Protein AF-A0A2H6AD79-F1 (afdb_monomer)

pLDDT: mean 71.71, std 29.09, range [22.55, 98.81]

Structure (mmCIF, N/CA/C/O backbone):
data_AF-A0A2H6AD79-F1
#
_entry.id   AF-A0A2H6AD79-F1
#
loop_
_atom_site.group_PDB
_atom_site.id
_atom_site.type_symbol
_atom_site.label_atom_id
_atom_site.label_alt_id
_atom_site.label_comp_id
_atom_site.label_asym_id
_atom_site.label_entity_id
_atom_site.label_seq_id
_atom_site.pdbx_PDB_ins_code
_atom_site.Cartn_x
_atom_site.Cartn_y
_atom_site.Cartn_z
_atom_site.occupancy
_atom_site.B_iso_or_equiv
_atom_site.auth_seq_id
_atom_site.auth_comp_id
_atom_site.auth_asym_id
_atom_site.auth_atom_id
_atom_site.pdbx_PDB_model_num
ATOM 1 N N . MET A 1 1 ? -2.972 -31.256 -24.014 1.00 34.09 1 MET A N 1
ATOM 2 C CA . MET A 1 1 ? -1.629 -31.519 -23.455 1.00 34.09 1 MET A CA 1
ATOM 3 C C . MET A 1 1 ? -0.701 -30.475 -24.040 1.00 34.09 1 MET A C 1
ATOM 5 O O . MET A 1 1 ? -0.667 -30.374 -25.259 1.00 34.09 1 MET A O 1
ATOM 9 N N . ALA A 1 2 ? -0.051 -29.663 -23.208 1.00 35.72 2 ALA A N 1
ATOM 10 C CA . ALA A 1 2 ? 0.933 -28.686 -23.673 1.00 35.72 2 ALA A CA 1
ATOM 11 C C . ALA A 1 2 ? 2.143 -29.422 -24.277 1.00 35.72 2 ALA A C 1
ATOM 13 O O . ALA A 1 2 ? 2.534 -30.479 -23.772 1.00 35.72 2 ALA A O 1
ATOM 14 N N . GLY A 1 3 ? 2.683 -28.919 -25.385 1.00 30.59 3 GLY A N 1
ATOM 15 C CA . GLY A 1 3 ? 3.790 -29.562 -26.085 1.00 30.59 3 GLY A CA 1
ATOM 16 C C . GLY A 1 3 ? 5.109 -29.459 -25.303 1.00 30.59 3 GLY A C 1
ATOM 17 O O . GLY A 1 3 ? 5.247 -28.610 -24.423 1.00 30.59 3 GLY A O 1
ATOM 18 N N . PRO A 1 4 ? 6.134 -30.264 -25.638 1.00 33.03 4 PRO A N 1
ATOM 19 C CA . PRO A 1 4 ? 7.462 -30.167 -25.019 1.00 33.03 4 PRO A CA 1
ATOM 20 C C . PRO A 1 4 ? 8.079 -28.760 -25.114 1.00 33.03 4 PRO A C 1
ATOM 22 O O . PRO A 1 4 ? 8.790 -28.333 -24.207 1.00 33.03 4 PRO A O 1
ATOM 25 N N . ALA A 1 5 ? 7.768 -28.018 -26.183 1.00 31.62 5 ALA A N 1
ATOM 26 C CA . ALA A 1 5 ? 8.184 -26.628 -26.366 1.00 31.62 5 ALA A CA 1
ATOM 27 C C . ALA A 1 5 ? 7.487 -25.661 -25.391 1.00 31.62 5 ALA A C 1
ATOM 29 O O . ALA A 1 5 ? 8.144 -24.762 -24.876 1.00 31.62 5 ALA A O 1
ATOM 30 N N . ASP A 1 6 ? 6.209 -25.885 -25.065 1.00 39.09 6 ASP A N 1
ATOM 31 C CA . ASP A 1 6 ? 5.454 -25.073 -24.098 1.00 39.09 6 ASP A CA 1
ATOM 32 C C . ASP A 1 6 ? 5.969 -25.284 -22.666 1.00 39.09 6 ASP A C 1
ATOM 34 O O . ASP A 1 6 ? 6.027 -24.350 -21.869 1.00 39.09 6 ASP A O 1
ATOM 38 N N . ILE A 1 7 ? 6.412 -26.507 -22.353 1.00 39.38 7 ILE A N 1
ATOM 39 C CA . ILE A 1 7 ? 7.007 -26.861 -21.057 1.00 39.38 7 ILE A CA 1
ATOM 40 C C . ILE A 1 7 ? 8.393 -26.216 -20.905 1.00 39.38 7 ILE A C 1
ATOM 42 O O . ILE A 1 7 ? 8.693 -25.649 -19.856 1.00 39.38 7 ILE A O 1
ATOM 46 N N . ILE A 1 8 ? 9.232 -26.251 -21.947 1.00 38.50 8 ILE A N 1
ATOM 47 C CA . ILE A 1 8 ? 10.566 -25.623 -21.937 1.00 38.50 8 ILE A CA 1
ATOM 48 C C . ILE A 1 8 ? 10.457 -24.090 -21.910 1.00 38.50 8 ILE A C 1
ATOM 50 O O . ILE A 1 8 ? 11.199 -23.439 -21.175 1.00 38.50 8 ILE A O 1
ATOM 54 N N . TRP A 1 9 ? 9.501 -23.513 -22.642 1.00 35.62 9 TRP A N 1
ATOM 55 C CA . TRP A 1 9 ? 9.235 -22.072 -22.650 1.00 35.62 9 TRP A CA 1
ATOM 56 C C . TRP A 1 9 ? 8.661 -21.577 -21.311 1.00 35.62 9 TRP A C 1
ATOM 58 O O . TRP A 1 9 ? 9.104 -20.552 -20.787 1.00 35.62 9 TRP A O 1
ATOM 68 N N . GLY A 1 10 ? 7.752 -22.346 -20.699 1.00 41.75 10 GLY A N 1
ATOM 69 C CA . GLY A 1 10 ? 7.260 -22.104 -19.341 1.00 41.75 10 GLY A CA 1
ATOM 70 C C . GLY A 1 10 ? 8.381 -22.167 -18.301 1.00 41.75 10 GLY A C 1
ATOM 71 O O . GLY A 1 10 ? 8.537 -21.243 -17.508 1.00 41.75 10 GLY A O 1
ATOM 72 N N . LEU A 1 11 ? 9.235 -23.196 -18.349 1.00 40.00 11 LEU A N 1
ATOM 73 C CA . LEU A 1 11 ? 10.372 -23.352 -17.432 1.00 40.00 11 LEU A CA 1
ATOM 74 C C . LEU A 1 11 ? 11.418 -22.231 -17.569 1.00 40.00 11 LEU A C 1
ATOM 76 O O . LEU A 1 11 ? 11.967 -21.796 -16.561 1.00 40.00 11 LEU A O 1
ATOM 80 N N . GLN A 1 12 ? 11.677 -21.716 -18.775 1.00 40.84 12 GLN A N 1
ATOM 81 C CA . GLN A 1 12 ? 12.613 -20.600 -18.984 1.00 40.84 12 GLN A CA 1
ATOM 82 C C . GLN A 1 12 ? 12.109 -19.276 -18.391 1.00 40.84 12 GLN A C 1
ATOM 84 O O . GLN A 1 12 ? 12.894 -18.550 -17.783 1.00 40.84 12 GLN A O 1
ATOM 89 N N . ARG A 1 13 ? 10.804 -18.986 -18.478 1.00 43.62 13 ARG A N 1
ATOM 90 C CA . ARG A 1 13 ? 10.189 -17.821 -17.810 1.00 43.62 13 ARG A CA 1
ATOM 91 C C . ARG A 1 13 ? 10.172 -17.939 -16.286 1.00 43.62 13 ARG A C 1
ATOM 93 O O . ARG A 1 13 ? 10.232 -16.934 -15.590 1.00 43.62 13 ARG A O 1
ATOM 100 N N . LEU A 1 14 ? 10.133 -19.164 -15.769 1.00 46.75 14 LEU A N 1
ATOM 101 C CA . LEU A 1 14 ? 10.198 -19.456 -14.334 1.00 46.75 14 LEU A CA 1
ATOM 102 C C . LEU A 1 14 ? 11.629 -19.363 -13.769 1.00 46.75 14 LEU A C 1
ATOM 104 O O . LEU A 1 14 ? 11.806 -19.206 -12.561 1.00 46.75 14 L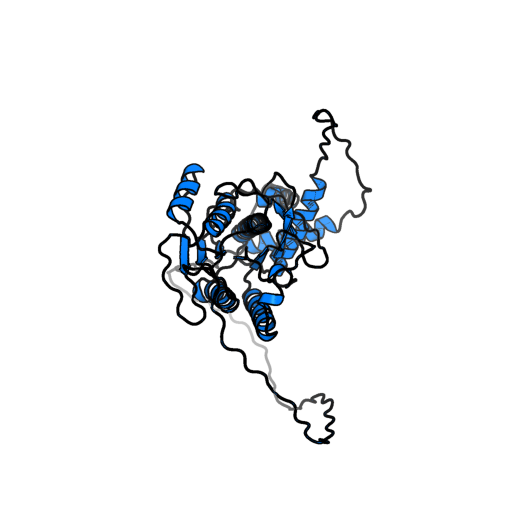EU A O 1
ATOM 108 N N . LEU A 1 15 ? 12.648 -19.437 -14.631 1.00 51.03 15 LEU A N 1
ATOM 109 C CA . LEU A 1 15 ? 14.055 -19.240 -14.266 1.00 51.03 15 LEU A CA 1
ATOM 110 C C . LEU A 1 15 ? 14.474 -17.761 -14.296 1.00 51.03 15 LEU A C 1
ATOM 112 O O . LEU A 1 15 ? 15.432 -17.401 -13.612 1.00 51.03 15 LEU A O 1
ATOM 116 N N . ASP A 1 16 ? 13.741 -16.905 -15.016 1.00 62.34 16 ASP A N 1
ATOM 117 C CA . ASP A 1 16 ? 13.939 -15.453 -15.029 1.00 62.34 16 ASP A CA 1
ATOM 118 C C . ASP A 1 16 ? 12.785 -14.733 -14.315 1.00 62.34 16 ASP A C 1
ATOM 120 O O . ASP A 1 16 ? 11.869 -14.168 -14.914 1.00 62.34 16 ASP A O 1
ATOM 124 N N . MET A 1 17 ? 12.835 -14.772 -12.983 1.00 63.44 17 MET A N 1
ATOM 125 C CA . MET A 1 17 ? 11.828 -14.186 -12.092 1.00 63.44 17 MET A CA 1
ATOM 126 C C . MET A 1 17 ? 11.623 -12.669 -12.294 1.00 63.44 17 MET A C 1
ATOM 128 O O . MET A 1 17 ? 10.618 -12.130 -11.830 1.00 63.44 17 MET A O 1
ATOM 132 N N . GLU A 1 18 ? 12.534 -11.974 -12.987 1.00 64.50 18 GLU A N 1
ATOM 133 C CA . GLU A 1 18 ? 12.350 -10.574 -13.390 1.00 64.50 18 GLU A CA 1
ATOM 134 C C . GLU A 1 18 ? 11.336 -10.449 -14.543 1.00 64.50 18 GLU A C 1
ATOM 136 O O . GLU A 1 18 ? 10.484 -9.556 -14.532 1.00 64.50 18 GLU A O 1
ATOM 141 N N . GLN A 1 19 ? 11.354 -11.382 -15.503 1.00 71.56 19 GLN A N 1
ATOM 142 C CA . GLN A 1 19 ? 10.388 -11.411 -16.606 1.00 71.56 19 GLN A CA 1
ATOM 143 C C . GLN A 1 19 ? 8.962 -11.656 -16.122 1.00 71.56 19 GLN A C 1
ATOM 145 O O . GLN A 1 19 ? 8.033 -11.127 -16.726 1.00 71.56 19 GLN A O 1
ATOM 150 N N . LEU A 1 20 ? 8.779 -12.373 -15.007 1.00 78.12 20 LEU A N 1
ATOM 151 C CA . LEU A 1 20 ? 7.463 -12.568 -14.392 1.00 78.12 20 LEU A CA 1
ATOM 152 C C . LEU A 1 20 ? 6.787 -11.227 -14.078 1.00 78.12 20 LEU A C 1
ATOM 154 O O . LEU A 1 20 ? 5.609 -11.032 -14.365 1.00 78.12 20 LEU A O 1
ATOM 158 N N . LEU A 1 21 ? 7.547 -10.273 -13.530 1.00 82.00 21 LEU A N 1
ATOM 159 C CA . LEU A 1 21 ? 7.032 -8.938 -13.239 1.00 82.00 21 LEU A CA 1
ATOM 160 C C . LEU A 1 21 ? 6.821 -8.107 -14.497 1.00 82.00 21 LEU A C 1
ATOM 162 O O . LEU A 1 21 ? 6.062 -7.151 -14.441 1.00 82.00 21 LEU A O 1
ATOM 166 N N . ARG A 1 22 ? 7.442 -8.442 -15.627 1.00 86.75 22 ARG A N 1
ATOM 167 C CA . ARG A 1 22 ? 7.255 -7.738 -16.905 1.00 86.75 22 ARG A CA 1
ATOM 168 C C . ARG A 1 22 ? 6.270 -8.437 -17.840 1.00 86.75 22 ARG A C 1
ATOM 170 O O . ARG A 1 22 ? 6.039 -7.932 -18.936 1.00 86.75 22 ARG A O 1
ATOM 177 N N . ASP A 1 23 ? 5.675 -9.554 -17.419 1.00 84.62 23 ASP A N 1
ATOM 178 C CA . ASP A 1 23 ? 4.674 -10.247 -18.220 1.00 84.62 23 ASP A CA 1
ATOM 179 C C . ASP A 1 23 ? 3.472 -9.310 -18.471 1.00 84.62 23 ASP A C 1
ATOM 181 O O . ASP A 1 23 ? 2.968 -8.691 -17.522 1.00 84.62 23 ASP A O 1
ATOM 185 N N . PRO A 1 24 ? 3.008 -9.162 -19.726 1.00 85.25 24 PRO A N 1
ATOM 186 C CA . PRO A 1 24 ? 1.829 -8.362 -20.043 1.00 85.25 24 PRO A CA 1
ATOM 187 C C . PRO A 1 24 ? 0.560 -8.790 -19.294 1.00 85.25 24 PRO A C 1
ATOM 189 O O . PRO A 1 24 ? -0.298 -7.949 -19.052 1.00 85.25 24 PRO A O 1
ATOM 192 N N . GLN A 1 25 ? 0.439 -10.065 -18.911 1.00 85.25 25 GLN A N 1
ATOM 193 C CA . GLN A 1 25 ? -0.688 -10.581 -18.128 1.00 85.25 25 GLN A CA 1
ATOM 194 C C . GLN A 1 25 ? -0.627 -10.170 -16.653 1.00 85.25 25 GLN A C 1
ATOM 196 O O . GLN A 1 25 ? -1.645 -10.195 -15.966 1.00 85.25 25 GLN A O 1
ATOM 201 N N . ALA A 1 26 ? 0.545 -9.773 -16.156 1.00 89.75 26 ALA A N 1
ATOM 202 C CA . ALA A 1 26 ? 0.737 -9.361 -14.773 1.00 89.75 26 ALA A CA 1
ATOM 203 C C . ALA A 1 26 ? 0.303 -7.900 -14.567 1.00 89.75 26 ALA A C 1
ATOM 205 O O . ALA A 1 26 ? 1.093 -7.085 -14.121 1.00 89.75 26 ALA A O 1
ATOM 206 N N . ASP A 1 27 ? -0.913 -7.513 -14.940 1.00 93.25 27 ASP A N 1
ATOM 207 C CA . ASP A 1 27 ? -1.349 -6.107 -15.012 1.00 93.25 27 ASP A CA 1
ATOM 208 C C . ASP A 1 27 ? -2.251 -5.644 -13.853 1.00 93.25 27 ASP A C 1
ATOM 210 O O . ASP A 1 27 ? -2.748 -4.513 -13.855 1.00 93.25 27 ASP A O 1
ATOM 214 N N . GLY A 1 28 ? -2.445 -6.494 -12.843 1.00 96.00 28 GLY A N 1
ATOM 215 C CA . GLY A 1 28 ? -3.300 -6.207 -11.691 1.00 96.00 28 GLY A CA 1
ATOM 216 C C . GLY A 1 28 ? -4.770 -6.597 -11.871 1.00 96.00 28 GLY A C 1
ATOM 217 O O . GLY A 1 28 ? -5.545 -6.412 -10.933 1.00 96.00 28 GLY A O 1
ATOM 218 N N . ALA A 1 29 ? -5.170 -7.152 -13.023 1.00 96.06 29 ALA A N 1
ATOM 219 C CA . ALA A 1 29 ? -6.544 -7.599 -13.244 1.00 96.06 29 ALA A CA 1
ATOM 220 C C . ALA A 1 29 ? -7.031 -8.552 -12.142 1.00 96.06 29 ALA A C 1
ATOM 222 O O . ALA A 1 29 ? -6.315 -9.452 -11.704 1.00 96.06 29 ALA A O 1
ATOM 223 N N . GLY A 1 30 ? -8.269 -8.341 -11.688 1.00 95.88 30 GLY A N 1
ATOM 224 C CA . GLY A 1 30 ? -8.900 -9.151 -10.641 1.00 95.88 30 GLY A CA 1
ATOM 225 C C . GLY A 1 30 ? -8.413 -8.860 -9.216 1.00 95.88 30 GLY A C 1
ATOM 226 O O . GLY A 1 30 ? -8.941 -9.438 -8.268 1.00 95.88 30 GLY A O 1
ATOM 227 N N . VAL A 1 31 ? -7.451 -7.950 -9.029 1.00 98.25 31 VAL A N 1
ATOM 228 C CA . VAL A 1 31 ? -6.918 -7.607 -7.705 1.00 98.25 31 VAL A CA 1
ATOM 229 C C . VAL A 1 31 ? -7.609 -6.363 -7.154 1.00 98.25 31 VAL A C 1
ATOM 231 O O . VAL A 1 31 ? -7.630 -5.305 -7.782 1.00 98.25 31 VAL A O 1
ATOM 234 N N . ARG A 1 32 ? -8.149 -6.480 -5.937 1.00 98.69 32 ARG A N 1
ATOM 235 C CA . ARG A 1 32 ? -8.719 -5.363 -5.171 1.00 98.69 32 ARG A CA 1
ATOM 236 C C . ARG A 1 32 ? -7.655 -4.790 -4.238 1.00 98.69 32 ARG A C 1
ATOM 238 O O . ARG A 1 32 ? -7.139 -5.517 -3.383 1.00 98.69 32 ARG A O 1
ATOM 245 N N . VAL A 1 33 ? -7.331 -3.510 -4.401 1.00 98.81 33 VAL A N 1
ATOM 246 C CA . VAL A 1 33 ? -6.274 -2.820 -3.649 1.00 98.81 33 VAL A CA 1
ATOM 247 C C . VAL A 1 33 ? -6.865 -1.649 -2.877 1.00 98.81 33 VAL A C 1
ATOM 249 O O . VAL A 1 33 ? -7.480 -0.770 -3.473 1.00 98.81 33 VAL A O 1
ATOM 252 N N . ALA A 1 34 ? -6.651 -1.601 -1.564 1.00 98.75 34 ALA A N 1
ATOM 253 C CA . ALA A 1 34 ? -6.992 -0.439 -0.755 1.00 98.75 34 ALA A CA 1
ATOM 254 C C . ALA A 1 34 ? -5.800 0.518 -0.622 1.00 98.75 34 ALA A C 1
ATOM 256 O O . ALA A 1 34 ? -4.699 0.091 -0.273 1.00 98.75 34 ALA A O 1
ATOM 257 N N . VAL A 1 35 ? -6.034 1.812 -0.830 1.00 98.75 35 VAL A N 1
ATOM 258 C CA . VAL A 1 35 ? -5.097 2.893 -0.496 1.00 98.75 35 VAL A CA 1
ATOM 259 C C . VAL A 1 35 ? -5.649 3.622 0.723 1.00 98.75 35 VAL A C 1
ATOM 261 O O . VAL A 1 35 ? -6.650 4.332 0.620 1.00 98.75 35 VAL A O 1
ATOM 264 N N . ILE A 1 36 ? -5.019 3.410 1.880 1.00 98.25 36 ILE A N 1
ATOM 265 C CA . ILE A 1 36 ? -5.407 4.032 3.152 1.00 98.25 36 ILE A CA 1
ATOM 266 C C . ILE A 1 36 ? -4.512 5.255 3.360 1.00 98.25 36 ILE A C 1
ATOM 268 O O . ILE A 1 36 ? -3.346 5.122 3.731 1.00 98.25 36 ILE A O 1
ATOM 272 N N . ASP A 1 37 ? -5.048 6.432 3.040 1.00 97.19 37 ASP A N 1
ATOM 273 C CA . ASP A 1 37 ? -4.286 7.679 2.906 1.00 97.19 37 ASP A CA 1
ATOM 274 C C . ASP A 1 37 ? -5.225 8.902 3.031 1.00 97.19 37 ASP A C 1
ATOM 276 O O . ASP A 1 37 ? -6.230 8.856 3.728 1.00 97.19 37 ASP A O 1
ATOM 280 N N . THR A 1 38 ? -4.913 10.000 2.354 1.00 96.31 38 THR A N 1
ATOM 281 C CA . THR A 1 38 ? -5.612 11.297 2.300 1.00 96.31 38 THR A CA 1
ATOM 282 C C . THR A 1 38 ? -6.733 11.341 1.251 1.00 96.31 38 THR A C 1
ATOM 284 O O . THR A 1 38 ? -7.092 12.397 0.728 1.00 96.31 38 THR A O 1
ATOM 287 N N . GLY A 1 39 ? -7.275 10.178 0.886 1.00 96.56 39 GLY A N 1
ATOM 288 C CA . GLY A 1 39 ? -8.215 10.052 -0.225 1.00 96.56 39 GLY A CA 1
ATOM 289 C C . GLY A 1 39 ? -7.549 10.169 -1.602 1.00 96.56 39 GLY A C 1
ATOM 290 O O . GLY A 1 39 ? -6.333 10.336 -1.733 1.00 96.56 39 GLY A O 1
ATOM 291 N N . VAL A 1 40 ? -8.355 10.071 -2.660 1.00 97.31 40 VAL A N 1
ATOM 292 C CA . VAL A 1 40 ? -7.888 10.199 -4.052 1.00 97.31 40 VAL A CA 1
ATOM 293 C C . VAL A 1 40 ? -8.753 11.155 -4.862 1.00 97.31 40 VAL A C 1
ATOM 295 O O . VAL A 1 40 ? -9.974 11.177 -4.707 1.00 97.31 40 VAL A O 1
ATOM 298 N N . ASP A 1 41 ? -8.125 11.904 -5.766 1.00 97.62 41 ASP A N 1
ATOM 299 C CA . ASP A 1 41 ? -8.822 12.638 -6.821 1.00 97.62 41 ASP A CA 1
ATOM 300 C C . ASP A 1 41 ? -9.021 11.739 -8.052 1.00 97.62 41 ASP A C 1
ATOM 302 O O . ASP A 1 41 ? -8.085 11.443 -8.800 1.00 97.62 41 ASP A O 1
ATOM 306 N N . VAL A 1 42 ? -10.253 11.264 -8.237 1.00 98.19 42 VAL A N 1
ATOM 307 C CA . VAL A 1 42 ? -10.605 10.266 -9.261 1.00 98.19 42 VAL A CA 1
ATOM 308 C C . VAL A 1 42 ? -10.439 10.837 -10.667 1.00 98.19 42 VAL A C 1
ATOM 310 O O . VAL A 1 42 ? -9.919 10.156 -11.550 1.00 98.19 42 VAL A O 1
ATOM 313 N N . ALA A 1 43 ? -10.826 12.099 -10.874 1.00 97.69 43 ALA A N 1
ATOM 314 C CA . ALA A 1 43 ? -10.725 12.759 -12.173 1.00 97.69 43 ALA A CA 1
ATOM 315 C C . ALA A 1 43 ? -9.264 12.861 -12.639 1.00 97.69 43 ALA A C 1
ATOM 317 O O . ALA A 1 43 ? -8.949 12.516 -13.781 1.00 97.69 43 ALA A O 1
ATOM 318 N N . THR A 1 44 ? -8.363 13.252 -11.735 1.00 97.56 44 THR A N 1
ATOM 319 C CA . THR A 1 44 ? -6.920 13.309 -11.984 1.00 97.56 44 THR A CA 1
ATOM 320 C C . THR A 1 44 ? -6.368 11.925 -12.312 1.00 97.56 44 THR A C 1
ATOM 322 O O . THR A 1 44 ? -5.636 11.777 -13.290 1.00 97.56 44 THR A O 1
ATOM 325 N N . LEU A 1 45 ? -6.739 10.888 -11.552 1.00 98.06 45 LEU A N 1
ATOM 326 C CA . LEU A 1 45 ? -6.285 9.518 -11.817 1.00 98.06 45 LEU A CA 1
ATOM 327 C C . LEU A 1 45 ? -6.781 8.988 -13.169 1.00 98.06 45 LEU A C 1
ATOM 329 O O . LEU A 1 45 ? -6.007 8.387 -13.915 1.00 98.06 45 LEU A O 1
ATOM 333 N N . HIS A 1 46 ? -8.036 9.248 -13.537 1.00 98.19 46 HIS A N 1
ATOM 334 C CA . HIS A 1 46 ? -8.576 8.880 -14.850 1.00 98.19 46 HIS A CA 1
ATOM 335 C C . HIS A 1 46 ? -7.859 9.608 -15.988 1.00 98.19 46 HIS A C 1
ATOM 337 O O . HIS A 1 46 ? -7.517 8.986 -16.994 1.00 98.19 46 HIS A O 1
ATOM 343 N N . GLN A 1 47 ? -7.568 10.901 -15.828 1.00 97.88 47 GLN A N 1
ATOM 344 C CA . GLN A 1 47 ? -6.771 11.657 -16.795 1.00 97.88 47 GLN A CA 1
ATOM 345 C C . GLN A 1 47 ? -5.361 11.068 -16.946 1.00 97.88 47 GLN A C 1
ATOM 347 O O . GLN A 1 47 ? -4.888 10.890 -18.068 1.00 97.88 47 GLN A O 1
ATOM 352 N N . ARG A 1 48 ? -4.707 10.722 -15.832 1.00 97.19 48 ARG A N 1
ATOM 353 C CA . ARG A 1 48 ? -3.382 10.082 -15.810 1.00 97.19 48 ARG A CA 1
ATOM 354 C C . ARG A 1 48 ? -3.377 8.734 -16.533 1.00 97.19 48 ARG A C 1
ATOM 356 O O . ARG A 1 48 ? -2.448 8.470 -17.292 1.00 97.19 48 ARG A O 1
ATOM 363 N N . CYS A 1 49 ? -4.407 7.906 -16.342 1.00 97.19 49 CYS A N 1
ATOM 364 C CA . CYS A 1 49 ? -4.551 6.634 -17.063 1.00 97.19 49 CYS A CA 1
ATOM 365 C C . CYS A 1 49 ? -4.653 6.873 -18.577 1.00 97.19 49 CYS A C 1
ATOM 367 O O . CYS A 1 49 ? -3.875 6.308 -19.344 1.00 97.19 49 CYS A O 1
ATOM 369 N N . ARG A 1 50 ? -5.510 7.809 -19.008 1.00 97.38 50 ARG A N 1
ATOM 370 C CA . ARG A 1 50 ? -5.662 8.165 -20.432 1.00 97.38 50 ARG A CA 1
ATOM 371 C C . ARG A 1 50 ? -4.367 8.691 -21.054 1.00 97.38 50 ARG A C 1
ATOM 373 O O . ARG A 1 50 ? -4.033 8.303 -22.165 1.00 97.38 50 ARG A O 1
ATOM 380 N N . GLN A 1 51 ? -3.604 9.516 -20.334 1.00 97.00 51 GLN A N 1
ATOM 381 C CA . GLN A 1 51 ? -2.289 10.004 -20.786 1.00 97.00 51 GLN A CA 1
ATOM 382 C C . GLN A 1 51 ? -1.272 8.875 -21.014 1.00 97.00 51 GLN A C 1
ATOM 384 O O . GLN A 1 51 ? -0.329 9.049 -21.782 1.00 97.00 51 GLN A O 1
ATOM 389 N N . ARG A 1 52 ? -1.458 7.725 -20.358 1.00 96.44 52 ARG A N 1
ATOM 390 C CA . ARG A 1 52 ? -0.650 6.512 -20.536 1.00 96.44 52 ARG A CA 1
ATOM 391 C C . ARG A 1 52 ? -1.259 5.519 -21.532 1.00 96.44 52 ARG A C 1
ATOM 393 O O . ARG A 1 52 ? -0.761 4.403 -21.625 1.00 96.44 52 ARG A O 1
ATOM 400 N N . ASN A 1 53 ? -2.319 5.895 -22.256 1.00 96.69 53 ASN A N 1
ATOM 401 C CA . ASN A 1 53 ? -3.116 4.994 -23.099 1.00 96.69 53 ASN A CA 1
ATOM 402 C C . ASN A 1 53 ? -3.635 3.761 -22.330 1.00 96.69 53 ASN A C 1
ATOM 404 O O . ASN A 1 53 ? -3.687 2.657 -22.866 1.00 96.69 53 ASN A O 1
ATOM 408 N N . GLN A 1 54 ? -3.979 3.948 -21.053 1.00 95.31 54 GLN A N 1
ATOM 409 C CA . GLN A 1 54 ? -4.578 2.933 -20.188 1.00 95.31 54 GLN A CA 1
ATOM 410 C C . GLN A 1 54 ? -6.068 3.227 -20.013 1.00 95.31 54 GLN A C 1
ATOM 412 O O . GLN A 1 54 ? -6.471 4.389 -19.884 1.00 95.31 54 GLN A O 1
ATOM 417 N N . GLU A 1 55 ? -6.874 2.169 -19.944 1.00 94.56 55 GLU A N 1
ATOM 418 C CA . GLU A 1 55 ? -8.276 2.292 -19.552 1.00 94.56 55 GLU A CA 1
ATOM 419 C C . GLU A 1 55 ? -8.387 2.861 -18.127 1.00 94.56 55 GLU A C 1
ATOM 421 O O . GLU A 1 55 ? -7.582 2.506 -17.259 1.00 94.56 55 GLU A O 1
ATOM 426 N N . PRO A 1 56 ? -9.356 3.752 -17.850 1.00 95.25 56 PRO A N 1
ATOM 427 C CA . PRO A 1 56 ? -9.587 4.243 -16.499 1.00 95.25 56 PRO A CA 1
ATOM 428 C C . PRO A 1 56 ? -9.913 3.098 -15.532 1.00 95.25 56 PRO A C 1
ATOM 430 O O . PRO A 1 56 ? -10.850 2.332 -15.754 1.00 95.25 56 PRO A O 1
ATOM 433 N N . ALA A 1 57 ? -9.164 3.006 -14.434 1.00 93.69 57 ALA A N 1
ATOM 434 C CA . ALA A 1 57 ? -9.408 1.999 -13.410 1.00 93.69 57 ALA A CA 1
ATOM 435 C C . ALA A 1 57 ? -10.730 2.232 -12.660 1.00 93.69 57 ALA A C 1
ATOM 437 O O . ALA A 1 57 ? -11.216 3.365 -12.531 1.00 93.69 57 ALA A O 1
ATOM 438 N N . ILE A 1 58 ? -11.274 1.144 -12.108 1.00 97.06 58 ILE A N 1
ATOM 439 C CA . ILE A 1 58 ? -12.394 1.189 -11.165 1.00 97.06 58 ILE A CA 1
ATOM 440 C C . ILE A 1 58 ? -11.866 1.787 -9.862 1.00 97.06 58 ILE A C 1
ATOM 442 O O . ILE A 1 58 ? -10.939 1.239 -9.263 1.00 97.06 58 ILE A O 1
ATOM 446 N N . ILE A 1 59 ? -12.439 2.918 -9.447 1.00 97.94 59 ILE A N 1
ATOM 447 C CA . ILE A 1 59 ? -12.049 3.619 -8.225 1.00 97.94 59 ILE A CA 1
ATOM 448 C C . ILE A 1 59 ? -13.295 3.888 -7.389 1.00 97.94 59 ILE A C 1
ATOM 450 O O . ILE A 1 59 ? -14.173 4.648 -7.792 1.00 97.94 59 ILE A O 1
ATOM 454 N N . GLU A 1 60 ? -13.329 3.294 -6.205 1.00 97.06 60 GLU A N 1
ATOM 455 C CA . GLU A 1 60 ? -14.330 3.544 -5.172 1.00 97.06 60 GLU A CA 1
ATOM 456 C C . GLU A 1 60 ? -13.642 4.106 -3.930 1.00 97.06 60 GLU A C 1
ATOM 458 O O . GLU A 1 60 ? -12.426 3.987 -3.769 1.00 97.06 60 GLU A O 1
ATOM 463 N N . GLY A 1 61 ? -14.391 4.725 -3.022 1.00 95.06 61 GLY A N 1
ATOM 464 C CA . GLY A 1 61 ? -13.792 5.170 -1.776 1.00 95.06 61 GLY A CA 1
ATOM 465 C C . GLY A 1 61 ? -14.776 5.647 -0.731 1.00 95.06 61 GLY A C 1
ATOM 466 O O . GLY A 1 61 ? -15.967 5.824 -0.994 1.00 95.06 61 GLY A O 1
ATOM 467 N N . VAL A 1 62 ? -14.236 5.899 0.456 1.00 96.88 62 VAL A N 1
ATOM 468 C CA . VAL A 1 62 ? -14.951 6.469 1.597 1.00 96.88 62 VAL A CA 1
ATOM 469 C C . VAL A 1 62 ? -14.060 7.431 2.376 1.00 96.88 62 VAL A C 1
ATOM 471 O O . VAL A 1 62 ? -12.834 7.309 2.363 1.00 96.88 62 VAL A O 1
ATOM 474 N N . VAL A 1 63 ? -14.686 8.335 3.126 1.00 96.81 63 VAL A N 1
ATOM 475 C CA . VAL A 1 63 ? -14.023 9.089 4.194 1.00 96.81 63 VAL A CA 1
ATOM 476 C C . VAL A 1 63 ? -14.278 8.384 5.521 1.00 96.81 63 VAL A C 1
ATOM 478 O O . VAL A 1 63 ? -15.422 8.166 5.925 1.00 96.81 63 VAL A O 1
ATOM 481 N N . ILE A 1 64 ? -13.204 8.000 6.200 1.00 95.50 64 ILE A N 1
ATOM 482 C CA . ILE A 1 64 ? -13.255 7.194 7.414 1.00 95.50 64 ILE A CA 1
ATOM 483 C C . ILE A 1 64 ? -13.563 8.071 8.624 1.00 95.50 64 ILE A C 1
ATOM 485 O O . ILE A 1 64 ? -12.917 9.090 8.878 1.00 95.50 64 ILE A O 1
ATOM 489 N N . THR A 1 65 ? -14.529 7.623 9.421 1.00 89.50 65 THR A N 1
ATOM 490 C CA . THR A 1 65 ? -14.883 8.241 10.699 1.00 89.50 65 THR A CA 1
ATOM 491 C C . THR A 1 65 ? -14.430 7.340 11.862 1.00 89.50 65 THR A C 1
ATOM 493 O O . THR A 1 65 ? -14.371 6.122 11.696 1.00 89.50 65 THR A O 1
ATOM 496 N N . PRO A 1 66 ? -14.083 7.885 13.048 1.00 76.38 66 PRO A N 1
ATOM 497 C CA . PRO A 1 66 ? -13.520 7.086 14.149 1.00 76.38 66 PRO A CA 1
ATOM 498 C C . PRO A 1 66 ? -14.460 6.023 14.743 1.00 76.38 66 PRO A C 1
ATOM 500 O O . PRO A 1 66 ? -13.987 5.047 15.317 1.00 76.38 66 PRO A O 1
ATOM 503 N N . ALA A 1 67 ? -15.777 6.231 14.669 1.00 71.88 67 ALA A N 1
ATOM 504 C CA . ALA A 1 67 ? -16.777 5.379 15.325 1.00 71.88 67 ALA A CA 1
ATOM 505 C C . ALA A 1 67 ? -18.116 5.299 14.564 1.00 71.88 67 ALA A C 1
ATOM 507 O O . ALA A 1 67 ? -19.102 4.802 15.104 1.00 71.88 67 ALA A O 1
ATOM 508 N N . GLY A 1 68 ? -18.175 5.824 13.338 1.00 68.75 68 GLY A N 1
ATOM 509 C CA . GLY A 1 68 ? -19.391 5.880 12.531 1.00 68.75 68 GLY A CA 1
ATOM 510 C C . GLY A 1 68 ? -19.287 5.037 11.266 1.00 68.75 68 GLY A C 1
ATOM 511 O O . GLY A 1 68 ? -18.246 4.455 10.959 1.00 68.75 68 GLY A O 1
ATOM 512 N N . GLN A 1 69 ? -20.377 5.002 10.501 1.00 83.50 69 GLN A N 1
ATOM 513 C CA . GLN A 1 69 ? -20.297 4.523 9.125 1.00 83.50 69 GLN A CA 1
ATOM 514 C C . GLN A 1 69 ? -19.357 5.445 8.326 1.00 83.50 69 GLN A C 1
ATOM 516 O O . GLN A 1 69 ? -19.372 6.664 8.546 1.00 83.50 69 GLN A O 1
ATOM 521 N N . PRO A 1 70 ? -18.516 4.896 7.434 1.00 89.75 70 PRO A N 1
ATOM 522 C CA . PRO A 1 70 ? -17.731 5.717 6.526 1.00 89.75 70 PRO A CA 1
ATOM 523 C C . PRO A 1 70 ? -18.647 6.624 5.700 1.00 89.75 70 PRO A C 1
ATOM 525 O O . PRO A 1 70 ? -19.724 6.208 5.271 1.00 89.75 70 PRO A O 1
ATOM 528 N N . LEU A 1 71 ? -18.225 7.866 5.486 1.00 92.19 71 LEU A N 1
ATOM 529 C CA . LEU A 1 71 ? -18.962 8.805 4.649 1.00 92.19 71 LEU A CA 1
ATOM 530 C C . LEU A 1 71 ? -18.642 8.541 3.171 1.00 92.19 71 LEU A C 1
ATOM 532 O O . LEU A 1 71 ? -17.525 8.114 2.861 1.00 92.19 71 LEU A O 1
ATOM 536 N N . PRO A 1 72 ? -19.574 8.819 2.246 1.00 89.56 72 PRO A N 1
ATOM 537 C CA . PRO A 1 72 ? -19.310 8.682 0.820 1.00 89.56 72 PRO A CA 1
ATOM 538 C C . PRO A 1 72 ? -18.107 9.522 0.383 1.00 89.56 72 PRO A C 1
ATOM 540 O O . PRO A 1 72 ? -17.976 10.688 0.764 1.00 89.56 72 PRO A O 1
ATOM 543 N N . HIS A 1 73 ? -17.243 8.946 -0.452 1.00 87.44 73 HIS A N 1
ATOM 544 C CA . HIS A 1 73 ? -16.176 9.701 -1.101 1.00 87.44 73 HIS A CA 1
ATOM 545 C C . HIS A 1 73 ? -16.739 10.531 -2.249 1.00 87.44 73 HIS A C 1
ATOM 547 O O . HIS A 1 73 ? -17.411 10.010 -3.133 1.00 87.44 73 HIS A O 1
ATOM 553 N N . SER A 1 74 ? -16.424 11.824 -2.273 1.00 89.75 74 SER A N 1
ATOM 554 C CA . SER A 1 74 ? -16.870 12.732 -3.343 1.00 89.75 74 SER A CA 1
ATOM 555 C C . SER A 1 74 ? -16.060 12.595 -4.641 1.00 89.75 74 SER A C 1
ATOM 557 O O . SER A 1 74 ? -16.279 13.343 -5.592 1.00 89.75 74 SER A O 1
ATOM 559 N N . GLY A 1 75 ? -15.088 11.678 -4.672 1.00 92.44 75 GLY A N 1
ATOM 560 C CA . GLY A 1 75 ? -14.118 11.558 -5.758 1.00 92.44 75 GLY A CA 1
ATOM 561 C C . GLY A 1 75 ? -12.983 12.583 -5.688 1.00 92.44 75 GLY A C 1
ATOM 562 O O . GLY A 1 75 ? -12.207 12.669 -6.636 1.00 92.44 75 GLY A O 1
ATOM 563 N N . ARG A 1 76 ? -12.882 13.345 -4.591 1.00 95.00 76 ARG A N 1
ATOM 564 C CA . ARG A 1 76 ? -11.830 14.335 -4.325 1.00 95.00 76 ARG A CA 1
ATOM 565 C C . ARG A 1 76 ? -11.038 13.947 -3.088 1.00 95.00 76 ARG A C 1
ATOM 567 O O . ARG A 1 76 ? -11.631 13.558 -2.087 1.00 95.00 76 ARG A O 1
ATOM 574 N N . HIS A 1 77 ? -9.722 14.101 -3.138 1.00 94.31 77 HIS A N 1
ATOM 575 C CA . HIS A 1 77 ? -8.871 13.902 -1.968 1.00 94.31 77 HIS A CA 1
ATOM 576 C C . HIS A 1 77 ? -9.066 15.005 -0.911 1.00 94.31 77 HIS A C 1
ATOM 578 O O . HIS A 1 77 ? -9.474 16.119 -1.244 1.00 94.31 77 HIS A O 1
ATOM 584 N N . SER A 1 78 ? -8.711 14.727 0.344 1.00 93.56 78 SER A N 1
ATOM 585 C CA . SER A 1 78 ? -8.497 15.765 1.364 1.00 93.56 78 SER A CA 1
ATOM 586 C C . SER A 1 78 ? -7.120 16.422 1.228 1.00 93.56 78 SER A C 1
ATOM 588 O O . SER A 1 78 ? -6.976 17.616 1.485 1.00 93.56 78 SER A O 1
ATOM 590 N N . ALA A 1 79 ? -6.119 15.673 0.759 1.00 93.62 79 ALA A N 1
ATOM 591 C CA . ALA A 1 79 ? -4.788 16.173 0.422 1.00 93.62 79 ALA A CA 1
ATOM 592 C C . ALA A 1 79 ? -4.176 15.363 -0.743 1.00 93.62 79 ALA A C 1
ATOM 594 O O . ALA A 1 79 ? -4.562 14.222 -0.981 1.00 93.62 79 ALA A O 1
ATOM 595 N N . PRO A 1 80 ? -3.204 15.906 -1.497 1.00 94.56 80 PRO A N 1
ATOM 596 C CA . PRO A 1 80 ? -2.765 15.289 -2.753 1.00 94.56 80 PRO A CA 1
ATOM 597 C C . PRO A 1 80 ? -1.993 13.968 -2.601 1.00 94.56 80 PRO A C 1
ATOM 599 O O . PRO A 1 80 ? -1.866 13.231 -3.580 1.00 94.56 80 PRO A O 1
ATOM 602 N N . HIS A 1 81 ? -1.483 13.655 -1.405 1.00 95.75 81 HIS A N 1
ATOM 603 C CA . HIS A 1 81 ? -0.566 12.535 -1.172 1.00 95.75 81 HIS A CA 1
ATOM 604 C C . HIS A 1 81 ? -1.149 11.183 -1.626 1.00 95.75 81 HIS A C 1
ATOM 606 O O . HIS A 1 81 ? -0.509 10.470 -2.402 1.00 95.75 81 HIS A O 1
ATOM 612 N N . GLY A 1 82 ? -2.395 10.876 -1.260 1.00 96.88 82 GLY A N 1
ATOM 613 C CA . GLY A 1 82 ? -3.048 9.611 -1.599 1.00 96.88 82 GLY A CA 1
ATOM 614 C C . GLY A 1 82 ? -3.302 9.454 -3.096 1.00 96.88 82 GLY A C 1
ATOM 615 O O . GLY A 1 82 ? -3.222 8.348 -3.629 1.00 96.88 82 GLY A O 1
ATOM 616 N N . THR A 1 83 ? -3.501 10.565 -3.812 1.00 97.88 83 THR A N 1
ATOM 617 C CA . THR A 1 83 ? -3.620 10.547 -5.280 1.00 97.88 83 THR A CA 1
ATOM 618 C C . THR A 1 83 ? -2.273 10.221 -5.929 1.00 97.88 83 THR A C 1
ATOM 620 O O . THR A 1 83 ? -2.227 9.429 -6.867 1.00 97.88 83 THR A O 1
ATOM 623 N N . THR A 1 84 ? -1.165 10.758 -5.405 1.00 97.88 84 THR A N 1
ATOM 624 C CA . THR A 1 84 ? 0.189 10.397 -5.859 1.00 97.88 84 THR A CA 1
ATOM 625 C C . THR A 1 84 ? 0.511 8.924 -5.601 1.00 97.88 84 THR A C 1
ATOM 627 O O . THR A 1 84 ? 1.014 8.249 -6.499 1.00 97.88 84 THR A O 1
ATOM 630 N N . VAL A 1 85 ? 0.170 8.400 -4.419 1.00 98.31 85 VAL A N 1
ATOM 631 C CA . VAL A 1 85 ? 0.317 6.970 -4.089 1.00 98.31 85 VAL A CA 1
ATOM 632 C C . VAL A 1 85 ? -0.482 6.096 -5.061 1.00 98.31 85 VAL A C 1
ATOM 634 O O . VAL A 1 85 ? 0.070 5.176 -5.664 1.00 98.31 85 VAL A O 1
ATOM 637 N N . ALA A 1 86 ? -1.770 6.398 -5.242 1.00 98.38 86 ALA A N 1
ATOM 638 C CA . ALA A 1 86 ? -2.664 5.636 -6.109 1.00 98.38 86 ALA A CA 1
ATOM 639 C C . ALA A 1 86 ? -2.183 5.607 -7.565 1.00 98.38 86 ALA A C 1
ATOM 641 O O . ALA A 1 86 ? -2.244 4.569 -8.219 1.00 98.38 86 ALA A O 1
ATOM 642 N N . ASP A 1 87 ? -1.653 6.717 -8.070 1.00 98.19 87 ASP A N 1
ATOM 643 C CA . ASP A 1 87 ? -1.117 6.777 -9.425 1.00 98.19 87 ASP A CA 1
ATOM 644 C C . ASP A 1 87 ? 0.122 5.911 -9.637 1.00 98.19 87 ASP A C 1
ATOM 646 O O . ASP A 1 87 ? 0.237 5.306 -10.699 1.00 98.19 87 ASP A O 1
ATOM 650 N N . ILE A 1 88 ? 1.034 5.832 -8.660 1.00 98.06 88 ILE A N 1
ATOM 651 C CA . ILE A 1 88 ? 2.189 4.925 -8.741 1.00 98.06 88 ILE A CA 1
ATOM 652 C C . ILE A 1 88 ? 1.699 3.485 -8.894 1.00 98.06 88 ILE A C 1
ATOM 654 O O . ILE A 1 88 ? 2.191 2.755 -9.755 1.00 98.06 88 ILE A O 1
ATOM 658 N N . ILE A 1 89 ? 0.704 3.095 -8.092 1.00 98.56 89 ILE A N 1
ATOM 659 C CA . ILE A 1 89 ? 0.132 1.748 -8.136 1.00 98.56 89 ILE A CA 1
ATOM 660 C C . ILE A 1 89 ? -0.526 1.502 -9.500 1.00 98.56 89 ILE A C 1
ATOM 662 O O . ILE A 1 89 ? -0.201 0.523 -10.166 1.00 98.56 89 ILE A O 1
ATOM 666 N N . LEU A 1 90 ? -1.384 2.419 -9.955 1.00 98.38 90 LEU A N 1
ATOM 667 C CA . LEU A 1 90 ? -2.080 2.325 -11.244 1.00 98.38 90 LEU A CA 1
ATOM 668 C C . LEU A 1 90 ? -1.140 2.403 -12.454 1.00 98.38 90 LEU A C 1
ATOM 670 O O . LEU A 1 90 ? -1.475 1.899 -13.520 1.00 98.38 90 LEU A O 1
ATOM 674 N N . HIS A 1 91 ? 0.041 3.007 -12.321 1.00 97.19 91 HIS A N 1
ATOM 675 C CA . HIS A 1 91 ? 1.033 3.025 -13.393 1.00 97.19 91 HIS A CA 1
ATOM 676 C C . HIS A 1 91 ? 1.498 1.605 -13.740 1.00 97.19 91 HIS A C 1
ATOM 678 O O . HIS A 1 91 ? 1.601 1.267 -14.918 1.00 97.19 91 HIS A O 1
ATOM 684 N N . TRP A 1 92 ? 1.753 0.779 -12.719 1.00 96.69 92 TRP A N 1
ATOM 685 C CA . TRP A 1 92 ? 2.348 -0.554 -12.873 1.00 96.69 92 TRP A CA 1
ATOM 686 C C . TRP A 1 92 ? 1.359 -1.704 -12.715 1.00 96.69 92 TRP A C 1
ATOM 688 O O . TRP A 1 92 ? 1.649 -2.810 -13.157 1.00 96.69 92 TRP A O 1
ATOM 698 N N . ALA A 1 93 ? 0.190 -1.465 -12.137 1.00 97.50 93 ALA A N 1
ATOM 699 C CA . ALA A 1 93 ? -0.907 -2.419 -12.063 1.00 97.50 93 ALA A CA 1
ATOM 700 C C . ALA A 1 93 ? -2.202 -1.732 -12.543 1.00 97.50 93 ALA A C 1
ATOM 702 O O . ALA A 1 93 ? -3.083 -1.443 -11.736 1.00 97.50 93 ALA A O 1
ATOM 703 N N . PRO A 1 94 ? -2.311 -1.392 -13.841 1.00 97.62 94 PRO A N 1
ATOM 704 C CA . PRO A 1 94 ? -3.381 -0.531 -14.348 1.00 97.62 94 PRO A CA 1
ATOM 705 C C . PRO A 1 94 ? -4.786 -1.130 -14.256 1.00 97.62 94 PRO A C 1
ATOM 707 O O . PRO A 1 94 ? -5.756 -0.381 -14.329 1.00 97.62 94 PRO A O 1
ATOM 710 N N . ARG A 1 95 ? -4.923 -2.454 -14.101 1.00 97.88 95 ARG A N 1
ATOM 711 C CA . ARG A 1 95 ? -6.229 -3.137 -14.087 1.00 97.88 95 ARG A CA 1
ATOM 712 C C . ARG A 1 95 ? -6.718 -3.554 -12.700 1.00 97.88 95 ARG A C 1
ATOM 714 O O . ARG A 1 95 ? -7.651 -4.350 -12.600 1.00 97.88 95 ARG A O 1
ATOM 721 N N . ILE A 1 96 ? -6.123 -3.019 -11.634 1.00 98.56 96 ILE A N 1
ATOM 722 C CA . ILE A 1 96 ? -6.658 -3.205 -10.280 1.00 98.56 96 ILE A CA 1
ATOM 723 C C . ILE A 1 96 ? -8.018 -2.514 -10.120 1.00 98.56 96 ILE A C 1
ATOM 725 O O . ILE A 1 96 ? -8.303 -1.501 -10.761 1.00 98.56 96 ILE A O 1
ATOM 729 N N . ALA A 1 97 ? -8.824 -3.013 -9.186 1.00 98.56 97 ALA A N 1
ATOM 730 C CA . ALA A 1 97 ? -9.907 -2.237 -8.592 1.00 98.56 97 ALA A CA 1
ATOM 731 C C . ALA A 1 97 ? -9.364 -1.523 -7.345 1.00 98.56 97 ALA A C 1
ATOM 733 O O . ALA A 1 97 ? -8.921 -2.179 -6.396 1.00 98.56 97 ALA A O 1
ATOM 734 N N . LEU A 1 98 ? -9.364 -0.191 -7.354 1.00 98.75 98 LEU A N 1
ATOM 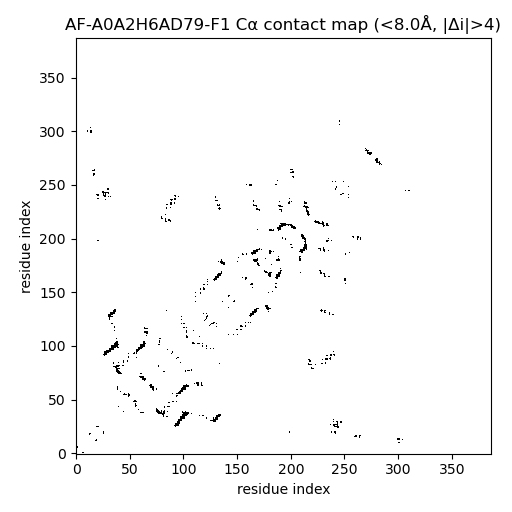735 C CA . LEU A 1 98 ? -8.786 0.631 -6.294 1.00 98.75 98 LEU A CA 1
ATOM 736 C C . LEU A 1 98 ? -9.869 1.127 -5.328 1.00 98.75 98 LEU A C 1
ATOM 738 O O . LEU A 1 98 ? -10.860 1.726 -5.735 1.00 98.75 98 LEU A O 1
ATOM 742 N N . PHE A 1 99 ? -9.636 0.926 -4.034 1.00 98.62 99 PHE A N 1
ATOM 743 C CA . PHE A 1 99 ? -10.505 1.359 -2.941 1.00 98.62 99 PHE A CA 1
ATOM 744 C C . PHE A 1 99 ? -9.774 2.402 -2.092 1.00 98.62 99 PHE A C 1
ATOM 746 O O . PHE A 1 99 ? -8.806 2.098 -1.399 1.00 98.62 99 PHE A O 1
ATOM 753 N N . SER A 1 100 ? -10.208 3.654 -2.144 1.00 98.25 100 SER A N 1
ATOM 754 C CA . SER A 1 100 ? -9.616 4.740 -1.369 1.00 98.25 100 SER A CA 1
ATOM 755 C C . SER A 1 100 ? -10.283 4.859 -0.001 1.00 98.25 100 SER A C 1
ATOM 757 O O . SER A 1 100 ? -11.486 5.083 0.091 1.00 98.25 100 SER A O 1
ATOM 759 N N . ALA A 1 101 ? -9.501 4.736 1.067 1.00 97.69 101 ALA A N 1
ATOM 760 C CA . ALA A 1 101 ? -9.936 5.068 2.417 1.00 97.69 101 ALA A CA 1
ATOM 761 C C . ALA A 1 101 ? -9.253 6.368 2.842 1.00 97.69 101 ALA A C 1
ATOM 763 O O . ALA A 1 101 ? -8.062 6.365 3.162 1.00 97.69 101 ALA A O 1
ATOM 764 N N . ASP A 1 102 ? -9.999 7.472 2.843 1.00 97.38 102 ASP A N 1
ATOM 765 C CA . ASP A 1 102 ? -9.509 8.742 3.368 1.00 97.38 102 ASP A CA 1
ATOM 766 C C . ASP A 1 102 ? -9.571 8.733 4.901 1.00 97.38 102 ASP A C 1
ATOM 768 O O . ASP A 1 102 ? -10.643 8.858 5.494 1.00 97.38 102 ASP A O 1
ATOM 772 N N . VAL A 1 103 ? -8.421 8.559 5.552 1.00 96.00 103 VAL A N 1
ATOM 773 C CA . VAL A 1 103 ? -8.286 8.562 7.019 1.00 96.00 103 VAL A CA 1
ATOM 774 C C . VAL A 1 103 ? -7.946 9.932 7.593 1.00 96.00 103 VAL A C 1
ATOM 776 O O . VAL A 1 103 ? -7.877 10.077 8.814 1.00 96.00 103 VAL A O 1
ATOM 779 N N . PHE A 1 104 ? -7.740 10.938 6.746 1.00 93.88 104 PHE A N 1
ATOM 780 C CA . PHE A 1 104 ? -7.437 12.298 7.177 1.00 93.88 104 PHE A CA 1
ATOM 781 C C . PHE A 1 104 ? -8.684 13.161 7.183 1.00 93.88 104 PHE A C 1
ATOM 783 O O . PHE A 1 104 ? -8.876 13.888 8.151 1.00 93.88 104 PHE A O 1
ATOM 790 N N . GLY A 1 105 ? -9.533 13.036 6.161 1.00 89.69 105 GLY A N 1
ATOM 791 C CA . GLY A 1 105 ? -10.741 13.833 6.000 1.00 89.69 105 GLY A CA 1
ATOM 792 C C . GLY A 1 105 ? -10.462 15.338 5.967 1.00 89.69 105 GLY A C 1
ATOM 793 O O . GLY A 1 105 ? -9.330 15.797 5.824 1.00 89.69 105 GLY A O 1
ATOM 794 N N . VAL A 1 106 ? -11.519 16.135 6.123 1.00 83.50 106 VAL A N 1
ATOM 795 C CA . VAL A 1 106 ? -11.424 17.607 6.108 1.00 83.50 106 VAL A CA 1
ATOM 796 C C . VAL A 1 106 ? -10.657 18.181 7.301 1.00 83.50 106 VAL A C 1
ATOM 798 O O . VAL A 1 106 ? -10.149 19.296 7.220 1.00 83.50 106 VAL A O 1
ATOM 801 N N . ASP A 1 107 ? -10.574 17.441 8.409 1.00 84.56 107 ASP A N 1
ATOM 802 C CA . ASP A 1 107 ? -9.822 17.831 9.600 1.00 84.56 107 ASP A CA 1
ATOM 803 C C . ASP A 1 107 ? -8.311 17.637 9.428 1.00 84.56 107 ASP A C 1
ATOM 805 O O . ASP A 1 107 ? -7.540 18.200 10.202 1.00 84.56 107 ASP A O 1
ATOM 809 N N . GLY A 1 108 ? -7.874 16.882 8.413 1.00 86.81 108 GLY A N 1
ATOM 810 C CA . GLY A 1 108 ? -6.457 16.664 8.121 1.00 86.81 108 GLY A CA 1
ATOM 811 C C . GLY A 1 108 ? -5.737 15.845 9.194 1.00 86.81 108 GLY A C 1
ATOM 812 O O . GLY A 1 108 ? -4.509 15.868 9.271 1.00 86.81 108 GLY A O 1
ATOM 813 N N . VAL A 1 109 ? -6.479 15.124 10.041 1.00 86.94 109 VAL A N 1
ATOM 814 C CA . VAL A 1 109 ? -5.931 14.376 11.176 1.00 86.94 109 VAL A CA 1
ATOM 815 C C . VAL A 1 109 ? -6.285 12.904 11.048 1.00 86.94 109 VAL A C 1
ATOM 817 O O . VAL A 1 109 ? -7.441 12.504 11.191 1.00 86.94 109 VAL A O 1
ATOM 820 N N . CYS A 1 110 ? -5.263 12.068 10.883 1.00 90.75 110 CYS A N 1
ATOM 821 C CA . CYS A 1 110 ? -5.412 10.628 11.048 1.00 90.75 110 CYS A CA 1
ATOM 822 C C . CYS A 1 110 ? -5.220 10.238 12.516 1.00 90.75 110 CYS A C 1
ATOM 824 O O . CYS A 1 110 ? -4.135 10.428 13.077 1.00 90.75 110 CYS A O 1
ATOM 826 N N . THR A 1 111 ? -6.252 9.659 13.133 1.00 91.56 111 THR A N 1
ATOM 827 C CA . THR A 1 111 ? -6.162 9.027 14.459 1.00 91.56 111 THR A CA 1
ATOM 828 C C . THR A 1 111 ? -5.953 7.519 14.326 1.00 91.56 111 THR A C 1
ATOM 830 O O . THR A 1 111 ? -6.167 6.943 13.258 1.00 91.56 111 THR A O 1
ATOM 833 N N . VAL A 1 112 ? -5.549 6.860 15.416 1.00 92.69 112 VAL A N 1
ATOM 834 C CA . VAL A 1 112 ? -5.408 5.395 15.432 1.00 92.69 112 VAL A CA 1
ATOM 835 C C . VAL A 1 112 ? -6.751 4.740 15.131 1.00 92.69 112 VAL A C 1
ATOM 837 O O . VAL A 1 112 ? -6.817 3.828 14.322 1.00 92.69 112 VAL A O 1
ATOM 840 N N . GLU A 1 113 ? -7.834 5.245 15.713 1.00 93.31 113 GLU A N 1
ATOM 841 C CA . GLU A 1 113 ? -9.188 4.720 15.547 1.00 93.31 113 GLU A CA 1
ATOM 842 C C . GLU A 1 113 ? -9.651 4.793 14.082 1.00 93.31 113 GLU A C 1
ATOM 844 O O . GLU A 1 113 ? -10.173 3.802 13.570 1.00 93.31 113 GLU A O 1
ATOM 849 N N . LYS A 1 114 ? -9.366 5.902 13.372 1.00 94.69 114 LYS A N 1
ATOM 850 C CA . LYS A 1 114 ? -9.603 5.996 11.919 1.00 94.69 114 LYS A CA 1
ATOM 851 C C . LYS A 1 114 ? -8.789 4.940 11.159 1.00 94.69 114 LYS A C 1
ATOM 853 O O . LYS A 1 114 ? -9.334 4.259 10.297 1.00 94.69 114 LYS A O 1
ATOM 858 N N . LEU A 1 115 ? -7.516 4.734 11.506 1.00 95.44 115 LEU A N 1
ATOM 859 C CA . LEU A 1 115 ? -6.692 3.702 10.864 1.00 95.44 115 LEU A CA 1
ATOM 860 C C . LEU A 1 115 ? -7.247 2.282 11.096 1.00 95.44 115 LEU A C 1
ATOM 862 O O . LEU A 1 115 ? -7.331 1.500 10.151 1.00 95.44 115 LEU A O 1
ATOM 866 N N . LEU A 1 116 ? -7.676 1.946 12.319 1.00 95.69 116 LEU A N 1
ATOM 867 C CA . LEU A 1 116 ? -8.280 0.637 12.614 1.00 95.69 116 LEU A CA 1
ATOM 868 C C . LEU A 1 116 ? -9.582 0.424 11.831 1.00 95.69 116 LEU A C 1
ATOM 870 O O . LEU A 1 116 ? -9.806 -0.661 11.289 1.00 95.69 116 LEU A O 1
ATOM 874 N N . ALA A 1 117 ? -10.427 1.456 11.758 1.00 96.25 117 ALA A N 1
ATOM 875 C CA . ALA A 1 117 ? -11.670 1.422 10.997 1.00 96.25 117 ALA A CA 1
ATOM 876 C C . ALA A 1 117 ? -11.409 1.250 9.492 1.00 96.25 117 ALA A C 1
ATOM 878 O O . ALA A 1 117 ? -12.084 0.451 8.849 1.00 96.25 117 ALA A O 1
ATOM 879 N N . ALA A 1 118 ? -10.391 1.921 8.945 1.00 97.25 118 ALA A N 1
ATOM 880 C CA . ALA A 1 118 ? -10.000 1.798 7.543 1.00 97.25 118 ALA A CA 1
ATOM 881 C C . ALA A 1 118 ? -9.512 0.389 7.184 1.00 97.25 118 ALA A C 1
ATOM 883 O O . ALA A 1 118 ? -9.923 -0.161 6.164 1.00 97.25 118 ALA A O 1
ATOM 884 N N . LEU A 1 119 ? -8.679 -0.215 8.040 1.00 97.50 119 LEU A N 1
ATOM 885 C CA . LEU A 1 119 ? -8.207 -1.592 7.864 1.00 97.50 119 LEU A CA 1
ATOM 886 C C . LEU A 1 119 ? -9.381 -2.581 7.838 1.00 97.50 119 LEU A C 1
ATOM 888 O O . LEU A 1 119 ? -9.462 -3.428 6.950 1.00 97.50 119 LEU A O 1
ATOM 892 N N . ARG A 1 120 ? -10.324 -2.441 8.779 1.00 96.81 120 ARG A N 1
ATOM 893 C CA . ARG A 1 120 ? -11.535 -3.273 8.825 1.00 96.81 120 ARG A CA 1
ATOM 894 C C . ARG A 1 120 ? -12.435 -3.044 7.619 1.00 96.81 120 ARG A C 1
ATOM 896 O O . ARG A 1 120 ? -12.869 -4.009 7.012 1.00 96.81 120 ARG A O 1
ATOM 903 N N . TRP A 1 121 ? -12.673 -1.797 7.223 1.00 97.12 121 TRP A N 1
ATOM 904 C CA . TRP A 1 121 ? -13.467 -1.483 6.033 1.00 97.12 121 TRP A CA 1
ATOM 905 C C . TRP A 1 121 ? -12.864 -2.101 4.764 1.00 97.12 121 TRP A C 1
ATOM 907 O O . TRP A 1 121 ? -13.574 -2.744 3.988 1.00 97.12 121 TRP A O 1
ATOM 917 N N . ALA A 1 122 ? -11.547 -1.977 4.585 1.00 98.00 122 ALA A N 1
ATOM 918 C CA . ALA A 1 122 ? -10.847 -2.533 3.434 1.00 98.00 122 ALA A CA 1
ATOM 919 C C . ALA A 1 122 ? -10.979 -4.063 3.359 1.00 98.00 122 ALA A C 1
ATOM 921 O O . ALA A 1 122 ? -11.212 -4.601 2.280 1.00 98.00 122 ALA A O 1
ATOM 922 N N . VAL A 1 123 ? -10.861 -4.767 4.488 1.00 97.94 123 VAL A N 1
ATOM 923 C CA . VAL A 1 123 ? -10.918 -6.238 4.525 1.00 97.94 123 VAL A CA 1
ATOM 924 C C . VAL A 1 123 ? -12.351 -6.770 4.559 1.00 97.94 123 VAL A C 1
ATOM 926 O O . VAL A 1 123 ? -12.693 -7.658 3.786 1.00 97.94 123 VAL A O 1
ATOM 929 N N . ASP A 1 124 ? -13.202 -6.240 5.431 1.00 96.94 124 ASP A N 1
ATOM 930 C CA . ASP A 1 124 ? -14.523 -6.811 5.706 1.00 96.94 124 ASP A CA 1
ATOM 931 C C . ASP A 1 124 ? -15.576 -6.349 4.690 1.00 96.94 124 ASP A C 1
ATOM 933 O O . ASP A 1 124 ? -16.448 -7.123 4.309 1.00 96.94 124 ASP A O 1
ATOM 937 N N . THR A 1 125 ? -15.505 -5.090 4.241 1.00 96.19 125 THR A N 1
ATOM 938 C CA . THR A 1 125 ? -16.482 -4.515 3.296 1.00 96.19 125 THR A CA 1
ATOM 939 C C . THR A 1 125 ? -15.978 -4.601 1.863 1.00 96.19 125 THR A C 1
ATOM 941 O O . THR A 1 125 ? -16.678 -5.080 0.974 1.00 96.19 125 THR A O 1
ATOM 944 N N . CYS A 1 126 ? -14.739 -4.163 1.637 1.00 96.88 126 CYS A N 1
ATOM 945 C CA . CYS A 1 126 ? -14.161 -4.120 0.298 1.00 96.88 126 CYS A CA 1
ATOM 946 C C . CYS A 1 126 ? -13.409 -5.393 -0.074 1.00 96.88 126 CYS A C 1
ATOM 948 O O . CYS A 1 126 ? -12.930 -5.469 -1.195 1.00 96.88 126 CYS A O 1
ATOM 950 N N . GLN A 1 127 ? -13.257 -6.373 0.824 1.00 97.38 127 GLN A N 1
ATOM 951 C CA . GLN A 1 127 ? -12.546 -7.634 0.557 1.00 97.38 127 GLN A CA 1
ATOM 952 C C . GLN A 1 127 ? -11.230 -7.424 -0.216 1.00 97.38 127 GLN A C 1
ATOM 954 O O . GLN A 1 127 ? -10.906 -8.164 -1.149 1.00 97.38 127 GLN A O 1
ATOM 959 N N . CYS A 1 128 ? -10.500 -6.358 0.127 1.00 98.56 128 CYS A N 1
ATOM 960 C CA . CYS A 1 128 ? -9.266 -5.996 -0.546 1.00 98.56 128 CYS A CA 1
ATOM 961 C C . CYS A 1 128 ? -8.191 -7.024 -0.219 1.00 98.56 128 CYS A C 1
ATOM 963 O O . CYS A 1 128 ? -7.939 -7.347 0.943 1.00 98.56 128 CYS A O 1
ATOM 965 N N . LYS A 1 129 ? -7.519 -7.506 -1.264 1.00 98.00 129 LYS A N 1
ATOM 966 C CA . LYS A 1 129 ? -6.428 -8.469 -1.134 1.00 98.00 129 LYS A CA 1
ATOM 967 C C . LYS A 1 129 ? -5.129 -7.791 -0.709 1.00 98.00 129 LYS A C 1
ATOM 969 O O . LYS A 1 129 ? -4.309 -8.406 -0.032 1.00 98.00 129 LYS A O 1
ATOM 974 N N . LEU A 1 130 ? -4.948 -6.532 -1.101 1.00 98.56 130 LEU A N 1
ATOM 975 C CA . LEU A 1 130 ? -3.733 -5.759 -0.878 1.00 98.56 130 LEU A CA 1
ATOM 976 C C . LEU A 1 130 ? -4.081 -4.392 -0.281 1.00 98.56 130 LEU A C 1
ATOM 978 O O . LEU A 1 130 ? -4.978 -3.713 -0.773 1.00 98.56 130 LEU A O 1
ATOM 982 N N . LEU A 1 131 ? -3.398 -3.996 0.787 1.00 98.75 131 LEU A N 1
ATOM 983 C CA . LEU A 1 131 ? -3.634 -2.759 1.529 1.00 98.75 131 LEU A CA 1
ATOM 984 C C . LEU A 1 131 ? -2.326 -1.962 1.570 1.00 98.75 131 LEU A C 1
ATOM 986 O O . LEU A 1 131 ? -1.367 -2.377 2.222 1.00 98.75 131 LEU A O 1
ATOM 990 N N . ASN A 1 132 ? -2.292 -0.814 0.900 1.00 98.81 132 ASN A N 1
ATOM 991 C CA . ASN A 1 132 ? -1.171 0.116 0.948 1.00 98.81 132 ASN A CA 1
ATOM 992 C C . ASN A 1 132 ? -1.358 1.121 2.092 1.00 98.81 132 ASN A C 1
ATOM 994 O O . ASN A 1 132 ? -2.324 1.889 2.105 1.00 98.81 132 ASN A O 1
ATOM 998 N N . LEU A 1 133 ? -0.391 1.141 3.006 1.00 97.75 133 LEU A N 1
ATOM 999 C CA . LEU A 1 133 ? -0.317 2.003 4.180 1.00 97.75 133 LEU A CA 1
ATOM 1000 C C . LEU A 1 133 ? 0.875 2.955 4.025 1.00 97.75 133 LEU A C 1
ATOM 1002 O O . LEU A 1 133 ? 1.953 2.729 4.580 1.00 97.75 133 LEU A O 1
ATOM 1006 N N . SER A 1 134 ? 0.675 4.039 3.278 1.00 92.62 134 SER A N 1
ATOM 1007 C CA . SER A 1 134 ? 1.657 5.125 3.147 1.00 92.62 134 SER A CA 1
ATOM 1008 C C . SER A 1 134 ? 1.490 6.151 4.273 1.00 92.62 134 SER A C 1
ATOM 1010 O O . SER A 1 134 ? 1.453 7.357 4.053 1.00 92.62 134 SER A O 1
ATOM 1012 N N . ILE A 1 135 ? 1.353 5.645 5.500 1.00 89.75 135 ILE A N 1
ATOM 1013 C CA . ILE A 1 135 ? 1.117 6.423 6.711 1.00 89.75 135 ILE A CA 1
ATOM 1014 C C . ILE A 1 135 ? 1.968 5.883 7.859 1.00 89.75 135 ILE A C 1
ATOM 1016 O O . ILE A 1 135 ? 2.060 4.673 8.065 1.00 89.75 135 ILE A O 1
ATOM 1020 N N . GLY A 1 136 ? 2.567 6.800 8.619 1.00 87.44 136 GLY A N 1
ATOM 1021 C CA . GLY A 1 136 ? 3.322 6.503 9.828 1.00 87.44 136 GLY A CA 1
ATOM 1022 C C . GLY A 1 136 ? 2.727 7.216 11.038 1.00 87.44 136 GLY A C 1
ATOM 1023 O O . GLY A 1 136 ? 2.458 8.415 11.000 1.00 87.44 136 GLY A O 1
ATOM 1024 N N . ILE A 1 137 ? 2.541 6.484 12.130 1.00 87.44 137 ILE A N 1
ATOM 1025 C CA . ILE A 1 137 ? 2.188 7.024 13.443 1.00 87.44 137 ILE A CA 1
ATOM 1026 C C . ILE A 1 137 ? 3.397 6.815 14.355 1.00 87.44 137 ILE A C 1
ATOM 1028 O O . ILE A 1 137 ? 3.925 5.704 14.424 1.00 87.44 137 ILE A O 1
ATOM 1032 N N . SER A 1 138 ? 3.854 7.872 15.025 1.00 85.56 138 SER A N 1
ATOM 1033 C CA . SER A 1 138 ? 4.966 7.781 15.973 1.00 85.56 138 SER A CA 1
ATOM 1034 C C . SER A 1 138 ? 4.548 7.069 17.265 1.00 85.56 138 SER A C 1
ATOM 1036 O O . SER A 1 138 ? 3.360 6.940 17.575 1.00 85.56 138 SER A O 1
ATOM 1038 N N . GLU A 1 139 ? 5.532 6.613 18.036 1.00 82.75 139 GLU A N 1
ATOM 1039 C CA . GLU A 1 139 ? 5.330 5.953 19.329 1.00 82.75 139 GLU A CA 1
ATOM 1040 C C . GLU A 1 139 ? 4.489 6.804 20.295 1.00 82.75 139 GLU A C 1
ATOM 1042 O O . GLU A 1 139 ? 3.576 6.302 20.953 1.00 82.75 139 GLU A O 1
ATOM 1047 N N . GLU A 1 140 ? 4.750 8.109 20.342 1.00 83.50 140 GLU A N 1
ATOM 1048 C CA . GLU A 1 140 ? 4.089 9.055 21.242 1.00 83.50 140 GLU A CA 1
ATOM 1049 C C . GLU A 1 140 ? 2.595 9.155 20.924 1.00 83.50 140 GLU A C 1
ATOM 1051 O O . GLU A 1 140 ? 1.748 9.190 21.819 1.00 83.50 140 GLU A O 1
ATOM 1056 N N . ARG A 1 141 ? 2.250 9.126 19.631 1.00 82.19 141 ARG A N 1
ATOM 1057 C CA . ARG A 1 141 ? 0.862 9.180 19.153 1.00 82.19 141 ARG A CA 1
ATOM 1058 C C . ARG A 1 141 ? 0.099 7.869 19.368 1.00 82.19 141 ARG A C 1
ATOM 1060 O O . ARG A 1 141 ? -1.126 7.855 19.243 1.00 82.19 141 ARG A O 1
ATOM 1067 N N . LEU A 1 142 ? 0.793 6.785 19.718 1.00 84.81 142 LEU A N 1
ATOM 1068 C CA . LEU A 1 142 ? 0.197 5.498 20.083 1.00 84.81 142 LEU A CA 1
ATOM 1069 C C . LEU A 1 142 ? -0.076 5.348 21.577 1.00 84.81 142 LEU A C 1
ATOM 1071 O O . LEU A 1 142 ? -0.504 4.275 22.000 1.00 84.81 142 LEU A O 1
ATOM 1075 N N . GLN A 1 143 ? 0.124 6.391 22.380 1.00 83.06 143 GLN A N 1
ATOM 1076 C CA . GLN A 1 143 ? -0.285 6.370 23.778 1.00 83.06 143 GLN A CA 1
ATOM 1077 C C . GLN A 1 143 ? -1.809 6.562 23.909 1.00 83.06 143 GLN A C 1
ATOM 1079 O O . GLN A 1 143 ? -2.398 7.372 23.178 1.00 83.06 143 GLN A O 1
ATOM 1084 N N . PRO A 1 144 ? -2.482 5.829 24.821 1.00 88.31 144 PRO A N 1
ATOM 1085 C CA . PRO A 1 144 ? -1.942 4.828 25.758 1.00 88.31 144 PRO A CA 1
ATOM 1086 C C . PRO A 1 144 ? -1.656 3.457 25.097 1.00 88.31 144 PRO A C 1
ATOM 1088 O O . PRO A 1 144 ? -2.192 3.190 24.021 1.00 88.31 144 PRO A O 1
ATOM 1091 N N . PRO A 1 145 ? -0.928 2.529 25.763 1.00 88.19 145 PRO A N 1
ATOM 1092 C CA . PRO A 1 145 ? -0.492 1.242 25.188 1.00 88.19 145 PRO A CA 1
ATOM 1093 C C . PRO A 1 145 ? -1.594 0.389 24.536 1.00 88.19 145 PRO A C 1
ATOM 1095 O O . PRO A 1 145 ? -1.326 -0.388 23.620 1.00 88.19 145 PRO A O 1
ATOM 1098 N N . ALA A 1 146 ? -2.847 0.563 24.963 1.00 92.12 146 ALA A N 1
ATOM 1099 C CA . ALA A 1 146 ? -4.009 -0.081 24.359 1.00 92.12 146 ALA A CA 1
ATOM 1100 C C . ALA A 1 146 ? -4.168 0.227 22.855 1.00 92.12 146 ALA A C 1
ATOM 1102 O O . ALA A 1 146 ? -4.576 -0.652 22.099 1.00 92.12 146 ALA A O 1
ATOM 1103 N N . ARG A 1 147 ? -3.808 1.434 22.389 1.00 93.19 147 ARG A N 1
ATOM 1104 C CA . ARG A 1 147 ? -3.884 1.812 20.964 1.00 93.19 147 ARG A CA 1
ATOM 1105 C C . ARG A 1 147 ? -2.903 1.021 20.111 1.00 93.19 147 ARG A C 1
ATOM 1107 O O . ARG A 1 147 ? -3.283 0.479 19.076 1.00 93.19 147 ARG A O 1
ATOM 1114 N N . ARG A 1 148 ? -1.660 0.899 20.578 1.00 92.06 148 ARG A N 1
ATOM 1115 C CA . ARG A 1 148 ? -0.649 0.018 19.978 1.00 92.06 148 ARG A CA 1
ATOM 1116 C C . ARG A 1 148 ? -1.148 -1.420 19.906 1.00 92.06 148 ARG A C 1
ATOM 1118 O O . ARG A 1 148 ? -1.070 -2.038 18.850 1.00 92.06 148 ARG A O 1
ATOM 1125 N N . GLN A 1 149 ? -1.665 -1.947 21.015 1.00 94.38 149 GLN A N 1
ATOM 1126 C CA . GLN A 1 149 ? -2.173 -3.315 21.057 1.00 94.38 149 GLN A CA 1
ATOM 1127 C C . GLN A 1 149 ? -3.312 -3.520 20.050 1.00 94.38 149 GLN A C 1
ATOM 1129 O O . GLN A 1 149 ? -3.291 -4.496 19.303 1.00 94.38 149 GLN A O 1
ATOM 1134 N N . ALA A 1 150 ? -4.259 -2.583 19.979 1.00 95.44 150 ALA A N 1
ATOM 1135 C CA . ALA A 1 150 ? -5.368 -2.634 19.033 1.00 95.44 150 ALA A CA 1
ATOM 1136 C C . ALA A 1 150 ? -4.894 -2.581 17.569 1.00 95.44 150 ALA A C 1
ATOM 1138 O O . ALA A 1 150 ? -5.424 -3.308 16.725 1.00 95.44 150 ALA A O 1
ATOM 1139 N N . LEU A 1 151 ? -3.864 -1.782 17.265 1.00 95.75 151 LEU A N 1
ATOM 1140 C CA . LEU A 1 151 ? -3.242 -1.745 15.940 1.00 95.75 151 LEU A CA 1
ATOM 1141 C C . LEU A 1 151 ? -2.576 -3.079 15.586 1.00 95.75 151 LEU A C 1
ATOM 1143 O O . LEU A 1 151 ? -2.868 -3.632 14.526 1.00 95.75 151 LEU A O 1
ATOM 1147 N N . CYS A 1 152 ? -1.763 -3.645 16.484 1.00 95.88 152 CYS A N 1
ATOM 1148 C CA . CYS A 1 152 ? -1.150 -4.962 16.283 1.00 95.88 152 CYS A CA 1
ATOM 1149 C C . CYS A 1 152 ? -2.203 -6.057 16.054 1.00 95.88 152 CYS A C 1
ATOM 1151 O O . CYS A 1 152 ? -2.091 -6.835 15.108 1.00 95.88 152 CYS A O 1
ATOM 1153 N N . GLN A 1 153 ? -3.253 -6.090 16.878 1.00 97.06 153 GLN A N 1
ATOM 1154 C CA . GLN A 1 153 ? -4.352 -7.050 16.748 1.00 97.06 153 GLN A CA 1
ATOM 1155 C C . GLN A 1 153 ? -5.108 -6.882 15.427 1.00 97.06 153 GLN A C 1
ATOM 1157 O O . GLN A 1 153 ? -5.485 -7.871 14.805 1.00 97.06 153 GLN A O 1
ATOM 1162 N N . THR A 1 154 ? -5.309 -5.646 14.968 1.00 97.81 154 THR A N 1
ATOM 1163 C CA . THR A 1 154 ? -6.000 -5.377 13.698 1.00 97.81 154 THR A CA 1
ATOM 1164 C C . THR A 1 154 ? -5.139 -5.769 12.495 1.00 97.81 154 THR A C 1
ATOM 1166 O O . THR A 1 154 ? -5.652 -6.321 11.526 1.00 97.81 154 THR A O 1
ATOM 1169 N N . ILE A 1 155 ? -3.820 -5.581 12.560 1.00 97.75 155 ILE A N 1
ATOM 1170 C CA . ILE A 1 155 ? -2.894 -6.063 11.522 1.00 97.75 155 ILE A CA 1
ATOM 1171 C C . ILE A 1 155 ? -2.893 -7.593 11.460 1.00 97.75 155 ILE A C 1
ATOM 1173 O O . ILE A 1 155 ? -3.020 -8.161 10.377 1.00 97.75 155 ILE A O 1
ATOM 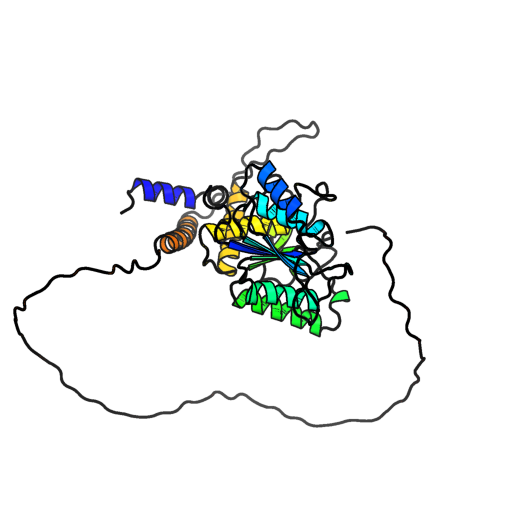1177 N N . GLN A 1 156 ? -2.831 -8.270 12.610 1.00 97.50 156 GLN A N 1
ATOM 1178 C CA . GLN A 1 156 ? -2.956 -9.731 12.684 1.00 97.50 156 GLN A CA 1
ATOM 1179 C C . GLN A 1 156 ? -4.312 -10.211 12.148 1.00 97.50 156 GLN A C 1
ATOM 1181 O O . GLN A 1 156 ? -4.376 -11.182 11.398 1.00 97.50 156 GLN A O 1
ATOM 1186 N N . TYR A 1 157 ? -5.396 -9.505 12.476 1.00 98.00 157 TYR A N 1
ATOM 1187 C CA . TYR A 1 157 ? -6.737 -9.777 11.959 1.00 98.00 157 TYR A CA 1
ATOM 1188 C C . TYR A 1 157 ? -6.788 -9.742 10.426 1.00 98.00 157 TYR A C 1
ATOM 1190 O O . TYR A 1 157 ? -7.397 -10.631 9.825 1.00 98.00 157 TYR A O 1
ATOM 1198 N N . CYS A 1 158 ? -6.138 -8.749 9.806 1.00 98.19 158 CYS A N 1
ATOM 1199 C CA . CYS A 1 158 ? -6.042 -8.638 8.351 1.00 98.19 158 CYS A CA 1
ATOM 1200 C C . CYS A 1 158 ? -5.192 -9.773 7.762 1.00 98.19 158 CYS A C 1
ATOM 1202 O O . CYS A 1 158 ? -5.616 -10.429 6.813 1.00 98.19 158 CYS A O 1
ATOM 1204 N N . TYR A 1 159 ? -4.036 -10.062 8.370 1.00 97.50 159 TYR A N 1
ATOM 1205 C CA . TYR A 1 159 ? -3.152 -11.153 7.952 1.00 97.50 159 TYR A CA 1
ATOM 1206 C C . TYR A 1 159 ? -3.873 -12.511 7.939 1.00 97.50 159 TYR A C 1
ATOM 1208 O O . TYR A 1 159 ? -3.782 -13.253 6.965 1.00 97.50 159 TYR A O 1
ATOM 1216 N N . HIS A 1 160 ? -4.651 -12.819 8.982 1.00 96.94 160 HIS A N 1
ATOM 1217 C CA . HIS A 1 160 ? -5.427 -14.062 9.077 1.00 96.94 160 HIS A CA 1
ATOM 1218 C C . HIS A 1 160 ? -6.622 -14.141 8.114 1.00 96.94 160 HIS A C 1
ATOM 1220 O O . HIS A 1 160 ? -7.245 -15.194 8.006 1.00 96.94 160 HIS A O 1
ATOM 1226 N N . ARG A 1 161 ? -6.944 -13.049 7.413 1.00 97.56 161 ARG A N 1
ATOM 1227 C CA . ARG A 1 161 ? -7.933 -12.995 6.321 1.00 97.56 161 ARG A CA 1
ATOM 1228 C C . ARG A 1 161 ? -7.270 -12.934 4.951 1.00 97.56 161 ARG A C 1
ATOM 1230 O O . ARG A 1 161 ? -7.885 -12.520 3.975 1.00 97.56 161 ARG A O 1
ATOM 1237 N N . ASP A 1 162 ? -6.005 -13.334 4.891 1.00 96.81 162 ASP A N 1
ATOM 1238 C CA . ASP A 1 162 ? -5.181 -13.353 3.691 1.00 96.81 162 ASP A CA 1
ATOM 1239 C C . ASP A 1 162 ? -4.989 -11.986 3.022 1.00 96.81 162 ASP A C 1
ATOM 1241 O O . ASP A 1 162 ? -4.595 -11.939 1.851 1.00 96.81 162 ASP A O 1
ATOM 1245 N N . ALA A 1 163 ? -5.233 -10.891 3.748 1.00 98.12 163 ALA A N 1
ATOM 1246 C CA . ALA A 1 163 ? -4.948 -9.544 3.281 1.00 98.12 163 ALA A CA 1
ATOM 1247 C C . ALA A 1 163 ? -3.454 -9.240 3.440 1.00 98.12 163 ALA A C 1
ATOM 1249 O O . ALA A 1 163 ? -2.836 -9.529 4.468 1.00 98.12 163 ALA A O 1
ATOM 1250 N N . ILE A 1 164 ? -2.870 -8.649 2.404 1.00 98.38 164 ILE A N 1
ATOM 1251 C CA . ILE A 1 164 ? -1.446 -8.339 2.326 1.00 98.38 164 ILE A CA 1
ATOM 1252 C C . ILE A 1 164 ? -1.274 -6.854 2.591 1.00 98.38 164 ILE A C 1
ATOM 1254 O O . ILE A 1 164 ? -1.778 -6.022 1.844 1.00 98.38 164 ILE A O 1
ATOM 1258 N N . LEU A 1 165 ? -0.576 -6.519 3.668 1.00 98.50 165 LEU A N 1
ATOM 1259 C CA . LEU A 1 165 ? -0.342 -5.134 4.056 1.00 98.50 165 LEU A CA 1
ATOM 1260 C C . LEU A 1 165 ? 1.046 -4.713 3.586 1.00 98.50 165 LEU A C 1
ATOM 1262 O O . LEU A 1 165 ? 2.013 -5.437 3.814 1.00 98.50 165 LEU A O 1
ATOM 1266 N N . VAL A 1 166 ? 1.147 -3.539 2.972 1.00 98.62 166 VAL A N 1
ATOM 1267 C CA . VAL A 1 166 ? 2.412 -2.907 2.586 1.00 98.62 166 VAL A CA 1
ATOM 1268 C C . VAL A 1 166 ? 2.515 -1.587 3.327 1.00 98.62 166 VAL A C 1
ATOM 1270 O O . VAL A 1 166 ? 1.685 -0.708 3.119 1.00 98.62 166 VAL A O 1
ATOM 1273 N N . ALA A 1 167 ? 3.492 -1.452 4.219 1.00 97.94 167 ALA A N 1
ATOM 1274 C CA . ALA A 1 167 ? 3.614 -0.297 5.099 1.00 97.94 167 ALA A CA 1
ATOM 1275 C C . ALA A 1 167 ? 4.931 0.447 4.880 1.00 97.94 167 ALA A C 1
ATOM 1277 O O . ALA A 1 167 ? 6.012 -0.146 4.928 1.00 97.94 167 ALA A O 1
ATOM 1278 N N . ALA A 1 168 ? 4.826 1.757 4.671 1.00 97.19 168 ALA A N 1
ATOM 1279 C CA . ALA A 1 168 ? 5.969 2.648 4.551 1.00 97.19 168 ALA A CA 1
ATOM 1280 C C . ALA A 1 168 ? 6.638 2.870 5.915 1.00 97.19 168 ALA A C 1
ATOM 1282 O O . ALA A 1 168 ? 5.977 3.226 6.891 1.00 97.19 168 ALA A O 1
ATOM 1283 N N . ALA A 1 169 ? 7.959 2.705 5.976 1.00 95.75 169 ALA A N 1
ATOM 1284 C CA . ALA A 1 169 ? 8.767 3.153 7.107 1.00 95.75 169 ALA A CA 1
ATOM 1285 C C . ALA A 1 169 ? 8.730 4.686 7.245 1.00 95.75 169 ALA A C 1
ATOM 1287 O O . ALA A 1 169 ? 8.208 5.392 6.380 1.00 95.75 169 ALA A O 1
ATOM 1288 N N . HIS A 1 170 ? 9.308 5.235 8.313 1.00 94.12 170 HIS A N 1
ATOM 1289 C CA . HIS A 1 170 ? 9.452 6.687 8.435 1.00 94.12 170 HIS A CA 1
ATOM 1290 C C . HIS A 1 170 ? 10.433 7.227 7.383 1.00 94.12 170 HIS A C 1
ATOM 1292 O O . HIS A 1 170 ? 11.393 6.547 7.016 1.00 94.12 170 HIS A O 1
ATOM 1298 N N . ASN A 1 171 ? 10.226 8.461 6.913 1.00 92.44 171 ASN A N 1
ATOM 1299 C CA . ASN A 1 171 ? 11.125 9.085 5.936 1.00 92.44 171 ASN A CA 1
ATOM 1300 C C . ASN A 1 171 ? 12.556 9.265 6.467 1.00 92.44 171 ASN A C 1
ATOM 1302 O O . ASN A 1 171 ? 13.496 9.157 5.681 1.00 92.44 171 ASN A O 1
ATOM 1306 N N . ASP A 1 172 ? 12.688 9.453 7.780 1.00 90.00 172 ASP A N 1
ATOM 1307 C CA . ASP A 1 172 ? 13.958 9.552 8.516 1.00 90.00 172 ASP A CA 1
ATOM 1308 C C . ASP A 1 172 ? 14.438 8.210 9.100 1.00 90.00 172 ASP A C 1
ATOM 1310 O O . ASP A 1 172 ? 15.235 8.183 10.035 1.00 90.00 172 ASP A O 1
ATOM 1314 N N . HIS A 1 173 ? 13.943 7.070 8.608 1.00 86.31 173 HIS A N 1
ATOM 1315 C CA . HIS A 1 173 ? 14.455 5.756 9.018 1.00 86.31 173 HIS A CA 1
ATOM 1316 C C . HIS A 1 173 ? 15.973 5.651 8.749 1.00 86.31 173 HIS A C 1
ATOM 1318 O O . HIS A 1 173 ? 16.413 6.027 7.660 1.00 86.31 173 HIS A O 1
ATOM 1324 N N . PRO A 1 174 ? 16.789 5.105 9.676 1.00 88.00 174 PRO A N 1
ATOM 1325 C CA . PRO A 1 174 ? 16.408 4.412 10.913 1.00 88.00 174 PRO A CA 1
ATOM 1326 C C . PRO A 1 174 ? 16.332 5.301 12.166 1.00 88.00 174 PRO A C 1
ATOM 1328 O O . PRO A 1 174 ? 16.200 4.770 13.265 1.00 88.00 174 PRO A O 1
ATOM 1331 N N . LEU A 1 175 ? 16.436 6.628 12.035 1.00 88.31 175 LEU A N 1
ATOM 1332 C CA . LEU A 1 175 ? 16.441 7.555 13.176 1.00 88.31 175 LEU A CA 1
ATOM 1333 C C . LEU A 1 175 ? 15.076 7.633 13.863 1.00 88.31 175 LEU A C 1
ATOM 1335 O O . LEU A 1 175 ? 15.003 7.738 15.085 1.00 88.31 175 LEU A O 1
ATOM 1339 N N . VAL A 1 176 ? 14.001 7.569 13.076 1.00 88.81 176 VAL A N 1
ATOM 1340 C CA . VAL A 1 176 ? 12.623 7.604 13.572 1.00 88.81 176 VAL A CA 1
ATOM 1341 C C . VAL A 1 176 ? 11.913 6.316 13.183 1.00 88.81 176 VAL A C 1
ATOM 1343 O O . VAL A 1 176 ? 11.937 5.898 12.025 1.00 88.81 176 VAL A O 1
ATOM 1346 N N . LEU A 1 177 ? 11.252 5.699 14.160 1.00 88.56 177 LEU A N 1
ATOM 1347 C CA . LEU A 1 177 ? 10.411 4.527 13.948 1.00 88.56 177 LEU A CA 1
ATOM 1348 C C . LEU A 1 177 ? 8.954 4.947 13.798 1.00 88.56 177 LEU A C 1
ATOM 1350 O O . LEU A 1 177 ? 8.480 5.865 14.468 1.00 88.56 177 LEU A O 1
ATOM 1354 N N . SER A 1 178 ? 8.225 4.242 12.940 1.00 89.62 178 SER A N 1
ATOM 1355 C CA . SER A 1 178 ? 6.814 4.513 12.702 1.00 89.62 178 SER A CA 1
ATOM 1356 C C . SER A 1 178 ? 6.000 3.234 12.569 1.00 89.62 178 SER A C 1
ATOM 1358 O O . SER A 1 178 ? 6.430 2.214 12.026 1.00 89.62 178 SER A O 1
ATOM 1360 N N . TYR A 1 179 ? 4.780 3.300 13.084 1.00 93.44 179 TYR A N 1
ATOM 1361 C CA . TYR A 1 179 ? 3.794 2.240 12.978 1.00 93.44 179 TYR A CA 1
ATOM 1362 C C . TYR A 1 179 ? 2.860 2.553 11.808 1.00 93.44 179 TYR A C 1
ATOM 1364 O O . TYR A 1 179 ? 2.488 3.713 11.634 1.00 93.44 179 TYR A O 1
ATOM 1372 N N . PRO A 1 180 ? 2.452 1.549 11.018 1.00 94.81 180 PRO A N 1
ATOM 1373 C CA . PRO A 1 180 ? 2.571 0.126 11.318 1.00 94.81 180 PRO A CA 1
ATOM 1374 C C . PRO A 1 180 ? 3.843 -0.554 10.801 1.00 94.81 180 PRO A C 1
ATOM 1376 O O . PRO A 1 180 ? 4.013 -1.727 11.099 1.00 94.81 180 PRO A O 1
ATOM 1379 N N . ALA A 1 181 ? 4.739 0.125 10.076 1.00 94.50 181 ALA A N 1
ATOM 1380 C CA . ALA A 1 181 ? 5.858 -0.521 9.377 1.00 94.50 181 ALA A CA 1
ATOM 1381 C C . ALA A 1 181 ? 6.743 -1.424 10.248 1.00 94.50 181 ALA A C 1
ATOM 1383 O O . ALA A 1 181 ? 7.196 -2.454 9.763 1.00 94.50 181 ALA A O 1
ATOM 1384 N N . ILE A 1 182 ? 6.928 -1.106 11.530 1.00 93.19 182 ILE A N 1
ATOM 1385 C CA . ILE A 1 182 ? 7.728 -1.957 12.421 1.00 93.19 182 ILE A CA 1
ATOM 1386 C C . ILE A 1 182 ? 6.993 -3.207 12.947 1.00 93.19 182 ILE A C 1
ATOM 1388 O O . ILE A 1 182 ? 7.600 -4.043 13.611 1.00 93.19 182 ILE A O 1
ATOM 1392 N N . ILE A 1 183 ? 5.690 -3.360 12.681 1.00 92.44 183 ILE A N 1
ATOM 1393 C CA . ILE A 1 183 ? 4.880 -4.530 13.070 1.00 92.44 183 ILE A CA 1
ATOM 1394 C C . ILE A 1 183 ? 5.108 -5.646 12.037 1.00 92.44 183 ILE A C 1
ATOM 1396 O O . ILE A 1 183 ? 4.194 -6.103 11.356 1.00 92.44 183 ILE A O 1
ATOM 1400 N N . THR A 1 184 ? 6.362 -6.066 11.899 1.00 85.19 184 THR A N 1
ATOM 1401 C CA . THR A 1 184 ? 6.818 -7.208 11.091 1.00 85.19 184 THR A CA 1
ATOM 1402 C C . THR A 1 184 ? 6.810 -8.491 11.951 1.00 85.19 184 THR A C 1
ATOM 1404 O O . THR A 1 184 ? 7.021 -8.386 13.162 1.00 85.19 184 THR A O 1
ATOM 1407 N N . PRO A 1 185 ? 6.497 -9.703 11.426 1.00 88.06 185 PRO A N 1
ATOM 1408 C CA . PRO A 1 185 ? 6.352 -10.109 10.019 1.00 88.06 185 PRO A CA 1
ATOM 1409 C C . PRO A 1 185 ? 4.952 -10.111 9.358 1.00 88.06 185 PRO A C 1
ATOM 1411 O O . PRO A 1 185 ? 4.911 -10.488 8.183 1.00 88.06 185 PRO A O 1
ATOM 1414 N N . PRO A 1 186 ? 3.808 -9.750 9.985 1.00 94.12 186 PRO A N 1
ATOM 1415 C CA . PRO A 1 186 ? 2.494 -9.882 9.335 1.00 94.12 186 PRO A CA 1
ATOM 1416 C C . PRO A 1 186 ? 2.245 -8.912 8.162 1.00 94.12 186 PRO A C 1
ATOM 1418 O O . PRO A 1 186 ? 1.219 -9.015 7.497 1.00 94.12 186 PRO A O 1
ATOM 1421 N N . LEU A 1 187 ? 3.163 -7.988 7.879 1.00 96.19 187 LEU A N 1
ATOM 1422 C CA . LEU A 1 187 ? 3.099 -7.051 6.752 1.00 96.19 187 LEU A CA 1
ATOM 1423 C C . LEU A 1 187 ? 4.432 -6.984 6.000 1.00 96.19 187 LEU A C 1
ATOM 1425 O O . LEU A 1 187 ? 5.435 -7.532 6.454 1.00 96.19 187 LEU A O 1
ATOM 1429 N N . LEU A 1 188 ? 4.433 -6.317 4.848 1.00 97.38 188 LEU A N 1
ATOM 1430 C CA . LEU A 1 188 ? 5.611 -5.973 4.057 1.00 97.38 188 LEU A CA 1
ATOM 1431 C C . LEU A 1 188 ? 6.063 -4.560 4.442 1.00 97.38 188 LEU A C 1
ATOM 1433 O O . LEU A 1 188 ? 5.394 -3.581 4.119 1.00 97.38 188 LEU A O 1
ATOM 1437 N N . SER A 1 189 ? 7.181 -4.454 5.153 1.00 97.06 189 SER A N 1
ATOM 1438 C CA . SER A 1 189 ? 7.733 -3.173 5.615 1.00 97.06 189 SER A CA 1
ATOM 1439 C C . SER A 1 189 ? 8.726 -2.607 4.597 1.00 97.06 189 SER A C 1
ATOM 1441 O O . SER A 1 189 ? 9.657 -3.304 4.186 1.00 97.06 189 SER A O 1
ATOM 1443 N N . VAL A 1 190 ? 8.524 -1.358 4.161 1.00 97.00 190 VAL A N 1
ATOM 1444 C CA . VAL A 1 190 ? 9.223 -0.797 2.991 1.00 97.00 190 VAL A CA 1
ATOM 1445 C C . VAL A 1 190 ? 9.904 0.531 3.300 1.00 97.00 190 VAL A C 1
ATOM 1447 O O . VAL A 1 190 ? 9.274 1.475 3.776 1.00 97.00 190 VAL A O 1
ATOM 1450 N N . ARG A 1 191 ? 11.190 0.626 2.963 1.00 95.50 191 ARG A N 1
ATOM 1451 C CA . ARG A 1 191 ? 12.004 1.846 3.036 1.00 95.50 191 ARG A CA 1
ATOM 1452 C C . ARG A 1 191 ? 12.500 2.290 1.654 1.00 95.50 191 ARG A C 1
ATOM 1454 O O . ARG A 1 191 ? 12.338 1.583 0.656 1.00 95.50 191 ARG A O 1
ATOM 1461 N N . LYS A 1 192 ? 13.083 3.493 1.596 1.00 94.94 192 LYS A N 1
ATOM 1462 C CA . LYS A 1 192 ? 13.545 4.128 0.352 1.00 94.94 192 LYS A CA 1
ATOM 1463 C C . LYS A 1 192 ? 14.675 3.321 -0.279 1.00 94.94 192 LYS A C 1
ATOM 1465 O O . LYS A 1 192 ? 15.694 3.090 0.361 1.00 94.94 192 LYS A O 1
ATOM 1470 N N . GLY A 1 193 ? 14.489 2.901 -1.522 1.00 92.12 193 GLY A N 1
ATOM 1471 C CA . GLY A 1 193 ? 15.525 2.316 -2.358 1.00 92.12 193 GLY A CA 1
ATOM 1472 C C . GLY A 1 193 ? 15.974 3.270 -3.462 1.00 92.12 193 GLY A C 1
ATOM 1473 O O . GLY A 1 193 ? 15.185 4.077 -3.966 1.00 92.12 193 GLY A O 1
ATOM 1474 N N . ASP A 1 194 ? 17.232 3.097 -3.860 1.00 83.12 194 ASP A N 1
ATOM 1475 C CA . ASP A 1 194 ? 17.906 3.857 -4.914 1.00 83.12 194 ASP A CA 1
ATOM 1476 C C . ASP A 1 194 ? 17.894 3.043 -6.212 1.00 83.12 194 ASP A C 1
ATOM 1478 O O . ASP A 1 194 ? 18.889 2.433 -6.604 1.00 83.12 194 ASP A O 1
ATOM 1482 N N . SER A 1 195 ? 16.719 2.935 -6.829 1.00 84.31 195 SER A N 1
ATOM 1483 C CA . SER A 1 195 ? 16.554 2.246 -8.108 1.00 84.31 195 SER A CA 1
ATOM 1484 C C . SER A 1 195 ? 15.803 3.115 -9.102 1.00 84.31 195 SER A C 1
ATOM 1486 O O . SER A 1 195 ? 14.704 3.599 -8.816 1.00 84.31 195 SER A O 1
ATOM 1488 N N . ASP A 1 196 ? 16.366 3.232 -10.302 1.00 83.88 196 ASP A N 1
ATOM 1489 C CA . ASP A 1 196 ? 15.701 3.859 -11.441 1.00 83.88 196 ASP A CA 1
ATOM 1490 C C . ASP A 1 196 ? 14.646 2.947 -12.075 1.00 83.88 196 ASP A C 1
ATOM 1492 O O . ASP A 1 196 ? 13.703 3.428 -12.699 1.00 83.88 196 ASP A O 1
ATOM 1496 N N . ASP A 1 197 ? 14.738 1.638 -11.863 1.00 88.81 197 ASP A N 1
ATOM 1497 C CA . ASP A 1 197 ? 13.699 0.708 -12.278 1.00 88.81 197 ASP A CA 1
ATOM 1498 C C . ASP A 1 197 ? 12.623 0.593 -11.194 1.00 88.81 197 ASP A C 1
ATOM 1500 O O . ASP A 1 197 ? 12.925 0.333 -10.026 1.00 88.81 197 ASP A O 1
ATOM 1504 N N . ALA A 1 198 ? 11.369 0.804 -11.585 1.00 89.25 198 ALA A N 1
ATOM 1505 C CA . ALA A 1 198 ? 10.213 0.776 -10.698 1.00 89.25 198 ALA A CA 1
ATOM 1506 C C . ALA A 1 198 ? 9.765 -0.633 -10.288 1.00 89.25 198 ALA A C 1
ATOM 1508 O O . ALA A 1 198 ? 9.121 -0.783 -9.254 1.00 89.25 198 ALA A O 1
ATOM 1509 N N . LEU A 1 199 ? 10.116 -1.658 -11.067 1.00 90.88 199 LEU A N 1
ATOM 1510 C CA . LEU A 1 199 ? 9.836 -3.056 -10.732 1.00 90.88 199 LEU A CA 1
ATOM 1511 C C . LEU A 1 199 ? 11.001 -3.715 -9.981 1.00 90.88 199 LEU A C 1
ATOM 1513 O O . LEU A 1 199 ? 10.867 -4.838 -9.492 1.00 90.88 199 LEU A O 1
ATOM 1517 N N . LEU A 1 200 ? 12.130 -3.014 -9.842 1.00 90.81 200 LEU A N 1
ATOM 1518 C CA . LEU A 1 200 ? 13.263 -3.469 -9.050 1.00 90.81 200 LEU A CA 1
ATOM 1519 C C . LEU A 1 200 ? 13.082 -3.087 -7.578 1.00 90.81 200 LEU A C 1
ATOM 1521 O O . LEU A 1 200 ? 12.847 -1.936 -7.206 1.00 90.81 200 LEU A O 1
ATOM 1525 N N . PHE A 1 201 ? 13.275 -4.079 -6.722 1.00 94.31 201 PHE A N 1
ATOM 1526 C CA . PHE A 1 201 ? 13.272 -3.942 -5.275 1.00 94.31 201 PHE A CA 1
ATOM 1527 C C . PHE A 1 201 ? 14.291 -4.912 -4.670 1.00 94.31 201 PHE A C 1
ATOM 1529 O O . PHE A 1 201 ? 14.767 -5.842 -5.337 1.00 94.31 201 PHE A O 1
ATOM 1536 N N . ARG A 1 202 ? 14.638 -4.689 -3.401 1.00 94.38 202 ARG A N 1
ATOM 1537 C CA . ARG A 1 202 ? 15.538 -5.552 -2.632 1.00 94.38 202 ARG A CA 1
ATOM 1538 C C . ARG A 1 202 ? 14.886 -5.993 -1.332 1.00 94.38 202 ARG A C 1
ATOM 1540 O O . ARG A 1 202 ? 14.331 -5.168 -0.616 1.00 94.38 202 ARG A O 1
ATOM 1547 N N . TYR A 1 203 ? 15.018 -7.268 -1.000 1.00 94.25 203 TYR A N 1
ATOM 1548 C CA . TYR A 1 203 ? 14.868 -7.765 0.357 1.00 94.25 203 TYR A CA 1
ATOM 1549 C C . TYR A 1 203 ? 16.195 -7.542 1.084 1.00 94.25 203 TYR A C 1
ATOM 1551 O O . TYR A 1 203 ? 17.192 -8.208 0.799 1.00 94.25 203 TYR A O 1
ATOM 1559 N N . ALA A 1 204 ? 16.225 -6.551 1.966 1.00 92.88 204 ALA A N 1
ATOM 1560 C CA . ALA A 1 204 ? 17.419 -6.113 2.677 1.00 92.88 204 ALA A CA 1
ATOM 1561 C C . ALA A 1 204 ? 17.021 -5.766 4.118 1.00 92.88 204 ALA A C 1
ATOM 1563 O O . ALA A 1 204 ? 16.898 -4.575 4.443 1.00 92.88 204 ALA A O 1
ATOM 1564 N N . PRO A 1 205 ? 16.751 -6.795 4.944 1.00 91.56 205 PRO A N 1
ATOM 1565 C CA . PRO A 1 205 ? 16.197 -6.580 6.262 1.00 91.56 205 PRO A CA 1
ATOM 1566 C C . PRO A 1 205 ? 17.189 -5.841 7.155 1.00 91.56 205 PRO A C 1
ATOM 1568 O O . PRO A 1 205 ? 18.392 -6.108 7.128 1.00 91.56 205 PRO A O 1
ATOM 1571 N N . ASP A 1 206 ? 16.663 -4.924 7.951 1.00 87.12 206 ASP A N 1
ATOM 1572 C CA . ASP A 1 206 ? 17.330 -4.376 9.126 1.00 87.12 206 ASP A CA 1
ATOM 1573 C C . ASP A 1 206 ? 16.511 -4.713 10.381 1.00 87.12 206 ASP A C 1
ATOM 1575 O O . ASP A 1 206 ? 15.693 -5.634 10.365 1.00 87.12 206 ASP A O 1
ATOM 1579 N N . THR A 1 207 ? 16.743 -4.006 11.488 1.00 83.31 207 THR A N 1
ATOM 1580 C CA . THR A 1 207 ? 16.055 -4.270 12.757 1.00 83.31 207 THR A CA 1
ATOM 1581 C C . THR A 1 207 ? 14.530 -4.141 12.656 1.00 83.31 207 THR A C 1
ATOM 1583 O O . THR A 1 207 ? 13.825 -4.814 13.405 1.00 83.31 207 THR A O 1
ATOM 1586 N N . PHE A 1 208 ? 14.006 -3.295 11.759 1.00 85.81 208 PHE A N 1
ATOM 1587 C CA . PHE A 1 208 ? 12.583 -2.932 11.747 1.00 85.81 208 PHE A CA 1
ATOM 1588 C C . PHE A 1 208 ? 11.906 -3.009 10.375 1.00 85.81 208 PHE A C 1
ATOM 1590 O O . PHE A 1 208 ? 10.678 -2.976 10.312 1.00 85.81 208 PHE A O 1
ATOM 1597 N N . THR A 1 209 ? 12.668 -3.098 9.286 1.00 92.81 209 THR A N 1
ATOM 1598 C CA . THR A 1 209 ? 12.153 -3.093 7.911 1.00 92.81 209 THR A CA 1
ATOM 1599 C C . THR A 1 209 ? 12.731 -4.234 7.083 1.00 92.81 209 THR A C 1
ATOM 1601 O O . THR A 1 209 ? 13.812 -4.733 7.380 1.00 92.81 209 THR A O 1
ATOM 1604 N N . GLU A 1 210 ? 12.025 -4.651 6.031 1.00 94.94 210 GLU A N 1
ATOM 1605 C CA . GLU A 1 210 ? 12.388 -5.822 5.222 1.00 94.94 210 GLU A CA 1
ATOM 1606 C C . GLU A 1 210 ? 12.786 -5.465 3.785 1.00 94.94 210 GLU A C 1
ATOM 1608 O O . GLU A 1 210 ? 13.697 -6.079 3.223 1.00 94.94 210 GLU A O 1
ATOM 1613 N N . PHE A 1 211 ? 12.113 -4.485 3.176 1.00 96.44 211 PHE A N 1
ATOM 1614 C CA . PHE A 1 211 ? 12.220 -4.203 1.746 1.00 96.44 211 PHE A CA 1
ATOM 1615 C C . PHE A 1 211 ? 12.707 -2.785 1.441 1.00 96.44 211 PHE A C 1
ATOM 1617 O O . PHE A 1 211 ? 12.377 -1.818 2.121 1.00 96.44 211 PHE A O 1
ATOM 1624 N N . LEU A 1 212 ? 13.450 -2.665 0.343 1.00 96.25 212 LEU A N 1
ATOM 1625 C CA . LEU A 1 212 ? 13.813 -1.421 -0.329 1.00 96.25 212 LEU A CA 1
ATOM 1626 C C . LEU A 1 212 ? 13.148 -1.411 -1.704 1.00 96.25 212 LEU A C 1
ATOM 1628 O O . LEU A 1 212 ? 13.347 -2.354 -2.468 1.00 96.25 212 LEU A O 1
ATOM 1632 N N . ALA A 1 213 ? 12.426 -0.353 -2.049 1.00 96.25 213 ALA A N 1
ATOM 1633 C CA . ALA A 1 213 ? 11.816 -0.196 -3.372 1.00 96.25 213 ALA A CA 1
ATOM 1634 C C . ALA A 1 213 ? 12.033 1.221 -3.912 1.00 96.25 213 ALA A C 1
ATOM 1636 O O . ALA A 1 213 ? 12.382 2.125 -3.148 1.00 96.25 213 ALA A O 1
ATOM 1637 N N . ARG A 1 214 ? 11.835 1.416 -5.223 1.00 95.44 214 ARG A N 1
ATOM 1638 C CA . ARG A 1 214 ? 11.941 2.735 -5.865 1.00 95.44 214 ARG A CA 1
ATOM 1639 C C . ARG A 1 214 ? 11.167 3.772 -5.061 1.00 95.44 214 ARG A C 1
ATOM 1641 O O . ARG A 1 214 ? 10.005 3.580 -4.747 1.00 95.44 214 ARG A O 1
ATOM 1648 N N . SER A 1 215 ? 11.806 4.887 -4.751 1.00 94.38 215 SER A N 1
ATOM 1649 C CA . SER A 1 215 ? 11.281 5.864 -3.800 1.00 94.38 215 SER A CA 1
ATOM 1650 C C . SER A 1 215 ? 10.825 7.167 -4.452 1.00 94.38 215 SER A C 1
ATOM 1652 O O . SER A 1 215 ? 10.725 8.163 -3.756 1.00 94.38 215 SER A O 1
ATOM 1654 N N . CYS A 1 216 ? 10.535 7.176 -5.757 1.00 93.88 216 CYS A N 1
ATOM 1655 C CA . CYS A 1 216 ? 10.139 8.370 -6.516 1.00 93.88 216 CYS A CA 1
ATOM 1656 C C . CYS A 1 216 ? 8.730 8.229 -7.103 1.00 93.88 216 CYS A C 1
ATOM 1658 O O . CYS A 1 216 ? 8.359 7.148 -7.576 1.00 93.88 216 CYS A O 1
ATOM 1660 N N . ALA A 1 217 ? 7.984 9.335 -7.148 1.00 94.12 217 ALA A N 1
ATOM 1661 C CA . ALA A 1 217 ? 6.683 9.396 -7.806 1.00 94.12 217 ALA A CA 1
ATOM 1662 C C . ALA A 1 217 ? 6.780 9.908 -9.254 1.00 94.12 217 ALA A C 1
ATOM 1664 O O . ALA A 1 217 ? 7.849 10.266 -9.744 1.00 94.12 217 ALA A O 1
ATOM 1665 N N . TYR A 1 218 ? 5.638 9.933 -9.941 1.00 92.75 218 TYR A N 1
ATOM 1666 C CA . TYR A 1 218 ? 5.530 10.371 -11.337 1.00 92.75 218 TYR A CA 1
ATOM 1667 C C . TYR A 1 218 ? 4.811 11.705 -11.511 1.00 92.75 218 TYR A C 1
ATOM 1669 O O . TYR A 1 218 ? 4.871 12.293 -12.590 1.00 92.75 218 TYR A O 1
ATOM 1677 N N . PHE A 1 219 ? 4.055 12.135 -10.500 1.00 93.06 219 PHE A N 1
ATOM 1678 C CA . PHE A 1 219 ? 3.269 13.359 -10.561 1.00 93.06 219 PHE A CA 1
ATOM 1679 C C . PHE A 1 219 ? 2.889 13.855 -9.163 1.00 93.06 219 PHE A C 1
ATOM 1681 O O . PHE A 1 219 ? 2.952 13.120 -8.176 1.00 93.06 219 PHE A O 1
ATOM 1688 N N . GLY A 1 220 ? 2.444 15.106 -9.115 1.00 87.88 220 GLY A N 1
ATOM 1689 C CA . GLY A 1 220 ? 1.995 15.759 -7.898 1.00 87.88 220 GLY A CA 1
ATOM 1690 C C . GLY A 1 220 ? 3.085 16.627 -7.270 1.00 87.88 220 GLY A C 1
ATOM 1691 O O . GLY A 1 220 ? 4.236 16.615 -7.714 1.00 87.88 220 GLY A O 1
ATOM 1692 N N . PRO A 1 221 ? 2.720 17.396 -6.236 1.00 81.69 221 PRO A N 1
ATOM 1693 C CA . PRO A 1 221 ? 3.566 18.453 -5.680 1.00 81.69 221 PRO A CA 1
ATOM 1694 C C . PRO A 1 221 ? 4.883 17.951 -5.073 1.00 81.69 221 PRO A C 1
ATOM 1696 O O . PRO A 1 221 ? 5.812 18.732 -4.909 1.00 81.69 221 PRO A O 1
ATOM 1699 N N . PHE A 1 222 ? 4.982 16.652 -4.778 1.00 78.88 222 PHE A N 1
ATOM 1700 C CA . PHE A 1 222 ? 6.131 16.039 -4.106 1.00 78.88 222 PHE A CA 1
ATOM 1701 C C . PHE A 1 222 ? 6.846 14.993 -4.971 1.00 78.88 222 PHE A C 1
ATOM 1703 O O . PHE A 1 222 ? 7.635 14.201 -4.460 1.00 78.88 222 PHE A O 1
ATOM 1710 N N . ALA A 1 223 ? 6.582 14.961 -6.282 1.00 81.25 223 ALA A N 1
ATOM 1711 C CA . ALA A 1 223 ? 7.131 13.925 -7.160 1.00 81.25 223 ALA A CA 1
ATOM 1712 C C . ALA A 1 223 ? 8.659 13.954 -7.288 1.00 81.25 223 ALA A C 1
ATOM 1714 O O . ALA A 1 223 ? 9.274 12.930 -7.576 1.00 81.25 223 ALA A O 1
ATOM 1715 N N . THR A 1 224 ? 9.262 15.119 -7.061 1.00 83.19 224 THR A N 1
ATOM 1716 C CA . THR A 1 224 ? 10.713 15.330 -7.101 1.00 83.19 224 THR A CA 1
ATOM 1717 C C . THR A 1 224 ? 11.422 14.864 -5.831 1.00 83.19 224 THR A C 1
ATOM 1719 O O . THR A 1 224 ? 12.648 14.791 -5.817 1.00 83.19 224 THR A O 1
ATOM 1722 N N . MET A 1 225 ? 10.678 14.549 -4.766 1.00 88.88 225 MET A N 1
ATOM 1723 C CA . MET A 1 225 ? 11.230 14.162 -3.473 1.00 88.88 225 MET A CA 1
ATOM 1724 C C . MET A 1 225 ? 11.146 12.652 -3.275 1.00 88.88 225 MET A C 1
ATOM 1726 O O . MET A 1 225 ? 10.100 12.034 -3.487 1.00 88.88 225 MET A O 1
ATOM 1730 N N . SER A 1 226 ? 12.246 12.062 -2.808 1.00 91.69 226 SER A N 1
ATOM 1731 C CA . SER A 1 226 ? 12.275 10.651 -2.433 1.00 91.69 226 SER A CA 1
ATOM 1732 C C . SER A 1 226 ? 11.553 10.420 -1.099 1.00 91.69 226 SER A C 1
ATOM 1734 O O . SER A 1 226 ? 11.895 11.042 -0.087 1.00 91.69 226 SER A O 1
ATOM 1736 N N . ALA A 1 227 ? 10.587 9.497 -1.069 1.00 94.38 227 ALA A N 1
ATOM 1737 C CA . ALA A 1 227 ? 9.794 9.179 0.122 1.00 94.38 227 ALA A CA 1
ATOM 1738 C C . ALA A 1 227 ? 9.533 7.673 0.277 1.00 94.38 227 ALA A C 1
ATOM 1740 O O . ALA A 1 227 ? 9.435 6.927 -0.703 1.00 94.38 227 ALA A O 1
ATOM 1741 N N . THR A 1 228 ? 9.380 7.215 1.522 1.00 96.12 228 THR A N 1
ATOM 1742 C CA . THR A 1 228 ? 9.007 5.823 1.835 1.00 96.12 228 THR A CA 1
ATOM 1743 C C . THR A 1 228 ? 7.584 5.501 1.387 1.00 96.12 228 THR A C 1
ATOM 1745 O O . THR A 1 228 ? 7.327 4.378 0.959 1.00 96.12 228 THR A O 1
ATOM 1748 N N . SER A 1 229 ? 6.683 6.489 1.392 1.00 96.44 229 SER A N 1
ATOM 1749 C CA . SER A 1 229 ? 5.327 6.383 0.840 1.00 96.44 229 SER A CA 1
ATOM 1750 C C . SER A 1 229 ? 5.317 5.945 -0.623 1.00 96.44 229 SER A C 1
ATOM 1752 O O . SER A 1 229 ? 4.496 5.115 -1.013 1.00 96.44 229 SER A O 1
ATOM 1754 N N . TRP A 1 230 ? 6.247 6.471 -1.429 1.00 97.19 230 TRP A N 1
ATOM 1755 C CA . TRP A 1 230 ? 6.399 6.098 -2.836 1.00 97.19 230 TRP A CA 1
ATOM 1756 C C . TRP A 1 230 ? 6.947 4.674 -2.958 1.00 97.19 230 TRP A C 1
ATOM 1758 O O . TRP A 1 230 ? 6.440 3.893 -3.757 1.00 97.19 230 TRP A O 1
ATOM 1768 N N . ALA A 1 231 ? 7.914 4.304 -2.113 1.00 97.50 231 ALA A N 1
ATOM 1769 C CA . ALA A 1 231 ? 8.465 2.950 -2.072 1.00 97.50 231 ALA A CA 1
ATOM 1770 C C . ALA A 1 231 ? 7.413 1.888 -1.722 1.00 97.50 231 ALA A C 1
ATOM 1772 O O . ALA A 1 231 ? 7.334 0.859 -2.395 1.00 97.50 231 ALA A O 1
ATOM 1773 N N . ALA A 1 232 ? 6.562 2.152 -0.728 1.00 98.19 232 ALA A N 1
ATOM 1774 C CA . ALA A 1 232 ? 5.434 1.282 -0.405 1.00 98.19 232 ALA A CA 1
ATOM 1775 C C . ALA A 1 232 ? 4.455 1.151 -1.585 1.00 98.19 232 ALA A C 1
ATOM 1777 O O . ALA A 1 232 ? 4.024 0.041 -1.893 1.00 98.19 232 ALA A O 1
ATOM 1778 N N . ALA A 1 233 ? 4.177 2.243 -2.303 1.00 98.38 233 ALA A N 1
ATOM 1779 C CA . ALA A 1 233 ? 3.314 2.223 -3.482 1.00 98.38 233 ALA A CA 1
ATOM 1780 C C . ALA A 1 233 ? 3.898 1.368 -4.625 1.00 98.38 233 ALA A C 1
ATOM 1782 O O . ALA A 1 233 ? 3.182 0.566 -5.223 1.00 98.38 233 ALA A O 1
ATOM 1783 N N . HIS A 1 234 ? 5.206 1.474 -4.893 1.00 98.25 234 HIS A N 1
ATOM 1784 C CA . HIS A 1 234 ? 5.888 0.628 -5.883 1.00 98.25 234 HIS A CA 1
ATOM 1785 C C . HIS A 1 234 ? 5.838 -0.853 -5.500 1.00 98.25 234 HIS A C 1
ATOM 1787 O O . HIS A 1 234 ? 5.464 -1.688 -6.324 1.00 98.25 234 HIS A O 1
ATOM 1793 N N . LEU A 1 235 ? 6.140 -1.195 -4.240 1.00 98.19 235 LEU A N 1
ATOM 1794 C CA . LEU A 1 235 ? 6.073 -2.590 -3.792 1.00 98.19 235 LEU A CA 1
ATOM 1795 C C . LEU A 1 235 ? 4.634 -3.130 -3.792 1.00 98.19 235 LEU A C 1
ATOM 1797 O O . LEU A 1 235 ? 4.415 -4.294 -4.126 1.00 98.19 235 LEU A O 1
ATOM 1801 N N . THR A 1 236 ? 3.647 -2.285 -3.485 1.00 98.75 236 THR A N 1
ATOM 1802 C CA . THR A 1 236 ? 2.221 -2.603 -3.642 1.00 98.75 236 THR A CA 1
ATOM 1803 C C . THR A 1 236 ? 1.906 -2.936 -5.097 1.00 98.75 236 THR A C 1
ATOM 1805 O O . THR A 1 236 ? 1.296 -3.966 -5.372 1.00 98.75 236 THR A O 1
ATOM 1808 N N . ALA A 1 237 ? 2.360 -2.122 -6.050 1.00 98.31 237 ALA A N 1
ATOM 1809 C CA . ALA A 1 237 ? 2.132 -2.401 -7.461 1.00 98.31 237 ALA A CA 1
ATOM 1810 C C . ALA A 1 237 ? 2.747 -3.747 -7.875 1.00 98.31 237 ALA A C 1
ATOM 1812 O O . ALA A 1 237 ? 2.065 -4.574 -8.471 1.00 98.31 237 ALA A O 1
ATOM 1813 N N . ILE A 1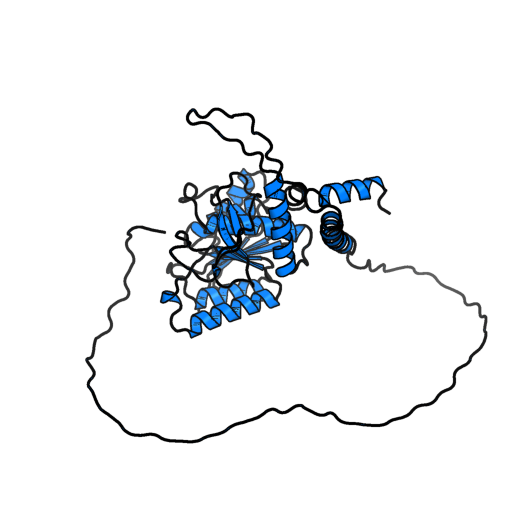 238 ? 3.992 -4.022 -7.470 1.00 97.50 238 ILE A N 1
ATOM 1814 C CA . ILE A 1 238 ? 4.667 -5.309 -7.707 1.00 97.50 238 ILE A CA 1
ATOM 1815 C C . ILE A 1 238 ? 3.852 -6.482 -7.135 1.00 97.50 238 ILE A C 1
ATOM 1817 O O . ILE A 1 238 ? 3.634 -7.479 -7.825 1.00 97.50 238 ILE A O 1
ATOM 1821 N N . ALA A 1 239 ? 3.360 -6.369 -5.899 1.00 97.94 239 ALA A N 1
ATOM 1822 C CA . ALA A 1 239 ? 2.529 -7.403 -5.286 1.00 97.94 239 ALA A CA 1
ATOM 1823 C C . ALA A 1 239 ? 1.198 -7.601 -6.035 1.00 97.94 239 ALA A C 1
ATOM 1825 O O . ALA A 1 239 ? 0.773 -8.739 -6.228 1.00 97.94 239 ALA A O 1
ATOM 1826 N N . ALA A 1 240 ? 0.565 -6.524 -6.510 1.00 98.31 240 ALA A N 1
ATOM 1827 C CA . ALA A 1 240 ? -0.651 -6.603 -7.318 1.00 98.31 240 ALA A CA 1
ATOM 1828 C C . ALA A 1 240 ? -0.410 -7.316 -8.660 1.00 98.31 240 ALA A C 1
ATOM 1830 O O . ALA A 1 240 ? -1.226 -8.141 -9.065 1.00 98.31 240 ALA A O 1
ATOM 1831 N N . ARG A 1 241 ? 0.736 -7.075 -9.313 1.00 95.75 241 ARG A N 1
ATOM 1832 C CA . ARG A 1 241 ? 1.129 -7.792 -10.539 1.00 95.75 241 ARG A CA 1
ATOM 1833 C C . ARG A 1 241 ? 1.239 -9.301 -10.285 1.00 95.75 241 ARG A C 1
ATOM 1835 O O . ARG A 1 241 ? 0.637 -10.088 -11.011 1.00 95.75 241 ARG A O 1
ATOM 1842 N N . LEU A 1 242 ? 1.902 -9.717 -9.201 1.00 93.75 242 LEU A N 1
ATOM 1843 C CA . LEU A 1 242 ? 1.981 -11.136 -8.813 1.00 93.75 242 LEU A CA 1
ATOM 1844 C C . LEU A 1 242 ? 0.601 -11.745 -8.522 1.00 93.75 242 LEU A C 1
ATOM 1846 O O . LEU A 1 242 ? 0.307 -12.857 -8.958 1.00 93.75 242 LEU A O 1
ATOM 1850 N N . LEU A 1 243 ? -0.258 -11.009 -7.814 1.00 94.62 243 LEU A N 1
ATOM 1851 C CA . LEU A 1 243 ? -1.613 -11.454 -7.489 1.00 94.62 243 LEU A CA 1
ATOM 1852 C C . LEU A 1 243 ? -2.515 -11.565 -8.723 1.00 94.62 243 LEU A C 1
ATOM 1854 O O . LEU A 1 243 ? -3.386 -12.425 -8.733 1.00 94.62 243 LEU A O 1
ATOM 1858 N N . SER A 1 244 ? -2.306 -10.762 -9.770 1.00 91.50 244 SER A N 1
ATOM 1859 C CA . SER A 1 244 ? -3.075 -10.914 -11.015 1.00 91.50 244 SER A CA 1
ATOM 1860 C C . SER A 1 244 ? -2.756 -12.210 -11.761 1.00 91.50 244 SER A C 1
ATOM 1862 O O . SER A 1 244 ? -3.640 -12.792 -12.380 1.00 91.50 244 SER A O 1
ATOM 1864 N N . LEU A 1 245 ? -1.524 -12.715 -11.632 1.00 88.38 245 LEU A N 1
ATOM 1865 C CA . LEU A 1 245 ? -1.145 -14.025 -12.167 1.00 88.38 245 LEU A CA 1
ATOM 1866 C C . LEU A 1 245 ? -1.642 -15.170 -11.280 1.00 88.38 245 LEU A C 1
ATOM 1868 O O . LEU A 1 245 ? -2.019 -16.230 -11.777 1.00 88.38 245 LEU A O 1
ATOM 1872 N N . LYS A 1 246 ? -1.632 -14.974 -9.955 1.00 87.44 246 LYS A N 1
ATOM 1873 C CA . LYS A 1 246 ? -2.120 -15.970 -9.000 1.00 87.44 246 LYS A CA 1
ATOM 1874 C C . LYS A 1 246 ? -2.879 -15.320 -7.827 1.00 87.44 246 LYS A C 1
ATOM 1876 O O . LYS A 1 246 ? -2.271 -15.017 -6.796 1.00 87.44 246 LYS A O 1
ATOM 1881 N N . PRO A 1 247 ? -4.215 -15.177 -7.932 1.00 88.56 247 PRO A N 1
ATOM 1882 C CA . PRO A 1 247 ? -5.027 -14.445 -6.948 1.00 88.56 247 PRO A CA 1
ATOM 1883 C C . PRO A 1 247 ? -5.056 -15.058 -5.541 1.00 88.56 247 PRO A C 1
ATOM 1885 O O . PRO A 1 247 ? -5.202 -14.346 -4.545 1.00 88.56 247 PRO A O 1
ATOM 1888 N N . ASP A 1 248 ? -4.876 -16.378 -5.440 1.00 87.06 248 ASP A N 1
ATOM 1889 C CA . ASP A 1 248 ? -5.022 -17.115 -4.176 1.00 87.06 248 ASP A CA 1
ATOM 1890 C C . ASP A 1 248 ? -3.792 -17.054 -3.262 1.00 87.06 248 ASP A C 1
ATOM 1892 O O . ASP A 1 248 ? -3.835 -17.600 -2.154 1.00 87.06 248 ASP A O 1
ATOM 1896 N N . LEU A 1 249 ? -2.700 -16.415 -3.708 1.00 90.56 249 LEU A N 1
ATOM 1897 C CA . LEU A 1 249 ? -1.456 -16.360 -2.941 1.00 90.56 249 LEU A CA 1
ATOM 1898 C C . LEU A 1 249 ? -1.695 -15.768 -1.551 1.00 90.56 249 LEU A C 1
ATOM 1900 O O . LEU A 1 249 ? -2.356 -14.739 -1.368 1.00 90.56 249 LEU A O 1
ATOM 1904 N N . LYS A 1 250 ? -1.140 -16.438 -0.545 1.00 94.50 250 LYS A N 1
ATOM 1905 C CA . LYS A 1 250 ? -1.232 -16.015 0.853 1.00 94.50 250 LYS A CA 1
ATOM 1906 C C . LYS A 1 250 ? -0.154 -14.973 1.181 1.00 94.50 250 LYS A C 1
ATOM 1908 O O . LYS A 1 250 ? 0.862 -14.907 0.483 1.00 94.50 250 LYS A O 1
ATOM 1913 N N . PRO A 1 251 ? -0.307 -14.180 2.259 1.00 95.50 251 PRO A N 1
ATOM 1914 C CA . PRO A 1 251 ? 0.675 -13.152 2.611 1.00 95.50 251 PRO A CA 1
ATOM 1915 C C . PRO A 1 251 ? 2.117 -13.675 2.737 1.00 95.50 251 PRO A C 1
ATOM 1917 O O . PRO A 1 251 ? 3.053 -13.053 2.233 1.00 95.50 251 PRO A O 1
ATOM 1920 N N . PHE A 1 252 ? 2.310 -14.853 3.343 1.00 93.56 252 PHE A N 1
ATOM 1921 C CA . PHE A 1 252 ? 3.636 -15.471 3.463 1.00 93.56 252 PHE A CA 1
ATOM 1922 C C . PHE A 1 252 ? 4.191 -15.980 2.121 1.00 93.56 252 PHE A C 1
ATOM 1924 O O . PHE A 1 252 ? 5.404 -15.948 1.913 1.00 93.56 252 PHE A O 1
ATOM 1931 N N . GLU A 1 253 ? 3.330 -16.419 1.197 1.00 92.56 253 GLU A N 1
ATOM 1932 C CA . GLU A 1 253 ? 3.741 -16.853 -0.142 1.00 92.56 253 GLU A CA 1
ATOM 1933 C C . GLU A 1 253 ? 4.206 -15.652 -0.967 1.00 92.56 253 GLU A C 1
ATOM 1935 O O . GLU A 1 253 ? 5.294 -15.701 -1.533 1.00 92.56 253 GLU A O 1
ATOM 1940 N N . ILE A 1 254 ? 3.468 -14.534 -0.948 1.00 94.19 254 ILE A N 1
ATOM 1941 C CA . ILE A 1 254 ? 3.907 -13.287 -1.598 1.00 94.19 254 ILE A CA 1
ATOM 1942 C C . ILE A 1 254 ? 5.235 -12.803 -1.015 1.00 94.19 254 ILE A C 1
ATOM 1944 O O . ILE A 1 254 ? 6.157 -12.521 -1.776 1.00 94.19 254 ILE A O 1
ATOM 1948 N N . LYS A 1 255 ? 5.391 -12.776 0.316 1.00 94.12 255 LYS A N 1
ATOM 1949 C CA . LYS A 1 255 ? 6.666 -12.397 0.950 1.00 94.12 255 LYS A CA 1
ATOM 1950 C C . LYS A 1 255 ? 7.822 -13.301 0.492 1.00 94.12 255 LYS A C 1
ATOM 1952 O O . LYS A 1 255 ? 8.906 -12.807 0.184 1.00 94.12 255 LYS A O 1
ATOM 1957 N N . THR A 1 256 ? 7.573 -14.607 0.380 1.00 91.19 256 THR A N 1
ATOM 1958 C CA . THR A 1 256 ? 8.555 -15.593 -0.104 1.00 91.19 256 THR A CA 1
ATOM 1959 C C . THR A 1 256 ? 8.928 -15.351 -1.568 1.00 91.19 256 THR A C 1
ATOM 1961 O O . THR A 1 256 ? 10.104 -15.384 -1.921 1.00 91.19 256 THR A O 1
ATOM 1964 N N . LEU A 1 257 ? 7.954 -15.065 -2.432 1.00 90.69 257 LEU A N 1
ATOM 1965 C CA . LEU A 1 257 ? 8.204 -14.752 -3.840 1.00 90.69 257 LEU A CA 1
ATOM 1966 C C . LEU A 1 257 ? 9.007 -13.468 -4.002 1.00 90.69 257 LEU A C 1
ATOM 1968 O O . LEU A 1 257 ? 9.983 -13.453 -4.746 1.00 90.69 257 LEU A O 1
ATOM 1972 N N . LEU A 1 258 ? 8.643 -12.416 -3.265 1.00 93.06 258 LEU A N 1
ATOM 1973 C CA . LEU A 1 258 ? 9.380 -11.158 -3.271 1.00 93.06 258 LEU A CA 1
ATOM 1974 C C . LEU A 1 258 ? 10.846 -11.378 -2.862 1.00 93.06 258 LEU A C 1
ATOM 1976 O O . LEU A 1 258 ? 11.752 -10.872 -3.523 1.00 93.06 258 LEU A O 1
ATOM 1980 N N . TYR A 1 259 ? 11.102 -12.199 -1.839 1.00 91.69 259 TYR A N 1
ATOM 1981 C CA . TYR A 1 259 ? 12.460 -12.599 -1.462 1.00 91.69 259 TYR A CA 1
ATOM 1982 C C . TYR A 1 259 ? 13.231 -13.253 -2.627 1.00 91.69 259 TYR A C 1
ATOM 1984 O O . TYR A 1 259 ? 14.350 -12.836 -2.944 1.00 91.69 259 TYR A O 1
ATOM 1992 N N . TRP A 1 260 ? 12.640 -14.244 -3.301 1.00 87.56 260 TRP A N 1
ATOM 1993 C CA . TRP A 1 260 ? 13.304 -14.963 -4.398 1.00 87.56 260 TRP A CA 1
ATOM 1994 C C . TRP A 1 260 ? 13.500 -14.112 -5.661 1.00 87.56 260 TRP A C 1
ATOM 1996 O O . TRP A 1 260 ? 14.551 -14.200 -6.302 1.00 87.56 260 TRP A O 1
ATOM 2006 N N . ILE A 1 261 ? 12.546 -13.236 -5.985 1.00 86.81 261 ILE A N 1
ATOM 2007 C CA . ILE A 1 261 ? 12.681 -12.256 -7.072 1.00 86.81 261 ILE A CA 1
ATOM 2008 C C . ILE A 1 261 ? 13.836 -11.298 -6.759 1.00 86.81 261 ILE A C 1
ATOM 2010 O O . ILE A 1 261 ? 14.761 -11.159 -7.558 1.00 86.81 261 ILE A O 1
ATOM 2014 N N . SER A 1 262 ? 13.869 -10.718 -5.553 1.00 88.25 262 SER A N 1
ATOM 2015 C CA . SER A 1 262 ? 14.959 -9.828 -5.131 1.00 88.25 262 SER A CA 1
ATOM 2016 C C . SER A 1 262 ? 16.338 -10.490 -5.229 1.00 88.25 262 SER A C 1
ATOM 2018 O O . SER A 1 262 ? 17.325 -9.820 -5.533 1.00 88.25 262 SER A O 1
ATOM 2020 N N . ARG A 1 263 ? 16.427 -11.789 -4.941 1.00 81.81 263 ARG A N 1
ATOM 2021 C CA . ARG A 1 263 ? 17.660 -12.583 -5.019 1.00 81.81 263 ARG A CA 1
ATOM 2022 C C . ARG A 1 263 ? 18.162 -12.787 -6.447 1.00 81.81 263 ARG A C 1
ATOM 2024 O O . ARG A 1 263 ? 19.363 -13.016 -6.615 1.00 81.81 263 ARG A O 1
ATOM 2031 N N . SER A 1 264 ? 17.260 -12.724 -7.421 1.00 70.44 264 SER A N 1
ATOM 2032 C CA . SER A 1 264 ? 17.546 -12.814 -8.856 1.00 70.44 264 SER A CA 1
ATOM 2033 C C . SER A 1 264 ? 17.952 -11.442 -9.407 1.00 70.44 264 SER A C 1
ATOM 2035 O O . SER A 1 264 ? 18.964 -11.334 -10.095 1.00 70.44 264 SER A O 1
ATOM 2037 N N . ASN A 1 265 ? 17.287 -10.375 -8.948 1.00 67.31 265 ASN A N 1
ATOM 2038 C CA . ASN A 1 265 ? 17.610 -8.977 -9.262 1.00 67.31 265 ASN A CA 1
ATOM 2039 C C . ASN A 1 265 ? 19.068 -8.592 -8.937 1.00 67.31 265 ASN A C 1
ATOM 2041 O O . ASN A 1 265 ? 19.690 -7.815 -9.655 1.00 67.31 265 ASN A O 1
ATOM 2045 N N . THR A 1 266 ? 19.649 -9.136 -7.859 1.00 54.44 266 THR A N 1
ATOM 2046 C CA . THR A 1 266 ? 21.055 -8.860 -7.486 1.00 54.44 266 THR A CA 1
ATOM 2047 C C . THR A 1 266 ? 22.065 -9.477 -8.463 1.00 54.44 266 THR A C 1
ATOM 2049 O O . THR A 1 266 ? 23.164 -8.955 -8.604 1.00 54.44 266 THR A O 1
ATOM 2052 N N . PHE A 1 267 ? 21.708 -10.558 -9.165 1.00 40.91 267 PHE A N 1
ATOM 2053 C CA . PHE A 1 267 ? 22.580 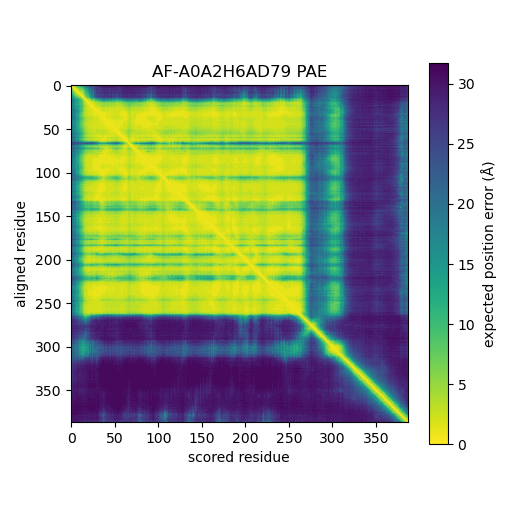-11.191 -10.165 1.00 40.91 267 PHE A CA 1
ATOM 2054 C C . PHE A 1 267 ? 22.563 -10.456 -11.517 1.00 40.91 267 PHE A C 1
ATOM 2056 O O . PHE A 1 267 ? 23.522 -10.560 -12.278 1.00 40.91 267 PHE A O 1
ATOM 2063 N N . ALA A 1 268 ? 21.507 -9.683 -11.796 1.00 41.88 268 ALA A N 1
ATOM 2064 C CA . ALA A 1 268 ? 21.367 -8.877 -13.009 1.00 41.88 268 ALA A CA 1
ATOM 2065 C C . ALA A 1 268 ? 22.022 -7.484 -12.910 1.00 41.88 268 ALA A C 1
ATOM 2067 O O . ALA A 1 268 ? 22.169 -6.801 -13.927 1.00 41.88 268 ALA A O 1
ATOM 2068 N N . GLN A 1 269 ? 22.463 -7.055 -11.717 1.00 40.69 269 GLN A N 1
ATOM 2069 C CA . GLN A 1 269 ? 23.199 -5.798 -11.552 1.00 40.69 269 GLN A CA 1
ATOM 2070 C C . GLN A 1 269 ? 24.598 -5.894 -12.183 1.00 40.69 269 GLN A C 1
ATOM 2072 O O . GLN A 1 269 ? 25.601 -6.142 -11.516 1.00 40.69 269 GLN A O 1
ATOM 2077 N N . LYS A 1 270 ? 24.684 -5.619 -13.489 1.00 34.16 270 LYS A N 1
ATOM 2078 C CA . LYS A 1 270 ? 25.897 -5.057 -14.090 1.00 34.16 270 LYS A CA 1
ATOM 2079 C C . LYS A 1 270 ? 26.166 -3.729 -13.389 1.00 34.16 270 LYS A C 1
ATOM 2081 O O . LYS A 1 270 ? 25.432 -2.764 -13.581 1.00 34.16 270 LYS A O 1
ATOM 2086 N N . VAL A 1 271 ? 27.212 -3.686 -12.572 1.00 33.91 271 VAL A N 1
ATOM 2087 C CA . VAL A 1 271 ? 27.705 -2.445 -11.972 1.00 33.91 271 VAL A CA 1
ATOM 2088 C C . VAL A 1 271 ? 28.242 -1.564 -13.101 1.00 33.91 271 VAL A C 1
ATOM 2090 O O . VAL A 1 271 ? 29.363 -1.742 -13.570 1.00 33.91 271 VAL A O 1
ATOM 2093 N N . SER A 1 272 ? 27.436 -0.622 -13.582 1.00 35.41 272 SER A N 1
ATOM 2094 C CA . SER A 1 272 ? 27.944 0.507 -14.355 1.00 35.41 272 SER A CA 1
ATOM 2095 C C . SER A 1 272 ? 28.471 1.547 -13.372 1.00 35.41 272 SER A C 1
ATOM 2097 O O . SER A 1 272 ? 27.694 2.291 -12.777 1.00 35.41 272 SER A O 1
ATOM 2099 N N . HIS A 1 273 ? 29.788 1.579 -13.173 1.00 38.94 273 HIS A N 1
ATOM 2100 C CA . HIS A 1 273 ? 30.446 2.722 -12.548 1.00 38.94 273 HIS A CA 1
ATOM 2101 C C . HIS A 1 273 ? 30.609 3.842 -13.581 1.00 38.94 273 HIS A C 1
ATOM 2103 O O . HIS A 1 273 ? 31.105 3.616 -14.687 1.00 38.94 273 HIS A O 1
ATOM 2109 N N . CYS A 1 274 ? 30.192 5.049 -13.201 1.00 31.86 274 CYS A N 1
ATOM 2110 C CA . CYS A 1 274 ? 30.643 6.280 -13.835 1.00 31.86 274 CYS A CA 1
ATOM 2111 C C . CYS A 1 274 ? 31.850 6.799 -13.049 1.00 31.86 274 CYS A C 1
ATOM 2113 O O . CYS A 1 274 ? 31.829 6.804 -11.817 1.00 31.86 274 CYS A O 1
ATOM 2115 N N . ASP A 1 275 ? 32.902 7.205 -13.754 1.00 37.09 275 ASP A N 1
ATOM 2116 C CA . ASP A 1 275 ? 34.041 7.893 -13.148 1.00 37.09 275 ASP A CA 1
ATOM 2117 C C . ASP A 1 275 ? 33.671 9.338 -12.744 1.00 37.09 275 ASP A C 1
ATOM 2119 O O . ASP A 1 275 ? 32.583 9.831 -13.049 1.00 37.09 275 ASP A O 1
ATOM 2123 N N . ILE A 1 276 ? 34.588 10.042 -12.066 1.00 35.22 276 ILE A N 1
ATOM 2124 C CA . ILE A 1 276 ? 34.425 11.445 -11.610 1.00 35.22 276 ILE A CA 1
ATOM 2125 C C . ILE A 1 276 ? 34.133 12.416 -12.782 1.00 35.22 276 ILE A C 1
ATOM 2127 O O . ILE A 1 276 ? 33.717 13.551 -12.568 1.00 35.22 276 ILE A O 1
ATOM 2131 N N . PHE A 1 277 ? 34.285 11.957 -14.028 1.00 37.88 277 PHE A N 1
ATOM 2132 C CA . PHE A 1 277 ? 34.016 12.709 -15.252 1.00 37.88 277 PHE A CA 1
ATOM 2133 C C . PHE A 1 277 ? 32.754 12.243 -16.003 1.00 37.88 277 PHE A C 1
ATOM 2135 O O . PHE A 1 277 ? 32.524 12.676 -17.131 1.00 37.88 277 PHE A O 1
ATOM 2142 N N . GLY A 1 278 ? 31.924 11.382 -15.403 1.00 31.88 278 GLY A N 1
ATOM 2143 C CA . GLY A 1 278 ? 30.629 10.982 -15.958 1.00 31.88 278 GLY A CA 1
ATOM 2144 C C . GLY A 1 278 ? 30.703 10.054 -17.176 1.00 31.88 278 GLY A C 1
ATOM 2145 O O . GLY A 1 278 ? 29.714 9.915 -17.897 1.00 31.88 278 GLY A O 1
ATOM 2146 N N . ARG A 1 279 ? 31.843 9.401 -17.434 1.00 34.28 279 ARG A N 1
ATOM 2147 C CA . ARG A 1 279 ? 31.977 8.419 -18.517 1.00 34.28 279 ARG A CA 1
ATOM 2148 C C . ARG A 1 279 ? 31.565 7.033 -18.028 1.00 34.28 279 ARG A C 1
ATOM 2150 O O . ARG A 1 279 ? 32.026 6.558 -16.993 1.00 34.28 279 ARG A O 1
ATOM 2157 N N . LYS A 1 280 ? 30.711 6.358 -18.809 1.00 35.56 280 LYS A N 1
ATOM 2158 C CA . LYS A 1 280 ? 30.383 4.939 -18.608 1.00 35.56 280 LYS A CA 1
ATOM 2159 C C . LYS A 1 280 ? 31.634 4.101 -18.858 1.00 35.56 280 LYS A C 1
ATOM 2161 O O . LYS A 1 280 ? 32.064 3.970 -20.002 1.00 35.56 280 LYS A O 1
ATOM 2166 N N . MET A 1 281 ? 32.189 3.514 -17.803 1.00 36.72 281 MET A N 1
ATOM 2167 C CA . MET A 1 281 ? 33.231 2.498 -17.933 1.00 36.72 281 MET A CA 1
ATOM 2168 C C . MET A 1 281 ? 32.586 1.140 -18.267 1.00 36.72 281 MET A C 1
ATOM 2170 O O . MET A 1 281 ? 31.523 0.823 -17.722 1.00 36.72 281 MET A O 1
ATOM 2174 N N . PRO A 1 282 ? 33.193 0.304 -19.130 1.00 36.78 282 PRO A N 1
ATOM 2175 C CA . PRO A 1 282 ? 32.769 -1.085 -19.277 1.00 36.78 282 PRO A CA 1
ATOM 2176 C C . PRO A 1 282 ? 32.985 -1.816 -17.942 1.00 36.78 282 PRO A C 1
ATOM 2178 O O . PRO A 1 282 ? 34.112 -1.959 -17.474 1.00 36.78 282 PRO A O 1
ATOM 2181 N N . GLY A 1 283 ? 31.891 -2.223 -17.293 1.00 37.88 283 GLY A N 1
ATOM 2182 C CA . GLY A 1 283 ? 31.926 -2.872 -15.983 1.00 37.88 283 GLY A CA 1
ATOM 2183 C C . GLY A 1 283 ? 32.613 -4.239 -16.029 1.00 37.88 283 GLY A C 1
ATOM 2184 O O . GLY A 1 283 ? 32.309 -5.066 -16.889 1.00 37.88 283 GLY A O 1
ATOM 2185 N N . ALA A 1 284 ? 33.518 -4.485 -15.081 1.00 32.00 284 ALA A N 1
ATOM 2186 C CA . ALA A 1 284 ? 34.074 -5.808 -14.828 1.00 32.00 284 ALA A CA 1
ATOM 2187 C C . ALA A 1 284 ? 33.016 -6.700 -14.158 1.00 32.00 284 ALA A C 1
ATOM 2189 O O . ALA A 1 284 ? 32.364 -6.300 -13.192 1.00 32.00 284 ALA A O 1
ATOM 2190 N N . VAL A 1 285 ? 32.858 -7.924 -14.662 1.00 36.34 285 VAL A N 1
ATOM 2191 C CA . VAL A 1 285 ? 32.023 -8.949 -14.031 1.00 36.34 285 VAL A CA 1
ATOM 2192 C C . VAL A 1 285 ? 32.776 -9.476 -12.811 1.00 36.34 285 VAL A C 1
ATOM 2194 O O . VAL A 1 285 ? 33.676 -10.301 -12.947 1.00 36.34 285 VAL A O 1
ATOM 2197 N N . ILE A 1 286 ? 32.425 -9.011 -11.611 1.00 31.56 286 ILE A N 1
ATOM 2198 C CA . ILE A 1 286 ? 32.868 -9.674 -10.380 1.00 31.56 286 ILE A CA 1
ATOM 2199 C C . ILE A 1 286 ? 31.995 -10.920 -10.216 1.00 31.56 286 ILE A C 1
ATOM 2201 O O . ILE A 1 286 ? 30.921 -10.881 -9.620 1.00 31.56 286 ILE A O 1
ATOM 2205 N N . MET A 1 287 ? 32.445 -12.032 -10.800 1.00 29.97 287 MET A N 1
ATOM 2206 C CA . MET A 1 287 ? 31.939 -13.358 -10.459 1.00 29.97 287 MET A CA 1
ATOM 2207 C C . MET A 1 287 ? 32.298 -13.615 -8.990 1.00 29.97 287 MET A C 1
ATOM 2209 O O . MET A 1 287 ? 33.447 -13.913 -8.667 1.00 29.97 287 MET A O 1
ATOM 2213 N N . GLY A 1 288 ? 31.327 -13.485 -8.083 1.00 31.25 288 GLY A N 1
ATOM 2214 C CA . GLY A 1 288 ? 31.431 -14.138 -6.778 1.00 31.25 288 GLY A CA 1
ATOM 2215 C C . GLY A 1 288 ? 31.605 -15.653 -6.976 1.00 31.25 288 GLY A C 1
ATOM 2216 O O . GLY A 1 288 ? 31.165 -16.178 -8.004 1.00 31.25 288 GLY A O 1
ATOM 2217 N N . PRO A 1 289 ? 32.254 -16.372 -6.043 1.00 25.52 289 PRO A N 1
ATOM 2218 C CA . PRO A 1 289 ? 32.551 -17.788 -6.229 1.00 25.52 289 PRO A CA 1
ATOM 2219 C C . PRO A 1 289 ? 31.260 -18.583 -6.498 1.00 25.52 289 PRO A C 1
ATOM 2221 O O . PRO A 1 289 ? 30.236 -18.318 -5.856 1.00 25.52 289 PRO A O 1
ATOM 2224 N N . PRO A 1 290 ? 31.277 -19.562 -7.423 1.00 33.34 290 PRO A N 1
ATOM 2225 C CA . PRO A 1 290 ? 30.113 -20.375 -7.714 1.00 33.34 290 PRO A CA 1
ATOM 2226 C C . PRO A 1 290 ? 29.984 -21.414 -6.603 1.00 33.34 290 PRO A C 1
ATOM 2228 O O . PRO A 1 290 ? 30.542 -22.502 -6.686 1.00 33.34 290 PRO A O 1
ATOM 2231 N N . CYS A 1 291 ? 29.252 -21.088 -5.544 1.00 31.06 291 CYS A N 1
ATOM 2232 C CA . CYS A 1 291 ? 28.790 -22.098 -4.603 1.00 31.06 291 CYS A CA 1
ATOM 2233 C C . CYS A 1 291 ? 27.264 -22.207 -4.666 1.00 31.06 291 CYS A C 1
ATOM 2235 O O . CYS A 1 291 ? 26.550 -21.211 -4.545 1.00 31.06 291 CYS A O 1
ATOM 2237 N N . PHE A 1 292 ? 26.820 -23.462 -4.805 1.00 36.03 292 PHE A N 1
ATOM 2238 C CA . PHE A 1 292 ? 25.458 -24.007 -4.697 1.00 36.03 292 PHE A CA 1
ATOM 2239 C C . PHE A 1 292 ? 24.668 -24.179 -6.011 1.00 36.03 292 PHE A C 1
ATOM 2241 O O . PHE A 1 292 ? 23.719 -23.457 -6.321 1.00 36.03 292 PHE A O 1
ATOM 2248 N N . SER A 1 293 ? 25.070 -25.224 -6.748 1.00 47.25 293 SER A N 1
ATOM 2249 C CA . SER A 1 293 ? 24.376 -25.886 -7.860 1.00 47.25 293 SER A CA 1
ATOM 2250 C C . SER A 1 293 ? 23.336 -26.918 -7.372 1.00 47.25 293 SER A C 1
ATOM 2252 O O . SER A 1 293 ? 23.447 -27.444 -6.267 1.00 47.25 293 SER A O 1
ATOM 2254 N N . ALA A 1 294 ? 22.356 -27.239 -8.225 1.00 32.78 294 ALA A N 1
ATOM 2255 C CA . ALA A 1 294 ? 21.271 -28.230 -8.072 1.00 32.78 294 ALA A CA 1
ATOM 2256 C C . ALA A 1 294 ? 20.061 -27.830 -7.195 1.00 32.78 294 ALA A C 1
ATOM 2258 O O . ALA A 1 294 ? 18.987 -27.605 -7.747 1.00 32.78 294 ALA A O 1
ATOM 2259 N N . ALA A 1 295 ? 20.202 -27.621 -5.882 1.00 32.81 295 ALA A N 1
ATOM 2260 C CA . ALA A 1 295 ? 19.039 -27.413 -4.989 1.00 32.81 295 ALA A CA 1
ATOM 2261 C C . ALA A 1 295 ? 18.200 -26.142 -5.288 1.00 32.81 295 ALA A C 1
ATOM 2263 O O . ALA A 1 295 ? 17.022 -26.045 -4.940 1.00 32.81 295 ALA A O 1
ATOM 2264 N N . ARG A 1 296 ? 18.807 -25.147 -5.947 1.00 39.06 296 ARG A N 1
ATOM 2265 C CA . ARG A 1 296 ? 18.167 -23.881 -6.347 1.00 39.06 296 ARG A CA 1
ATOM 2266 C C . ARG A 1 296 ? 17.207 -24.051 -7.526 1.00 39.06 296 ARG A C 1
ATOM 2268 O O . ARG A 1 296 ? 16.181 -23.378 -7.573 1.00 39.06 296 ARG A O 1
ATOM 2275 N N . ILE A 1 297 ? 17.539 -24.957 -8.448 1.00 38.72 297 ILE A N 1
ATOM 2276 C CA . ILE A 1 297 ? 16.665 -25.310 -9.569 1.00 38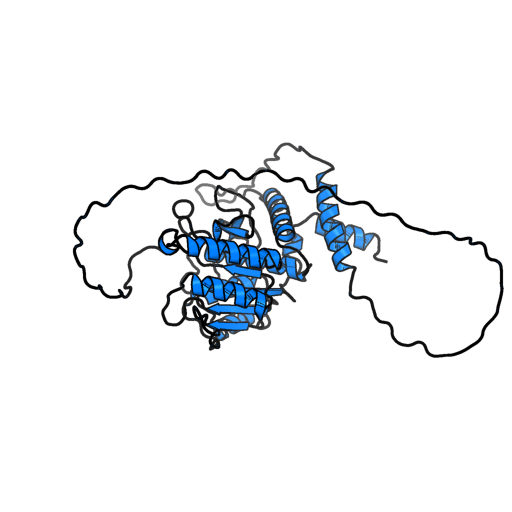.72 297 ILE A CA 1
ATOM 2277 C C . ILE A 1 297 ? 15.440 -26.031 -9.009 1.00 38.72 297 ILE A C 1
ATOM 2279 O O . ILE A 1 297 ? 14.331 -25.670 -9.377 1.00 38.72 297 ILE A O 1
ATOM 2283 N N . ASP A 1 298 ? 15.610 -26.930 -8.039 1.00 41.22 298 ASP A N 1
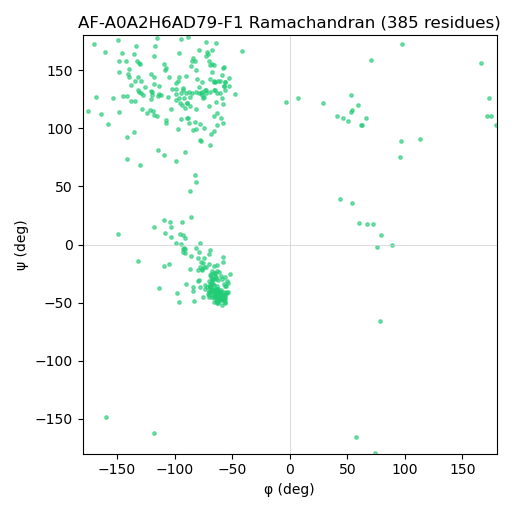ATOM 2284 C CA . ASP A 1 298 ? 14.502 -27.702 -7.468 1.00 41.22 298 ASP A CA 1
ATOM 2285 C C . ASP A 1 298 ? 13.481 -26.843 -6.710 1.00 41.22 298 ASP A C 1
ATOM 2287 O O . ASP A 1 298 ? 12.282 -27.044 -6.876 1.00 41.22 298 ASP A O 1
ATOM 2291 N N . ILE A 1 299 ? 13.911 -25.849 -5.921 1.00 43.19 299 ILE A N 1
ATOM 2292 C CA . ILE A 1 299 ? 12.989 -24.989 -5.153 1.00 43.19 299 ILE A CA 1
ATOM 2293 C C . ILE A 1 299 ? 12.287 -23.964 -6.048 1.00 43.19 299 ILE A C 1
ATOM 2295 O O . ILE A 1 299 ? 11.072 -23.808 -5.936 1.00 43.19 299 ILE A O 1
ATOM 2299 N N . CYS A 1 300 ? 13.008 -23.286 -6.949 1.00 42.31 300 CYS A N 1
ATOM 2300 C CA . CYS A 1 300 ? 12.376 -22.370 -7.902 1.00 42.31 300 CYS A CA 1
ATOM 2301 C C . CYS A 1 300 ? 11.418 -23.133 -8.819 1.00 42.31 300 CYS A C 1
ATOM 2303 O O . CYS A 1 300 ? 10.294 -22.688 -9.001 1.00 42.31 300 CYS A O 1
ATOM 2305 N N . THR A 1 301 ? 11.805 -24.325 -9.287 1.00 47.72 301 THR A N 1
ATOM 2306 C CA . THR A 1 301 ? 10.939 -25.221 -10.067 1.00 47.72 301 THR A CA 1
ATOM 2307 C C . THR A 1 301 ? 9.771 -25.743 -9.235 1.00 47.72 301 THR A C 1
ATOM 2309 O O . THR A 1 301 ? 8.678 -25.864 -9.760 1.00 47.72 301 THR A O 1
ATOM 2312 N N . ALA A 1 302 ? 9.920 -26.007 -7.935 1.00 46.78 302 ALA A N 1
ATOM 2313 C CA . ALA A 1 302 ? 8.810 -26.423 -7.074 1.00 46.78 302 ALA A CA 1
ATOM 2314 C C . ALA A 1 302 ? 7.817 -25.284 -6.799 1.00 46.78 302 ALA A C 1
ATOM 2316 O O . ALA A 1 302 ? 6.610 -25.507 -6.865 1.00 46.78 302 ALA A O 1
ATOM 2317 N N . ILE A 1 303 ? 8.302 -24.066 -6.530 1.00 53.91 303 ILE A N 1
ATOM 2318 C CA . ILE A 1 303 ? 7.470 -22.863 -6.373 1.00 53.91 303 ILE A CA 1
ATOM 2319 C C . ILE A 1 303 ? 6.755 -22.565 -7.693 1.00 53.91 303 ILE A C 1
ATOM 2321 O O . ILE A 1 303 ? 5.539 -22.392 -7.708 1.00 53.91 303 ILE A O 1
ATOM 2325 N N . ALA A 1 304 ? 7.489 -22.609 -8.799 1.00 52.50 304 ALA A N 1
ATOM 2326 C CA . ALA A 1 304 ? 6.983 -22.448 -10.149 1.00 52.50 304 ALA A CA 1
ATOM 2327 C C . ALA A 1 304 ? 5.966 -23.526 -10.550 1.00 52.50 304 ALA A C 1
ATOM 2329 O O . ALA A 1 304 ? 4.911 -23.210 -11.082 1.00 52.50 304 ALA A O 1
ATOM 2330 N N . ASN A 1 305 ? 6.221 -24.795 -10.233 1.00 49.09 305 ASN A N 1
ATOM 2331 C CA . ASN A 1 305 ? 5.297 -25.900 -10.484 1.00 49.09 305 ASN A CA 1
ATOM 2332 C C . ASN A 1 305 ? 4.052 -25.797 -9.601 1.00 49.09 305 ASN A C 1
ATOM 2334 O O . ASN A 1 305 ? 2.966 -26.178 -10.031 1.00 49.09 305 ASN A O 1
ATOM 2338 N N . LYS A 1 306 ? 4.178 -25.276 -8.373 1.00 50.53 306 LYS A N 1
ATOM 2339 C CA . LYS A 1 306 ? 3.035 -24.980 -7.500 1.00 50.53 306 LYS A CA 1
ATOM 2340 C C . LYS A 1 306 ? 2.222 -23.800 -8.043 1.00 50.53 306 LYS A C 1
ATOM 2342 O O . LYS A 1 306 ? 0.999 -23.842 -7.964 1.00 50.53 306 LYS A O 1
ATOM 2347 N N . MET A 1 307 ? 2.875 -22.799 -8.638 1.00 50.56 307 MET A N 1
ATOM 2348 C CA . MET A 1 307 ? 2.219 -21.707 -9.362 1.00 50.56 307 MET A CA 1
ATOM 2349 C C . MET A 1 307 ? 1.500 -22.212 -10.618 1.00 50.56 307 MET A C 1
ATOM 2351 O O . MET A 1 307 ? 0.311 -21.956 -10.757 1.00 50.56 307 MET A O 1
ATOM 2355 N N . GLN A 1 308 ? 2.167 -23.004 -11.463 1.00 48.44 308 GLN A N 1
ATOM 2356 C CA . GLN A 1 308 ? 1.618 -23.548 -12.708 1.00 48.44 308 GLN A CA 1
ATOM 2357 C C . GLN A 1 308 ? 0.428 -24.482 -12.453 1.00 48.44 308 GLN A C 1
ATOM 2359 O O . GLN A 1 308 ? -0.648 -24.278 -13.004 1.00 48.44 308 GLN A O 1
ATOM 2364 N N . ARG A 1 309 ? 0.557 -25.438 -11.519 1.00 42.19 309 ARG A N 1
ATOM 2365 C CA . ARG A 1 309 ? -0.555 -26.330 -11.133 1.00 42.19 309 ARG A CA 1
ATOM 2366 C C . ARG A 1 309 ? -1.761 -25.577 -10.585 1.00 42.19 309 ARG A C 1
ATOM 2368 O O . ARG A 1 309 ? -2.872 -26.078 -10.664 1.00 42.19 309 ARG A O 1
ATOM 2375 N N . ALA A 1 310 ? -1.551 -24.403 -10.001 1.00 39.38 310 ALA A N 1
ATOM 2376 C CA . 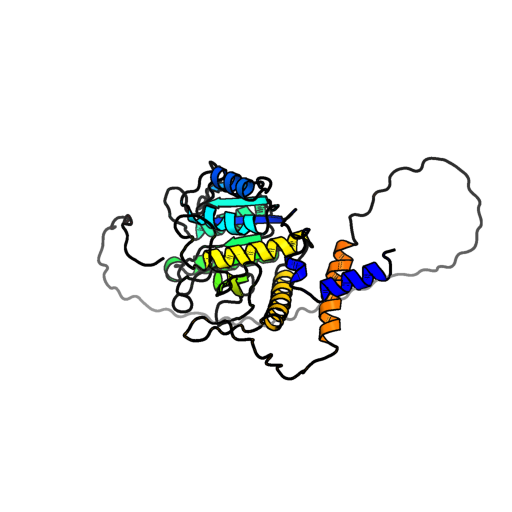ALA A 1 310 ? -2.624 -23.592 -9.456 1.00 39.38 310 ALA A CA 1
ATOM 2377 C C . ALA A 1 310 ? -3.206 -22.586 -10.471 1.00 39.38 310 ALA A C 1
ATOM 2379 O O . ALA A 1 310 ? -4.207 -21.947 -10.153 1.00 39.38 310 ALA A O 1
ATOM 2380 N N . VAL A 1 311 ? -2.594 -22.452 -11.653 1.00 39.78 311 VAL A N 1
ATOM 2381 C CA . VAL A 1 311 ? -3.141 -21.779 -12.846 1.00 39.78 311 VAL A CA 1
ATOM 2382 C C . VAL A 1 311 ? -3.915 -22.780 -13.719 1.00 39.78 311 VAL A C 1
ATOM 2384 O O . VAL A 1 311 ? -4.952 -22.426 -14.269 1.00 39.78 311 VAL A O 1
ATOM 2387 N N . ASP A 1 312 ? -3.485 -24.045 -13.772 1.00 39.31 312 ASP A N 1
ATOM 2388 C CA . ASP A 1 312 ? -4.131 -25.100 -14.572 1.00 39.31 312 ASP A CA 1
ATOM 2389 C C . ASP A 1 312 ? -5.454 -25.632 -13.968 1.00 39.31 312 ASP A C 1
ATOM 2391 O O . ASP A 1 312 ? -6.245 -26.269 -14.666 1.00 39.31 312 ASP A O 1
ATOM 2395 N N . ILE A 1 313 ? -5.735 -25.370 -12.684 1.00 35.19 313 ILE A N 1
ATOM 2396 C CA . ILE A 1 313 ? -7.020 -25.707 -12.044 1.00 35.19 313 ILE A CA 1
ATOM 2397 C C . ILE A 1 313 ? -7.974 -24.511 -12.195 1.00 35.19 313 ILE A C 1
ATOM 2399 O O . ILE A 1 313 ? -8.148 -23.708 -11.279 1.00 35.19 313 ILE A O 1
ATOM 2403 N N . GLY A 1 314 ? -8.587 -24.381 -13.373 1.00 33.66 314 GLY A N 1
ATOM 2404 C CA . GLY A 1 314 ? -9.820 -23.603 -13.547 1.00 33.66 314 GLY A CA 1
ATOM 2405 C C . GLY A 1 314 ? -11.004 -24.265 -12.817 1.00 33.66 314 GLY A C 1
ATOM 2406 O O . GLY A 1 314 ? -10.888 -25.420 -12.393 1.00 33.66 314 GLY A O 1
ATOM 2407 N N . PRO A 1 315 ? -12.149 -23.573 -12.638 1.00 34.69 315 PRO A N 1
ATOM 2408 C CA . PRO A 1 315 ? -13.307 -24.172 -11.980 1.00 34.69 315 PRO A CA 1
ATOM 2409 C C . PRO A 1 315 ? -13.752 -25.429 -12.747 1.00 34.69 315 PRO A C 1
ATOM 2411 O O . PRO A 1 315 ? -13.624 -25.465 -13.976 1.00 34.69 315 PRO A O 1
ATOM 2414 N N . PRO A 1 316 ? -14.263 -26.467 -12.058 1.00 32.53 316 PRO A N 1
ATOM 2415 C CA . PRO A 1 316 ? -14.759 -27.651 -12.737 1.00 32.53 316 PRO A CA 1
ATOM 2416 C C . PRO A 1 316 ? -15.853 -27.213 -13.708 1.00 32.53 316 PRO A C 1
ATOM 2418 O O . PRO A 1 316 ? -16.838 -26.591 -13.311 1.00 32.53 316 PRO A O 1
ATOM 2421 N N . CYS A 1 317 ? -15.652 -27.508 -14.991 1.00 30.80 317 CYS A N 1
ATOM 2422 C CA . CYS A 1 317 ? -16.692 -27.369 -15.993 1.00 30.80 317 CYS A CA 1
ATOM 2423 C C . CYS A 1 317 ? -17.872 -28.244 -15.554 1.00 30.80 317 CYS A C 1
ATOM 2425 O O . CYS A 1 317 ? -17.808 -29.469 -15.647 1.00 30.80 317 CYS A O 1
ATOM 2427 N N . MET A 1 318 ? -18.930 -27.615 -15.046 1.00 33.19 318 MET A N 1
ATOM 2428 C CA . MET A 1 318 ? -20.253 -28.221 -14.968 1.00 33.19 318 MET A CA 1
ATOM 2429 C C . MET A 1 318 ? -20.739 -28.358 -16.410 1.00 33.19 318 MET A C 1
ATOM 2431 O O . MET A 1 318 ? -21.210 -27.396 -17.009 1.00 33.19 318 MET A O 1
ATOM 2435 N N . LEU A 1 319 ? -20.526 -29.533 -16.999 1.00 32.84 319 LEU A N 1
ATOM 2436 C CA . LEU A 1 319 ? -21.195 -29.912 -18.235 1.00 32.84 319 LEU A CA 1
ATOM 2437 C C . LEU A 1 319 ? -22.565 -30.473 -17.862 1.00 32.84 319 LEU A C 1
ATOM 2439 O O . LEU A 1 319 ? -22.687 -31.632 -17.467 1.00 32.84 319 LEU A O 1
ATOM 2443 N N . ASP A 1 320 ? -23.578 -29.620 -17.984 1.00 31.52 320 ASP A N 1
ATOM 2444 C CA . ASP A 1 320 ? -24.960 -30.043 -18.165 1.00 31.52 320 ASP A CA 1
ATOM 2445 C C . ASP A 1 320 ? -25.138 -30.670 -19.557 1.00 31.52 320 ASP A C 1
ATOM 2447 O O . ASP A 1 320 ? -24.617 -30.169 -20.555 1.00 31.52 320 ASP A O 1
ATOM 2451 N N . GLY A 1 321 ? -25.957 -31.723 -19.615 1.00 30.86 321 GLY A N 1
ATOM 2452 C CA . GLY A 1 321 ? -26.754 -32.053 -20.797 1.00 30.86 321 GLY A CA 1
ATOM 2453 C C . GLY A 1 321 ? -26.177 -33.098 -21.752 1.00 30.86 321 GLY A C 1
ATOM 2454 O O . GLY A 1 321 ? -25.582 -32.765 -22.771 1.00 30.86 321 GLY A O 1
ATOM 2455 N N . CYS A 1 322 ? -26.489 -34.370 -21.501 1.00 27.66 322 CYS A N 1
ATOM 2456 C CA . CYS A 1 322 ? -26.648 -35.366 -22.563 1.00 27.66 322 CYS A CA 1
ATOM 2457 C C . CYS A 1 322 ? -27.906 -36.197 -22.280 1.00 27.66 322 CYS A C 1
ATOM 2459 O O . CYS A 1 322 ? -27.880 -37.151 -21.505 1.00 27.66 322 CYS A O 1
ATOM 2461 N N . ASP A 1 323 ? -29.003 -35.800 -22.924 1.00 30.41 323 ASP A N 1
ATOM 2462 C CA . ASP A 1 323 ? -30.216 -36.595 -23.093 1.00 30.41 323 ASP A CA 1
ATOM 2463 C C . ASP A 1 323 ? -29.996 -37.682 -24.156 1.00 30.41 323 ASP A C 1
ATOM 2465 O O . ASP A 1 323 ? -29.615 -37.381 -25.288 1.00 30.41 323 ASP A O 1
ATOM 2469 N N . SER A 1 324 ? -30.268 -38.946 -23.812 1.00 30.55 324 SER A N 1
ATOM 2470 C CA . SER A 1 324 ? -31.149 -39.880 -24.556 1.00 30.55 324 SER A CA 1
ATOM 2471 C C . SER A 1 324 ? -30.978 -41.351 -24.095 1.00 30.55 324 SER A C 1
ATOM 2473 O O . SER A 1 324 ? -29.960 -41.694 -23.492 1.00 30.55 324 SER A O 1
ATOM 2475 N N . PRO A 1 325 ? -31.996 -42.227 -24.284 1.00 38.16 325 PRO A N 1
ATOM 2476 C CA . PRO A 1 325 ? -32.275 -43.321 -23.347 1.00 38.16 325 PRO A CA 1
ATOM 2477 C C . PRO A 1 325 ? -31.962 -44.755 -23.841 1.00 38.16 325 PRO A C 1
ATOM 2479 O O . PRO A 1 325 ? -32.135 -45.085 -25.011 1.00 38.16 325 PRO A O 1
ATOM 2482 N N . THR A 1 326 ? -31.726 -45.645 -22.857 1.00 29.47 326 THR A N 1
ATOM 2483 C CA . THR A 1 326 ? -31.938 -47.128 -22.821 1.00 29.47 326 THR A CA 1
ATOM 2484 C C . THR A 1 326 ? -31.048 -48.089 -23.650 1.00 29.47 326 THR A C 1
ATOM 2486 O O . THR A 1 326 ? -30.525 -47.690 -24.682 1.00 29.47 326 THR A O 1
ATOM 2489 N N . PRO A 1 327 ? -30.954 -49.409 -23.305 1.00 37.12 327 PRO A N 1
ATOM 2490 C CA . PRO A 1 327 ? -31.288 -50.098 -22.046 1.00 37.12 327 PRO A CA 1
ATOM 2491 C C . PRO A 1 327 ? -30.215 -51.081 -21.499 1.00 37.12 327 PRO A C 1
ATOM 2493 O O . PRO A 1 327 ? -29.402 -51.670 -22.205 1.00 37.12 327 PRO A O 1
ATOM 2496 N N . CYS A 1 328 ? -30.339 -51.305 -20.189 1.00 24.66 328 CYS A N 1
ATOM 2497 C CA . CYS A 1 328 ? -30.011 -52.485 -19.381 1.00 24.66 328 CYS A CA 1
ATOM 2498 C C . CYS A 1 328 ? -29.491 -53.759 -20.099 1.00 24.66 328 CYS A C 1
ATOM 2500 O O . CYS A 1 328 ? -30.234 -54.420 -20.826 1.00 24.66 328 CYS A O 1
ATOM 2502 N N . LYS A 1 329 ? -28.290 -54.223 -19.718 1.00 28.72 329 LYS A N 1
ATOM 2503 C CA . LYS A 1 329 ? -27.966 -55.659 -19.645 1.00 28.72 329 LYS A CA 1
ATOM 2504 C C . LYS A 1 329 ? -27.231 -55.987 -18.346 1.00 28.72 329 LYS A C 1
ATOM 2506 O O . LYS A 1 329 ? -26.188 -55.424 -18.034 1.00 28.72 329 LYS A O 1
ATOM 2511 N N . ARG A 1 330 ? -27.832 -56.925 -17.610 1.00 28.23 330 ARG A N 1
ATOM 2512 C CA . ARG A 1 330 ? -27.262 -57.676 -16.489 1.00 28.23 330 ARG A CA 1
ATOM 2513 C C . ARG A 1 330 ? -25.936 -58.317 -16.899 1.00 28.23 330 ARG A C 1
ATOM 2515 O O . ARG A 1 330 ? -25.857 -58.883 -17.983 1.00 28.23 330 ARG A O 1
ATOM 2522 N N . ASN A 1 331 ? -24.986 -58.365 -15.970 1.00 28.53 331 ASN A N 1
ATOM 2523 C CA . ASN A 1 331 ? -24.457 -59.649 -15.526 1.00 28.53 331 ASN A CA 1
ATOM 2524 C C . ASN A 1 331 ? -23.913 -59.553 -14.097 1.00 28.53 331 ASN A C 1
ATOM 2526 O O . ASN A 1 331 ? -23.126 -58.684 -13.742 1.00 28.53 331 ASN A O 1
ATOM 2530 N N . SER A 1 332 ? -24.438 -60.467 -13.292 1.00 28.09 332 SER A N 1
ATOM 2531 C CA . SER A 1 332 ? -24.067 -60.856 -11.939 1.00 28.09 332 SER A CA 1
ATOM 2532 C C . SER A 1 332 ? -22.616 -61.320 -11.828 1.00 28.09 332 SER A C 1
ATOM 2534 O O . SER A 1 332 ? -22.137 -61.957 -12.762 1.00 28.09 332 SER A O 1
ATOM 2536 N N . LEU A 1 333 ? -22.006 -61.141 -10.649 1.00 28.27 333 LEU A N 1
ATOM 2537 C CA . LEU A 1 333 ? -21.440 -62.228 -9.826 1.00 28.27 333 LEU A CA 1
ATOM 2538 C C . LEU A 1 333 ? -20.916 -61.690 -8.470 1.00 28.27 333 LEU A C 1
ATOM 2540 O O . LEU A 1 333 ? -19.984 -60.897 -8.425 1.00 28.27 333 LEU A O 1
ATOM 2544 N N . THR A 1 334 ? -21.575 -62.151 -7.392 1.00 28.06 334 THR A N 1
ATOM 2545 C CA . THR A 1 334 ? -21.047 -62.568 -6.062 1.00 28.06 334 THR A CA 1
ATOM 2546 C C . THR A 1 334 ? -20.091 -61.624 -5.309 1.00 28.06 334 THR A C 1
ATOM 2548 O O . THR A 1 334 ? -18.947 -61.453 -5.700 1.00 28.06 334 THR A O 1
ATOM 2551 N N . ALA A 1 335 ? -20.506 -60.929 -4.242 1.00 28.56 335 ALA A N 1
ATOM 2552 C CA . ALA A 1 335 ? -20.821 -61.411 -2.883 1.00 28.56 335 ALA A CA 1
ATOM 2553 C C . ALA A 1 335 ? -19.636 -62.043 -2.123 1.00 28.56 335 ALA A C 1
ATOM 2555 O O . ALA A 1 335 ? -19.337 -63.214 -2.320 1.00 28.56 335 ALA A O 1
ATOM 2556 N N . ALA A 1 336 ? -19.062 -61.284 -1.182 1.00 27.75 336 ALA A N 1
ATOM 2557 C CA . ALA A 1 336 ? -18.615 -61.784 0.121 1.00 27.75 336 ALA A CA 1
ATOM 2558 C C . ALA A 1 336 ? -18.372 -60.607 1.085 1.00 27.75 336 ALA A C 1
ATOM 2560 O O . ALA A 1 336 ? -17.454 -59.813 0.910 1.00 27.75 336 ALA A O 1
ATOM 2561 N N . ASN A 1 337 ? -19.216 -60.518 2.108 1.00 29.34 337 ASN A N 1
ATOM 2562 C CA . ASN A 1 337 ? -18.982 -59.798 3.356 1.00 29.34 337 ASN A CA 1
ATOM 2563 C C . ASN A 1 337 ? -19.438 -60.753 4.473 1.00 29.34 337 ASN A C 1
ATOM 2565 O O . ASN A 1 337 ? -20.438 -61.451 4.282 1.00 29.34 337 ASN A O 1
ATOM 2569 N N . PRO A 1 338 ? -18.727 -60.828 5.603 1.00 40.09 338 PRO A N 1
ATOM 2570 C CA . PRO A 1 338 ? -19.421 -60.652 6.884 1.00 40.09 338 PRO A CA 1
ATOM 2571 C C . PRO A 1 338 ? -18.581 -59.774 7.837 1.00 40.09 338 PRO A C 1
ATOM 2573 O O . PRO A 1 338 ? -17.379 -59.956 7.977 1.00 40.09 338 PRO A O 1
ATOM 2576 N N . ALA A 1 339 ? -19.122 -58.667 8.350 1.00 28.67 339 ALA A N 1
ATOM 2577 C CA . ALA A 1 339 ? -19.927 -58.562 9.578 1.00 28.67 339 ALA A CA 1
ATOM 2578 C C . ALA A 1 339 ? -19.157 -58.866 10.886 1.00 28.67 339 ALA A C 1
ATOM 2580 O O . ALA A 1 339 ? -18.865 -60.022 11.163 1.00 28.67 339 ALA A O 1
ATOM 2581 N N . HIS A 1 340 ? -18.893 -57.827 11.702 1.00 27.61 340 HIS A N 1
ATOM 2582 C CA . HIS A 1 340 ? -19.333 -57.700 13.112 1.00 27.61 340 HIS A CA 1
ATOM 2583 C C . HIS A 1 340 ? -18.722 -56.462 13.824 1.00 27.61 340 HIS A C 1
ATOM 2585 O O . HIS A 1 340 ? -17.510 -56.281 13.866 1.00 27.61 340 HIS A O 1
ATOM 2591 N N . ALA A 1 341 ? -19.588 -55.625 14.411 1.00 28.28 341 ALA A N 1
ATOM 2592 C CA . ALA A 1 341 ? -19.320 -54.686 15.525 1.00 28.28 341 ALA A CA 1
ATOM 2593 C C . ALA A 1 341 ? -19.544 -55.429 16.885 1.00 28.28 341 ALA A C 1
ATOM 2595 O O . ALA A 1 341 ? -20.008 -56.571 16.781 1.00 28.28 341 ALA A O 1
ATOM 2596 N N . PRO A 1 342 ? -19.354 -54.880 18.130 1.00 41.06 342 PRO A N 1
ATOM 2597 C CA . PRO A 1 342 ? -19.275 -53.455 18.546 1.00 41.06 342 PRO A CA 1
ATOM 2598 C C . PRO A 1 342 ? -18.374 -53.059 19.778 1.00 41.06 342 PRO A C 1
ATOM 2600 O O . PRO A 1 342 ? -17.836 -53.893 20.490 1.00 41.06 342 PRO A O 1
ATOM 2603 N N . SER A 1 343 ? -18.296 -51.733 20.031 1.00 26.41 343 SER A N 1
ATOM 2604 C CA . SER A 1 343 ? -18.172 -50.956 21.308 1.00 26.41 343 SER A CA 1
ATOM 2605 C C . SER A 1 343 ? -17.078 -51.197 22.385 1.00 26.41 343 SER A C 1
ATOM 2607 O O . SER A 1 343 ? -17.031 -52.270 22.971 1.00 26.41 343 SER A O 1
ATOM 2609 N N . ALA A 1 344 ? -16.372 -50.115 22.791 1.00 27.44 344 ALA A N 1
ATOM 2610 C CA . ALA A 1 344 ? -16.037 -49.689 24.185 1.00 27.44 344 ALA A CA 1
ATOM 2611 C C . ALA A 1 344 ? -15.101 -48.442 24.157 1.00 27.44 344 ALA A C 1
ATOM 2613 O O . ALA A 1 344 ? -14.045 -48.477 23.542 1.00 27.44 344 ALA A O 1
ATOM 2614 N N . SER A 1 345 ? -15.533 -47.237 24.555 1.00 26.64 345 SER A N 1
ATOM 2615 C CA . SER A 1 345 ? -15.310 -46.551 25.853 1.00 26.64 345 SER A CA 1
ATOM 2616 C C . SER A 1 345 ? -13.878 -46.543 26.446 1.00 26.64 345 SER A C 1
ATOM 2618 O O . SER A 1 345 ? -13.464 -47.542 27.022 1.00 26.64 345 SER A O 1
ATOM 2620 N N . ALA A 1 346 ? -13.200 -45.381 26.437 1.00 29.14 346 ALA A N 1
ATOM 2621 C CA . ALA A 1 346 ? -12.270 -44.865 27.475 1.00 29.14 346 ALA A CA 1
ATOM 2622 C C . ALA A 1 346 ? -11.715 -43.492 27.015 1.00 29.14 346 ALA A C 1
ATOM 2624 O O . ALA A 1 346 ? -11.061 -43.405 25.986 1.00 29.14 346 ALA A O 1
ATOM 2625 N N . ARG A 1 347 ? -12.205 -42.360 27.541 1.00 27.67 347 ARG A N 1
ATOM 2626 C CA . ARG A 1 347 ? -11.632 -41.533 28.633 1.00 27.67 347 ARG A CA 1
ATOM 2627 C C . ARG A 1 347 ? -10.170 -41.071 28.438 1.00 27.67 347 ARG A C 1
ATOM 2629 O O . ARG A 1 347 ? -9.244 -41.867 28.485 1.00 27.67 347 ARG A O 1
ATOM 2636 N N . ASN A 1 348 ? -10.041 -39.741 28.325 1.00 28.56 348 ASN A N 1
ATOM 2637 C CA . ASN A 1 348 ? -8.852 -38.880 28.468 1.00 28.56 348 ASN A CA 1
ATOM 2638 C C . ASN A 1 348 ? -7.912 -39.256 29.632 1.00 28.56 348 ASN A C 1
ATOM 2640 O O . ASN A 1 348 ? -8.356 -39.826 30.631 1.00 28.56 348 ASN A O 1
ATOM 2644 N N . PRO A 1 349 ? -6.694 -38.681 29.621 1.00 31.06 349 PRO A N 1
ATOM 2645 C CA . PRO A 1 349 ? -6.450 -37.674 30.649 1.00 31.06 349 PRO A CA 1
ATOM 2646 C C . PRO A 1 349 ? -5.892 -36.346 30.126 1.00 31.06 349 PRO A C 1
ATOM 2648 O O . PRO A 1 349 ? -5.040 -36.255 29.249 1.00 31.06 349 PRO A O 1
ATOM 2651 N N . ILE A 1 350 ? -6.430 -35.313 30.762 1.00 27.20 350 ILE A N 1
ATOM 2652 C CA . ILE A 1 350 ? -6.058 -33.908 30.738 1.00 27.20 350 ILE A CA 1
ATOM 2653 C C . ILE A 1 350 ? -4.767 -33.746 31.549 1.00 27.20 350 ILE A C 1
ATOM 2655 O O . ILE A 1 350 ? -4.702 -34.214 32.685 1.00 27.20 350 ILE A O 1
ATOM 2659 N N . ILE A 1 351 ? -3.777 -33.032 31.013 1.00 25.69 351 ILE A N 1
ATOM 2660 C CA . ILE A 1 351 ? -2.621 -32.562 31.786 1.00 25.69 351 ILE A CA 1
ATOM 2661 C C . ILE A 1 351 ? -2.984 -31.198 32.389 1.00 25.69 351 ILE A C 1
ATOM 2663 O O . ILE A 1 351 ? -3.127 -30.207 31.675 1.00 25.69 351 ILE A O 1
ATOM 2667 N N . ARG A 1 352 ? -3.173 -31.172 33.715 1.00 24.59 352 ARG A N 1
ATOM 2668 C CA . ARG A 1 352 ? -3.242 -29.966 34.556 1.00 24.59 352 ARG A CA 1
ATOM 2669 C C . ARG A 1 352 ? -1.856 -29.677 35.137 1.00 24.59 352 ARG A C 1
ATOM 2671 O O . ARG A 1 352 ? -1.276 -30.544 35.779 1.00 24.59 352 ARG A O 1
ATOM 2678 N N . VAL A 1 353 ? -1.408 -28.435 35.002 1.00 27.75 353 VAL A N 1
ATOM 2679 C CA . VAL A 1 353 ? -0.376 -27.770 35.818 1.00 27.75 353 VAL A CA 1
ATOM 2680 C C . VAL A 1 353 ? -0.848 -26.315 35.896 1.00 27.75 353 VAL A C 1
ATOM 2682 O O . VAL A 1 353 ? -1.169 -25.753 34.858 1.00 27.75 353 VAL A O 1
ATOM 2685 N N . GLY A 1 354 ? -1.003 -25.602 37.002 1.00 25.23 354 GLY A N 1
ATOM 2686 C CA . GLY A 1 354 ? -0.849 -25.815 38.433 1.00 25.23 354 GLY A CA 1
ATOM 2687 C C . GLY A 1 354 ? -1.015 -24.404 39.014 1.00 25.23 354 GLY A C 1
ATOM 2688 O O . GLY A 1 354 ? -0.215 -23.524 38.708 1.00 25.23 354 GLY A O 1
ATOM 2689 N N . GLU A 1 355 ? -2.109 -24.147 39.731 1.00 25.56 355 GLU A N 1
ATOM 2690 C CA . GLU A 1 355 ? -2.390 -22.854 40.366 1.00 25.56 355 GLU A CA 1
ATOM 2691 C C . GLU A 1 355 ? -1.549 -22.709 41.640 1.00 25.56 355 GLU A C 1
ATOM 2693 O O . GLU A 1 355 ? -1.586 -23.581 42.508 1.00 25.56 355 GLU A O 1
ATOM 2698 N N . HIS A 1 356 ? -0.855 -21.579 41.799 1.00 26.31 356 HIS A N 1
ATOM 2699 C CA . HIS A 1 356 ? -0.402 -21.116 43.108 1.00 26.31 356 HIS A CA 1
ATOM 2700 C C . HIS A 1 356 ? -1.039 -19.768 43.439 1.00 26.31 356 HIS A C 1
ATOM 2702 O O . HIS A 1 356 ? -0.762 -18.734 42.837 1.00 26.31 356 HIS A O 1
ATOM 2708 N N . CYS A 1 357 ? -1.919 -19.830 44.434 1.00 22.55 357 CYS A N 1
ATOM 2709 C CA . CYS A 1 357 ? -2.535 -18.722 45.135 1.00 22.55 357 CYS A CA 1
ATOM 2710 C C . CYS A 1 357 ? -1.652 -18.343 46.336 1.00 22.55 357 CYS A C 1
ATOM 2712 O O . CYS A 1 357 ? -1.337 -19.213 47.142 1.00 22.55 357 CYS A O 1
ATOM 2714 N N . CYS A 1 358 ? -1.330 -17.059 46.511 1.00 23.94 358 CYS A N 1
ATOM 2715 C CA . CYS A 1 358 ? -0.955 -16.493 47.810 1.00 23.94 358 CYS A CA 1
ATOM 2716 C C . CYS A 1 358 ? -1.556 -15.089 47.951 1.00 23.94 358 CYS A C 1
ATOM 2718 O O . CYS A 1 358 ? -1.439 -14.243 47.067 1.00 23.94 358 CYS A O 1
ATOM 2720 N N . ARG A 1 359 ? -2.264 -14.891 49.066 1.00 23.62 359 ARG A N 1
ATOM 2721 C CA . ARG A 1 359 ? -3.033 -13.699 49.437 1.00 23.62 359 ARG A CA 1
ATOM 2722 C C . ARG A 1 359 ? -2.165 -12.640 50.134 1.00 23.62 359 ARG A C 1
ATOM 2724 O O . ARG A 1 359 ? -1.242 -12.975 50.862 1.00 23.62 359 ARG A O 1
ATOM 2731 N N . SER A 1 360 ? -2.634 -11.394 49.994 1.00 25.16 360 SER A N 1
ATOM 2732 C CA . SER A 1 360 ? -2.706 -10.297 50.983 1.00 25.16 360 SER A CA 1
ATOM 2733 C C . SER A 1 360 ? -1.439 -9.749 51.656 1.00 25.16 360 SER A C 1
ATOM 2735 O O . SER A 1 360 ? -0.866 -10.410 52.513 1.00 25.16 360 SER A O 1
ATOM 2737 N N . ALA A 1 361 ? -1.187 -8.448 51.450 1.00 25.38 361 ALA A N 1
ATOM 2738 C CA . ALA A 1 361 ? -1.097 -7.445 52.526 1.00 25.38 361 ALA A CA 1
ATOM 2739 C C . ALA A 1 361 ? -1.080 -6.008 51.953 1.00 25.38 361 ALA A C 1
ATOM 2741 O O . ALA A 1 361 ? -0.258 -5.678 51.105 1.00 25.38 361 ALA A O 1
ATOM 2742 N N . SER A 1 362 ? -1.982 -5.144 52.432 1.00 25.25 362 SER A N 1
ATOM 2743 C CA . SER A 1 362 ? -1.884 -3.675 52.323 1.00 25.25 362 SER A CA 1
ATOM 2744 C C . SER A 1 362 ? -1.036 -3.120 53.477 1.00 25.25 362 SER A C 1
ATOM 2746 O O . SER A 1 362 ? -1.007 -3.743 54.541 1.00 25.25 362 SER A O 1
ATOM 2748 N N . PRO A 1 363 ? -0.445 -1.914 53.346 1.00 31.03 363 PRO A N 1
ATOM 2749 C CA . PRO A 1 363 ? -1.002 -0.810 54.141 1.00 31.03 363 PRO A CA 1
ATOM 2750 C C . PRO A 1 363 ? -0.919 0.611 53.527 1.00 31.03 363 PRO A C 1
ATOM 2752 O O . PRO A 1 363 ? 0.033 0.988 52.861 1.00 31.03 363 PRO A O 1
ATOM 2755 N N . LYS A 1 364 ? -1.945 1.398 53.888 1.00 26.17 364 LYS A N 1
ATOM 2756 C CA . LYS A 1 364 ? -1.985 2.825 54.292 1.00 26.17 364 LYS A CA 1
ATOM 2757 C C . LYS A 1 364 ? -1.374 3.944 53.414 1.00 26.17 364 LYS A C 1
ATOM 2759 O O . LYS A 1 364 ? -0.173 4.146 53.341 1.00 26.17 364 LYS A O 1
ATOM 2764 N N . ARG A 1 365 ? -2.315 4.780 52.942 1.00 25.56 365 ARG A N 1
ATOM 2765 C CA . ARG A 1 365 ? -2.351 6.260 52.837 1.00 25.56 365 ARG A CA 1
ATOM 2766 C C . ARG A 1 365 ? -1.074 7.044 53.188 1.00 25.56 365 ARG A C 1
ATOM 2768 O O . ARG A 1 365 ? -0.689 7.097 54.352 1.00 25.56 365 ARG A O 1
ATOM 2775 N N . ALA A 1 366 ? -0.648 7.879 52.241 1.00 26.64 366 ALA A N 1
ATOM 2776 C CA . ALA A 1 366 ? -0.157 9.227 52.515 1.00 26.64 366 ALA A CA 1
ATOM 2777 C C . ALA A 1 366 ? -0.654 10.194 51.427 1.00 26.64 366 ALA A C 1
ATOM 2779 O O . ALA A 1 366 ? -0.898 9.815 50.286 1.00 26.64 366 ALA A O 1
ATOM 2780 N N . ASN A 1 367 ? -0.897 11.420 51.863 1.00 25.78 367 ASN A N 1
ATOM 2781 C CA . ASN A 1 367 ? -1.683 12.479 51.253 1.00 25.78 367 ASN A CA 1
ATOM 2782 C C . ASN A 1 367 ? -0.715 13.534 50.693 1.00 25.78 367 ASN A C 1
ATOM 2784 O O . ASN A 1 367 ? 0.106 14.022 51.463 1.00 25.78 367 ASN A O 1
ATOM 2788 N N . SER A 1 368 ? -0.814 13.928 49.421 1.00 28.75 368 SER A N 1
ATOM 2789 C CA . SER A 1 368 ? -0.216 15.190 48.952 1.00 28.75 368 SER A CA 1
ATOM 2790 C C . SER A 1 368 ? -0.876 15.710 47.667 1.00 28.75 368 SER A C 1
ATOM 2792 O O . SER A 1 368 ? -0.701 15.195 46.572 1.00 28.75 368 SER A O 1
ATOM 2794 N N . GLN A 1 369 ? -1.704 16.735 47.877 1.00 27.88 369 GLN A N 1
ATOM 2795 C CA . GLN A 1 369 ? -1.810 17.986 47.114 1.00 27.88 369 GLN A CA 1
ATOM 2796 C C . GLN A 1 369 ? -1.725 17.937 45.573 1.00 27.88 369 GLN A C 1
ATOM 2798 O O . GLN A 1 369 ? -0.667 17.795 44.970 1.00 27.88 369 GLN A O 1
ATOM 2803 N N . ARG A 1 370 ? -2.882 18.214 44.952 1.00 26.83 370 ARG A N 1
ATOM 2804 C CA . ARG A 1 370 ? -3.022 18.708 43.572 1.00 26.83 370 ARG A CA 1
ATOM 2805 C C . ARG A 1 370 ? -2.508 20.149 43.458 1.00 26.83 370 ARG A C 1
ATOM 2807 O O . ARG A 1 370 ? -2.746 20.933 44.377 1.00 26.83 370 ARG A O 1
ATOM 2814 N N . PRO A 1 371 ? -2.083 20.547 42.253 1.00 29.31 371 PRO A N 1
ATOM 2815 C CA . PRO A 1 371 ? -2.522 21.806 41.682 1.00 29.31 371 PRO A CA 1
ATOM 2816 C C . PRO A 1 371 ? -3.380 21.568 40.435 1.00 29.31 371 PRO A C 1
ATOM 2818 O O . PRO A 1 371 ? -3.113 20.722 39.585 1.00 29.31 371 PRO A O 1
ATOM 2821 N N . THR A 1 372 ? -4.459 22.332 40.376 1.00 27.55 372 THR A N 1
ATOM 2822 C CA . THR A 1 372 ? -5.353 22.548 39.241 1.00 27.55 372 THR A CA 1
ATOM 2823 C C . THR A 1 372 ? -4.631 23.258 38.095 1.00 27.55 372 THR A C 1
ATOM 2825 O O . THR A 1 372 ? -4.034 24.304 38.333 1.00 27.55 372 THR A O 1
ATOM 2828 N N . TYR A 1 373 ? -4.772 22.764 36.862 1.00 25.58 373 TYR A N 1
ATOM 2829 C CA . TYR A 1 373 ? -4.587 23.561 35.646 1.00 25.58 373 TYR A CA 1
ATOM 2830 C C . TYR A 1 373 ? -5.766 23.331 34.692 1.00 25.58 373 TYR A C 1
ATOM 2832 O O . TYR A 1 373 ? -6.237 22.207 34.515 1.00 25.58 373 TYR A O 1
ATOM 2840 N N . ALA A 1 374 ? -6.283 24.443 34.177 1.00 28.97 374 ALA A N 1
ATOM 2841 C CA . ALA A 1 374 ? -7.419 24.570 33.271 1.00 28.97 374 ALA A CA 1
ATOM 2842 C C . ALA A 1 374 ? -7.076 24.068 31.844 1.00 28.97 374 ALA A C 1
ATOM 2844 O O . ALA A 1 374 ? -5.899 23.865 31.546 1.00 28.97 374 ALA A O 1
ATOM 2845 N N . PRO A 1 375 ? -8.070 23.842 30.959 1.00 29.64 375 PRO A N 1
ATOM 2846 C CA . PRO A 1 375 ? -7.845 23.203 29.667 1.00 29.64 375 PRO A CA 1
ATOM 2847 C C . PRO A 1 375 ? -7.323 24.215 28.639 1.00 29.64 375 PRO A C 1
ATOM 2849 O O . PRO A 1 375 ? -8.032 25.149 28.266 1.00 29.64 375 PRO A O 1
ATOM 2852 N N . GLU A 1 376 ? -6.103 24.018 28.142 1.00 28.84 376 GLU A N 1
ATOM 2853 C CA . GLU A 1 376 ? -5.595 24.773 26.995 1.00 28.84 376 GLU A CA 1
ATOM 2854 C C . GLU A 1 376 ? -5.947 24.072 25.675 1.00 28.84 376 GLU A C 1
ATOM 2856 O O . GLU A 1 376 ? -5.482 22.981 25.362 1.00 28.84 376 GLU A O 1
ATOM 2861 N N . GLN A 1 377 ? -6.875 24.718 24.969 1.00 28.11 377 GLN A N 1
ATOM 2862 C CA . GLN A 1 377 ? -6.918 25.003 23.531 1.00 28.11 377 GLN A CA 1
ATOM 2863 C C . GLN A 1 377 ? -6.218 24.028 22.563 1.00 28.11 377 GLN A C 1
ATOM 2865 O O . GLN A 1 377 ? -5.005 23.848 22.564 1.00 28.11 377 GLN A O 1
ATOM 2870 N N . GLY A 1 378 ? -7.008 23.481 21.631 1.00 26.56 378 GLY A N 1
ATOM 2871 C CA . GLY A 1 378 ? -6.500 22.817 20.434 1.00 26.56 378 GLY A CA 1
ATOM 2872 C C . GLY A 1 378 ? -5.738 23.794 19.537 1.00 26.56 378 GLY A C 1
ATOM 2873 O O . GLY A 1 378 ? -6.240 24.869 19.209 1.00 26.56 378 GLY A O 1
ATOM 2874 N N . PHE A 1 379 ? -4.534 23.402 19.124 1.00 31.73 379 PHE A N 1
ATOM 2875 C CA . PHE A 1 379 ? -3.664 24.228 18.293 1.00 31.73 379 PHE A CA 1
ATOM 2876 C C . PHE A 1 379 ? -3.755 23.842 16.811 1.00 31.73 379 PHE A C 1
ATOM 2878 O O . PHE A 1 379 ? -3.534 22.694 16.422 1.00 31.73 379 PHE A O 1
ATOM 2885 N N . ARG A 1 380 ? -4.082 24.849 15.991 1.00 24.95 380 ARG A N 1
ATOM 2886 C CA . ARG A 1 380 ? -3.955 24.865 14.526 1.00 24.95 380 ARG A CA 1
ATOM 2887 C C . ARG A 1 380 ? -2.479 24.807 14.128 1.00 24.95 380 ARG A C 1
ATOM 2889 O O . ARG A 1 380 ? -1.660 25.521 14.698 1.00 24.95 380 ARG A O 1
ATOM 2896 N N . LEU A 1 381 ? -2.177 24.041 13.085 1.00 27.73 381 LEU A N 1
ATOM 2897 C CA . LEU A 1 381 ? -0.874 24.047 12.425 1.00 27.73 381 LEU A CA 1
ATOM 2898 C C . LEU A 1 381 ? -0.710 25.288 11.531 1.00 27.73 381 LEU A C 1
ATOM 2900 O O . LEU A 1 381 ? -1.556 25.566 10.682 1.00 27.73 381 LEU A O 1
ATOM 2904 N N . LEU A 1 382 ? 0.426 25.968 11.680 1.00 24.56 382 LEU A N 1
ATOM 2905 C CA . LEU A 1 382 ? 1.152 26.635 10.596 1.00 24.56 382 LEU A CA 1
ATOM 2906 C C . LEU A 1 382 ? 2.632 26.202 10.667 1.00 24.56 382 LEU A C 1
ATOM 2908 O O . LEU A 1 382 ? 3.072 25.724 11.713 1.00 24.56 382 LEU A O 1
ATOM 2912 N N . PRO A 1 383 ? 3.368 26.252 9.544 1.00 42.41 383 PRO A N 1
ATOM 2913 C CA . PRO A 1 383 ? 4.276 25.181 9.160 1.00 42.41 383 PRO A CA 1
ATOM 2914 C C . PRO A 1 383 ? 5.730 25.469 9.531 1.00 42.41 383 PRO A C 1
ATOM 2916 O O . PRO A 1 383 ? 6.246 26.554 9.273 1.00 42.41 383 PRO A O 1
ATOM 2919 N N . SER A 1 384 ? 6.438 24.452 10.014 1.00 25.06 384 SER A N 1
ATOM 2920 C CA . SER A 1 384 ? 7.897 24.427 9.950 1.00 25.06 384 SER A CA 1
ATOM 2921 C C . SER A 1 384 ? 8.405 22.996 9.822 1.00 25.06 384 SER A C 1
ATOM 2923 O O . SER A 1 384 ? 8.254 22.204 10.744 1.00 25.06 384 SER A O 1
ATOM 2925 N N . GLY A 1 385 ? 9.004 22.730 8.661 1.00 28.19 385 GLY A N 1
ATOM 2926 C CA . GLY A 1 385 ? 10.197 21.904 8.484 1.00 28.19 385 GLY A CA 1
ATOM 2927 C C . GLY A 1 385 ? 10.129 20.436 8.894 1.00 28.19 385 GLY A C 1
ATOM 2928 O O . GLY A 1 385 ? 10.343 20.111 10.054 1.00 28.19 385 GLY A O 1
ATOM 2929 N N . GLY A 1 386 ? 9.995 19.572 7.884 1.00 31.30 386 GLY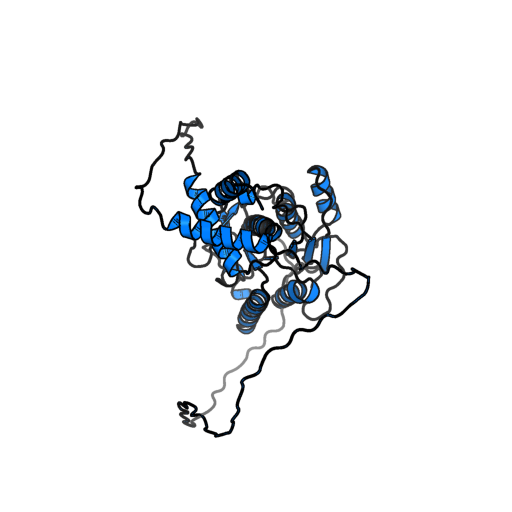 A N 1
ATOM 2930 C CA . GLY A 1 386 ? 10.357 18.154 7.944 1.00 31.30 386 GLY A CA 1
ATOM 2931 C C . GLY A 1 386 ? 9.157 17.220 7.852 1.00 31.30 386 GLY A C 1
ATOM 2932 O O . GLY A 1 386 ? 8.596 16.885 8.885 1.00 31.30 386 GLY A O 1
ATOM 2933 N N . TRP A 1 387 ? 8.795 16.802 6.630 1.00 36.09 387 TRP A N 1
ATOM 2934 C CA . TRP A 1 387 ? 7.965 15.616 6.370 1.00 36.09 387 TRP A CA 1
ATOM 2935 C C . TRP A 1 387 ? 8.388 14.929 5.074 1.00 36.09 387 TRP A C 1
ATOM 2937 O O . TRP A 1 387 ? 8.493 15.635 4.044 1.00 36.09 387 TRP A O 1
#

Sequence (387 aa):
MAGPADIIWGLQRLLDMEQLLRDPQADGAGVRVAVIDTGVDVATLHQRCRQRNQEPAIIEGVVITPAGQPLPHSGRHSAPHGTTVADIILHWAPRIALFSADVFGVDGVCTVEKLLAALRWAVDTCQCKLLNLSIGISEERLQPPARRQALCQTIQYCYHRDAILVAAAHNDHPLVLSYPAIITPPLLSVRKGDSDDALLFRYAPDTFTEFLARSCAYFGPFATMSATSWAAAHLTAIAARLLSLKPDLKPFEIKTLLYWISRSNTFAQKVSHCDIFGRKMPGAVIMGPPCFSAARIDICTAIANKMQRAVDIGPPCMLDGCDSPTPCKRNSLTAANPAHAPSASARNPIIRVGEHCCRSASPKRANSQRPTYAPEQGFRLLPSGGW

Mean predicted aligned error: 15.8 Å

Foldseek 3Di:
DDDPVRVVVLLVCLVQLLVLLVPPLLQLAPAAEEEEEQWAQQVVLCVLCVVVVHHREAEAEFEFDLPDDTHGDPSDGLDCLSHQLVNLLCVSNVHYNYYYYRQCPVVRDHALSSVLRSLCCCCVVVVGQEYQALDWDAPVSCPPVVSVVSLLVSLVVCQVSLREYQHFFFQPPPVGGTPPLQSPDSYAREYADDDPDLLAKAQDDDNRHGIHGHQATDDDPCRVPGGSSSRSSSVRSSLSSVCSLPVPQGNVLSVVSRHVNNVSSVQPDQDQDQDPVRDGDRGDPPPDDDPDPDPVSVVSVVSSVVSVVNNVDDPPPPDDDDDDDDDDDDDDDDDDDDDDDDDDDDDDDDDDDDDDDDDDDDDDDDDDDDDDDDDDDDDDDDDDDDD

Solvent-accessible surface area (backbone atoms only — not comparable to full-atom values): 22558 Å² total; per-residue (Å²): 130,84,51,77,66,54,54,53,53,52,51,53,50,56,72,37,53,68,53,54,71,65,36,84,74,20,27,4,44,92,31,33,36,24,42,46,32,25,16,36,37,48,67,60,48,37,51,53,25,49,77,69,78,38,71,62,55,54,74,50,52,29,32,43,38,69,87,56,77,61,41,81,47,87,47,57,38,63,41,71,64,26,33,38,36,51,45,48,20,40,71,58,13,43,46,25,37,37,35,27,30,7,30,23,39,94,81,68,54,68,50,70,51,14,50,55,46,42,55,46,43,33,44,75,74,59,60,23,45,33,38,38,29,58,47,65,45,44,72,78,76,32,62,59,69,67,53,48,50,51,49,55,51,51,48,48,54,38,34,78,66,44,21,32,38,24,18,6,34,35,80,57,54,89,82,41,70,21,40,60,13,54,60,61,80,65,38,47,16,17,31,65,27,97,43,93,47,63,87,47,48,38,65,61,67,59,98,51,40,38,31,27,15,16,13,58,48,90,50,67,98,58,26,92,48,78,33,11,39,31,5,15,22,30,50,42,15,54,50,33,14,53,32,31,67,42,74,82,60,40,49,68,52,51,55,50,49,51,44,57,35,24,63,51,53,64,75,66,61,75,60,72,52,60,51,102,82,71,48,81,46,89,56,79,84,79,78,69,80,93,77,80,78,68,66,60,59,54,52,46,50,46,54,43,49,54,51,49,58,63,61,73,61,64,80,82,80,81,79,79,86,84,91,84,84,87,81,91,77,90,82,89,82,84,91,88,84,83,90,85,86,85,91,84,92,82,83,84,84,83,90,85,85,82,89,83,88,84,82,89,84,86,83,82,89,85,88,81,84,85,82,91,80,81,89,80,75,91,81,82,88,79,91,78,88,89,133

Secondary structure (DSSP, 8-state):
---HHHHHHHHHHHH-HHHHHH-TT-S-TT-EEEEEES---HHHHHHHHHHTT-PPPEEEEEE--SSSPPEEP-S--SSTHHHHHHHHHHHHSTTPEEEEEESSTTTT---HHHHHHHHHIIIIIS--SEEEE---B-TGGG-SHHHHHHHHHHHHHHHTTTPEEEEEPPTTTTTS--BTTTS-SSSEEEEEE--S-SS-EEE---SS--EEEE---SSSTTTTS--HHHHHHHHHHHHHHHHHH-TT--HHHHHHHHHHHHHHHHHH-----B-TT--B-------------SHHHHHHHHHHHHHHHHHS-PPP-------------------------------------------------------------PPPP---S--

Radius of gyration: 28.04 Å; Cα contacts (8 Å, |Δi|>4): 643; chains: 1; bounding box: 67×89×81 Å

Nearest PDB structures (foldseek):
  7am7-assembly3_C  TM=7.135E-01  e=1.544E-12  Bacillus amyloliquefaciens
  7am6-assembly1_A  TM=6.978E-01  e=8.051E-12  Bacillus amyloliquefaciens
  7am6-assembly3_C  TM=6.689E-01  e=1.011E-11  Bacillus amyloliquefaciens
  1nlu-assembly1_A  TM=6.840E-01  e=5.985E-07  Pseudomonas sp.
  4ne7-assembly1_A-2  TM=5.984E-01  e=3.200E-07  Alicyclobacillus sendaiensis